Protein AF-A0A7V1WBC5-F1 (afdb_monomer)

Mean predicted aligned error: 17.19 Å

Radius of gyration: 34.94 Å; Cα contacts (8 Å, |Δi|>4): 669; chains: 1; bounding box: 121×102×80 Å

Structure (mmCIF, N/CA/C/O backbone):
data_AF-A0A7V1WBC5-F1
#
_entry.id   AF-A0A7V1WBC5-F1
#
loop_
_atom_site.group_PDB
_atom_site.id
_atom_site.type_symbol
_atom_site.label_atom_id
_atom_site.label_alt_id
_atom_site.label_comp_id
_atom_site.label_asym_id
_atom_site.label_entity_id
_atom_site.label_seq_id
_atom_site.pdbx_PDB_ins_code
_atom_site.Cartn_x
_atom_site.Cartn_y
_atom_site.Cartn_z
_atom_site.occupancy
_atom_site.B_iso_or_equiv
_atom_site.auth_seq_id
_atom_site.auth_comp_id
_atom_site.auth_asym_id
_atom_site.auth_atom_id
_atom_site.pdbx_PDB_model_num
ATOM 1 N N . MET A 1 1 ? 71.440 -24.969 15.491 1.00 35.50 1 MET A N 1
ATOM 2 C CA . MET A 1 1 ? 71.476 -24.163 14.253 1.00 35.50 1 MET A CA 1
ATOM 3 C C . MET A 1 1 ? 70.117 -23.486 14.147 1.00 35.50 1 MET A C 1
ATOM 5 O O . MET A 1 1 ? 69.178 -24.136 13.710 1.00 35.50 1 MET A O 1
ATOM 9 N N . ASP A 1 2 ? 69.845 -22.336 14.758 1.00 30.31 2 ASP A N 1
ATOM 10 C CA . ASP A 1 2 ? 70.617 -21.094 14.989 1.00 30.31 2 ASP A CA 1
ATOM 11 C C . ASP A 1 2 ? 70.581 -20.107 13.808 1.00 30.31 2 ASP A C 1
ATOM 13 O O . ASP A 1 2 ? 70.943 -20.428 12.681 1.00 30.31 2 ASP A O 1
ATOM 17 N N . TYR A 1 3 ? 70.123 -18.899 14.140 1.00 29.27 3 TYR A N 1
ATOM 18 C CA . TYR A 1 3 ? 70.134 -17.624 13.404 1.00 29.27 3 TYR A CA 1
ATOM 19 C C . TYR A 1 3 ? 71.479 -16.870 13.666 1.00 29.27 3 TYR A C 1
ATOM 21 O O . TYR A 1 3 ? 72.216 -17.318 14.546 1.00 29.27 3 TYR A O 1
ATOM 29 N N . PRO A 1 4 ? 71.782 -15.671 13.088 1.00 51.34 4 PRO A N 1
ATOM 30 C CA . PRO A 1 4 ? 71.144 -14.940 11.983 1.00 51.34 4 PRO A CA 1
ATOM 31 C C . PRO A 1 4 ? 72.146 -14.518 10.840 1.00 51.34 4 PRO A C 1
ATOM 33 O O . PRO A 1 4 ? 72.486 -15.429 10.091 1.00 51.34 4 PRO A O 1
ATOM 36 N N . PRO A 1 5 ? 72.586 -13.246 10.569 1.00 64.62 5 PRO A N 1
ATOM 37 C CA . PRO A 1 5 ? 72.923 -12.792 9.199 1.00 64.62 5 PRO A CA 1
ATOM 38 C C . PRO A 1 5 ? 74.369 -12.234 9.048 1.00 64.62 5 PRO A C 1
ATOM 40 O O . PRO A 1 5 ? 75.186 -12.404 9.956 1.00 64.62 5 PRO A O 1
ATOM 43 N N . PRO A 1 6 ? 74.726 -11.577 7.919 1.00 45.28 6 PRO A N 1
ATOM 44 C CA . PRO A 1 6 ? 74.815 -10.093 7.902 1.00 45.28 6 PRO A CA 1
ATOM 45 C C . PRO A 1 6 ? 74.550 -9.468 6.494 1.00 45.28 6 PRO A C 1
ATOM 47 O O . PRO A 1 6 ? 74.038 -10.145 5.610 1.00 45.28 6 PRO A O 1
ATOM 50 N N . ALA A 1 7 ? 74.990 -8.239 6.170 1.00 34.66 7 ALA A N 1
ATOM 51 C CA . ALA A 1 7 ? 74.525 -6.907 6.618 1.00 34.66 7 ALA A CA 1
ATOM 52 C C . ALA A 1 7 ? 75.307 -5.771 5.887 1.00 34.66 7 ALA A C 1
ATOM 54 O O . ALA A 1 7 ? 76.489 -5.947 5.617 1.00 34.66 7 ALA A O 1
ATOM 55 N N . CYS A 1 8 ? 74.686 -4.589 5.692 1.00 30.31 8 CYS A N 1
ATOM 56 C CA . CYS A 1 8 ? 75.284 -3.302 5.236 1.00 30.31 8 CYS A CA 1
ATOM 57 C C . CYS A 1 8 ? 75.936 -3.239 3.822 1.00 30.31 8 CYS A C 1
ATOM 59 O O . CYS A 1 8 ? 76.392 -4.239 3.290 1.00 30.31 8 CYS A O 1
ATOM 61 N N . GLY A 1 9 ? 76.040 -2.070 3.162 1.00 28.95 9 GLY A N 1
ATOM 62 C CA . GLY A 1 9 ? 75.438 -0.746 3.432 1.00 28.95 9 GLY A CA 1
ATOM 63 C C . GLY A 1 9 ? 76.239 0.442 2.845 1.00 28.95 9 GLY A C 1
ATOM 64 O O . GLY A 1 9 ? 77.347 0.226 2.367 1.00 28.95 9 GLY A O 1
ATOM 65 N N . ARG A 1 10 ? 75.712 1.677 3.019 1.00 32.91 10 ARG A N 1
ATOM 66 C CA . ARG A 1 10 ? 76.412 2.999 2.953 1.00 32.91 10 ARG A CA 1
ATOM 67 C C . ARG A 1 10 ? 76.850 3.531 1.562 1.00 32.91 10 ARG A C 1
ATOM 69 O O . ARG A 1 10 ? 77.122 2.743 0.670 1.00 32.91 10 ARG A O 1
ATOM 76 N N . ASP A 1 11 ? 76.958 4.847 1.302 1.00 30.41 11 ASP A N 1
ATOM 77 C CA . ASP A 1 11 ? 76.494 6.057 2.030 1.00 30.41 11 ASP A CA 1
ATOM 78 C C . ASP A 1 11 ? 76.364 7.296 1.093 1.00 30.41 11 ASP A C 1
ATOM 80 O O . ASP A 1 11 ? 77.253 7.544 0.286 1.00 30.41 11 ASP A O 1
ATOM 84 N N . GLY A 1 12 ? 75.326 8.125 1.313 1.00 27.78 12 GLY A N 1
ATOM 85 C CA . GLY A 1 12 ? 75.337 9.605 1.182 1.00 27.78 12 GLY A CA 1
ATOM 86 C C . GLY A 1 12 ? 75.435 10.312 -0.196 1.00 27.78 12 GLY A C 1
ATOM 87 O O . GLY A 1 12 ? 75.564 9.669 -1.228 1.00 27.78 12 GLY A O 1
ATOM 88 N N . LEU A 1 13 ? 75.392 11.661 -0.283 1.00 28.45 13 LEU A N 1
ATOM 89 C CA . LEU A 1 13 ? 74.770 12.706 0.576 1.00 28.45 13 LEU A CA 1
ATOM 90 C C . LEU A 1 13 ? 74.858 14.115 -0.104 1.00 28.45 13 LEU A C 1
ATOM 92 O O . LEU A 1 13 ? 75.660 14.293 -1.012 1.00 28.45 13 LEU A O 1
ATOM 96 N N . TYR A 1 14 ? 74.101 15.112 0.398 1.00 27.17 14 TYR A N 1
ATOM 97 C CA . TYR A 1 14 ? 73.962 16.527 -0.062 1.00 27.17 14 TYR A CA 1
ATOM 98 C C . TYR A 1 14 ? 73.338 16.747 -1.470 1.00 27.17 14 TYR A C 1
ATOM 100 O O . TYR A 1 14 ? 73.624 15.993 -2.387 1.00 27.17 14 TYR A O 1
ATOM 108 N N . SER A 1 15 ? 72.429 17.696 -1.774 1.00 27.38 15 SER A N 1
ATOM 109 C CA . SER A 1 15 ? 71.829 18.906 -1.142 1.00 27.38 15 SER A CA 1
ATOM 110 C C . SER A 1 15 ? 72.314 20.255 -1.701 1.00 27.38 15 SER A C 1
ATOM 112 O O . SER A 1 15 ? 73.474 20.620 -1.529 1.00 27.38 15 SER A O 1
ATOM 114 N N . SER A 1 16 ? 71.392 21.035 -2.287 1.00 28.70 16 SER A N 1
ATOM 115 C CA . SER A 1 16 ? 71.205 22.487 -2.047 1.00 28.70 16 SER A CA 1
ATOM 116 C C . SER A 1 16 ? 70.026 23.047 -2.872 1.00 28.70 16 SER A C 1
ATOM 118 O O . SER A 1 16 ? 69.597 22.434 -3.846 1.00 28.70 16 SER A O 1
ATOM 120 N N . ALA A 1 17 ? 69.483 24.198 -2.459 1.00 30.81 17 ALA A N 1
ATOM 121 C CA . ALA A 1 17 ? 68.400 24.935 -3.130 1.00 30.81 17 ALA A CA 1
ATOM 122 C C . ALA A 1 17 ? 68.726 26.443 -3.193 1.00 30.81 17 ALA A C 1
ATOM 124 O O . ALA A 1 17 ? 69.608 26.904 -2.466 1.00 30.81 17 ALA A O 1
ATOM 125 N N . PRO A 1 18 ? 68.030 27.208 -4.051 1.00 36.84 18 PRO A N 1
ATOM 126 C CA . PRO A 1 18 ? 67.202 28.352 -3.600 1.00 36.84 18 PRO A CA 1
ATOM 127 C C . PRO A 1 18 ? 65.723 28.164 -4.042 1.00 36.84 18 PRO A C 1
ATOM 129 O O . PRO A 1 18 ? 65.472 27.407 -4.972 1.00 36.84 18 PRO A O 1
ATOM 132 N N . ALA A 1 19 ? 64.656 28.662 -3.394 1.00 28.77 19 ALA A N 1
ATOM 133 C CA . ALA A 1 19 ? 64.338 29.988 -2.820 1.00 28.77 19 ALA A CA 1
ATOM 134 C C . ALA A 1 19 ? 64.139 31.091 -3.893 1.00 28.77 19 ALA A C 1
ATOM 136 O O . ALA A 1 19 ? 65.045 31.313 -4.687 1.00 28.77 19 ALA A O 1
ATOM 137 N N . ALA A 1 20 ? 63.023 31.835 -3.977 1.00 31.08 20 ALA A N 1
ATOM 138 C CA . ALA A 1 20 ? 61.695 31.765 -3.317 1.00 31.08 20 ALA A CA 1
ATOM 139 C C . ALA A 1 20 ? 60.606 32.226 -4.346 1.00 31.08 20 ALA A C 1
ATOM 141 O O . ALA A 1 20 ? 60.781 31.864 -5.504 1.00 31.08 20 ALA A O 1
ATOM 142 N N . GLU A 1 21 ? 59.485 32.953 -4.158 1.00 28.64 21 GLU A N 1
ATOM 143 C CA . GLU A 1 21 ? 58.670 33.629 -3.103 1.00 28.64 21 GLU A CA 1
ATOM 144 C C . GLU A 1 21 ? 57.293 33.984 -3.796 1.00 28.64 21 GLU A C 1
ATOM 146 O O . GLU A 1 21 ? 57.222 33.849 -5.017 1.00 28.64 21 GLU A O 1
ATOM 151 N N . SER A 1 22 ? 56.155 34.442 -3.234 1.00 31.39 22 SER A N 1
ATOM 152 C CA . SER A 1 22 ? 55.582 34.594 -1.874 1.00 31.39 22 SER A CA 1
ATOM 153 C C . SER A 1 22 ? 54.036 34.788 -1.935 1.00 31.39 22 SER A C 1
ATOM 155 O O . SER A 1 22 ? 53.557 35.495 -2.809 1.00 31.39 22 SER A O 1
ATOM 157 N N . PHE A 1 23 ? 53.297 34.220 -0.958 1.00 31.80 23 PHE A N 1
ATOM 158 C CA . PHE A 1 23 ? 52.081 34.722 -0.239 1.00 31.80 23 PHE A CA 1
ATOM 159 C C . PHE A 1 23 ? 50.839 35.369 -0.942 1.00 31.80 23 PHE A C 1
ATOM 161 O O . PHE A 1 23 ? 50.908 35.790 -2.088 1.00 31.80 23 PHE A O 1
ATOM 168 N N . PRO A 1 24 ? 49.684 35.573 -0.239 1.00 43.94 24 PRO A N 1
ATOM 169 C CA . PRO A 1 24 ? 49.131 34.914 0.969 1.00 43.94 24 PRO A CA 1
ATOM 170 C C . PRO A 1 24 ? 47.637 34.478 0.863 1.00 43.94 24 PRO A C 1
ATOM 172 O O . PRO A 1 24 ? 46.893 34.920 -0.006 1.00 43.94 24 PRO A O 1
ATOM 175 N N . GLY A 1 25 ? 47.149 33.703 1.847 1.00 28.47 25 GLY A N 1
ATOM 176 C CA . GLY A 1 25 ? 45.707 33.514 2.115 1.00 28.47 25 GLY A CA 1
ATOM 177 C C . GLY A 1 25 ? 45.411 32.367 3.097 1.00 28.47 25 GLY A C 1
ATOM 178 O O . GLY A 1 25 ? 45.744 31.224 2.807 1.00 28.47 25 GLY A O 1
ATOM 179 N N . TRP A 1 26 ? 44.818 32.648 4.266 1.00 28.47 26 TRP A N 1
ATOM 180 C CA . TRP A 1 26 ? 44.634 31.683 5.374 1.00 28.47 26 TRP A CA 1
ATOM 181 C C . TRP A 1 26 ? 43.169 31.532 5.813 1.00 28.47 26 TRP A C 1
ATOM 183 O O . TRP A 1 26 ? 42.475 32.535 5.943 1.00 28.47 26 TRP A O 1
ATOM 193 N N . LEU A 1 27 ? 42.760 30.306 6.176 1.00 29.86 27 LEU A N 1
ATOM 194 C CA . LEU A 1 27 ? 41.719 30.004 7.179 1.00 29.86 27 LEU A CA 1
ATOM 195 C C . LEU A 1 27 ? 41.831 28.520 7.632 1.00 29.86 27 LEU A C 1
ATOM 197 O O . LEU A 1 27 ? 41.897 27.649 6.765 1.00 29.86 27 LEU A O 1
ATOM 201 N N . PRO A 1 28 ? 41.861 28.200 8.945 1.00 36.97 28 PRO A N 1
ATOM 202 C CA . PRO A 1 28 ? 41.944 26.824 9.456 1.00 36.97 28 PRO A CA 1
ATOM 203 C C . PRO A 1 28 ? 40.568 26.216 9.829 1.00 36.97 28 PRO A C 1
ATOM 205 O O . PRO A 1 28 ? 39.595 26.952 10.000 1.00 36.97 28 PRO A O 1
ATOM 208 N N . PRO A 1 29 ? 40.464 24.880 9.998 1.00 39.03 29 PRO A N 1
ATOM 209 C CA . PRO A 1 29 ? 39.238 24.206 10.437 1.00 39.03 29 PRO A CA 1
ATOM 210 C C . PRO A 1 29 ? 39.041 24.248 11.965 1.00 39.03 29 PRO A C 1
ATOM 212 O O . PRO A 1 29 ? 40.001 24.381 12.723 1.00 39.03 29 PRO A O 1
ATOM 215 N N . LEU A 1 30 ? 37.800 24.041 12.423 1.00 32.06 30 LEU A N 1
ATOM 216 C CA . LEU A 1 30 ? 37.454 23.850 13.839 1.00 32.06 30 LEU A CA 1
ATOM 217 C C . LEU A 1 30 ? 36.670 22.549 14.061 1.00 32.06 30 LEU A C 1
ATOM 219 O O . LEU A 1 30 ? 35.905 22.111 13.202 1.00 32.06 30 LEU A O 1
ATOM 223 N N . ALA A 1 31 ? 36.891 21.935 15.225 1.00 29.23 31 ALA A N 1
ATOM 224 C CA . ALA A 1 31 ? 36.351 20.634 15.614 1.00 29.23 31 ALA A CA 1
ATOM 225 C C . ALA A 1 31 ? 35.177 20.748 16.606 1.00 29.23 31 ALA A C 1
ATOM 227 O O . ALA A 1 31 ? 34.905 21.812 17.161 1.00 29.23 31 ALA A O 1
ATOM 228 N N . ALA A 1 32 ? 34.492 19.628 16.845 1.00 33.47 32 ALA A N 1
ATOM 229 C CA . ALA A 1 32 ? 33.411 19.527 17.823 1.00 33.47 32 ALA A CA 1
ATOM 230 C C . ALA A 1 32 ? 33.923 19.329 19.265 1.00 33.47 32 ALA A C 1
ATOM 232 O O . ALA A 1 32 ? 34.959 18.697 19.476 1.00 33.47 32 ALA A O 1
ATOM 233 N N . PRO A 1 33 ? 33.130 19.756 20.259 1.00 37.16 33 PRO A N 1
ATOM 234 C CA . PRO A 1 33 ? 33.018 19.068 21.544 1.00 37.16 33 PRO A CA 1
ATOM 235 C C . PRO A 1 33 ? 31.551 18.693 21.851 1.00 37.16 33 PRO A C 1
ATOM 237 O O . PRO A 1 33 ? 30.642 18.994 21.077 1.00 37.16 33 PRO A O 1
ATOM 240 N N . GLY A 1 34 ? 31.292 18.060 23.000 1.00 26.58 34 GLY A N 1
ATOM 241 C CA . GLY A 1 34 ? 29.923 17.803 23.453 1.00 26.58 34 GLY A CA 1
ATOM 242 C C . GLY A 1 34 ? 29.795 17.351 24.911 1.00 26.58 34 GLY A C 1
ATOM 243 O O . GLY A 1 34 ? 30.791 17.078 25.573 1.00 26.58 34 GLY A O 1
ATOM 244 N N . ALA A 1 35 ? 28.530 17.203 25.323 1.00 27.78 35 ALA A N 1
ATOM 245 C CA . ALA A 1 35 ? 28.011 16.659 26.587 1.00 27.78 35 ALA A CA 1
ATOM 246 C C . ALA A 1 35 ? 28.104 17.525 27.870 1.00 27.78 35 ALA A C 1
ATOM 248 O O . ALA A 1 35 ? 29.152 18.069 28.198 1.00 27.78 35 ALA A O 1
ATOM 249 N N . ARG A 1 36 ? 26.998 17.473 28.647 1.00 29.59 36 ARG A N 1
ATOM 250 C CA . ARG A 1 36 ? 26.784 17.966 30.037 1.00 29.59 36 ARG A CA 1
ATOM 251 C C . ARG A 1 36 ? 26.645 19.508 30.177 1.00 29.59 36 ARG A C 1
ATOM 253 O O . ARG A 1 36 ? 27.145 20.236 29.334 1.00 29.59 36 ARG A O 1
ATOM 260 N N . GLU A 1 37 ? 25.914 20.071 31.154 1.00 27.91 37 GLU A N 1
ATOM 261 C CA . GLU A 1 37 ? 25.197 19.478 32.307 1.00 27.91 37 GLU A CA 1
ATOM 262 C C . GLU A 1 37 ? 23.943 20.295 32.754 1.00 27.91 37 GLU A C 1
ATOM 264 O O . GLU A 1 37 ? 23.885 21.501 32.569 1.00 27.91 37 GLU A O 1
ATOM 269 N N . HIS A 1 38 ? 22.953 19.588 33.324 1.00 27.17 38 HIS A N 1
ATOM 270 C CA . HIS A 1 38 ? 21.881 19.947 34.292 1.00 27.17 38 HIS A CA 1
ATOM 271 C C . HIS A 1 38 ? 21.246 21.363 34.469 1.00 27.17 38 HIS A C 1
ATOM 273 O O . HIS A 1 38 ? 21.922 22.338 34.763 1.00 27.17 38 HIS A O 1
ATOM 279 N N . ALA A 1 39 ? 19.899 21.333 34.619 1.00 27.14 39 ALA A N 1
ATOM 280 C CA . ALA A 1 39 ? 19.026 22.186 35.472 1.00 27.14 39 ALA A CA 1
ATOM 281 C C . ALA A 1 39 ? 18.869 23.702 35.150 1.00 27.14 39 ALA A C 1
ATOM 283 O O . ALA A 1 39 ? 19.702 24.286 34.477 1.00 27.14 39 ALA A O 1
ATOM 284 N N . ALA A 1 40 ? 17.861 24.447 35.644 1.00 25.69 40 ALA A N 1
ATOM 285 C CA . ALA A 1 40 ? 16.434 24.217 35.982 1.00 25.69 40 ALA A CA 1
ATOM 286 C C . ALA A 1 40 ? 15.791 25.588 36.367 1.00 25.69 40 ALA A C 1
ATOM 288 O O . ALA A 1 40 ? 16.534 26.514 36.673 1.00 25.69 40 ALA A O 1
ATOM 289 N N . LEU A 1 41 ? 14.447 25.678 36.473 1.00 26.09 41 LEU A N 1
ATOM 290 C CA . LEU A 1 41 ? 13.662 26.834 37.001 1.00 26.09 41 LEU A CA 1
ATOM 291 C C . LEU A 1 41 ? 13.680 28.137 36.146 1.00 26.09 41 LEU A C 1
ATOM 293 O O . LEU A 1 41 ? 14.601 28.352 35.372 1.00 26.09 41 LEU A O 1
ATOM 297 N N . SER A 1 42 ? 12.736 29.091 36.263 1.00 25.39 42 SER A N 1
ATOM 298 C CA . SER A 1 42 ? 11.267 29.020 36.473 1.00 25.39 42 SER A CA 1
ATOM 299 C C . SER A 1 42 ? 10.609 30.403 36.204 1.00 25.39 42 SER A C 1
ATOM 301 O O . SER A 1 42 ? 11.269 31.421 36.381 1.00 25.39 42 SER A O 1
ATOM 303 N N . HIS A 1 43 ? 9.297 30.441 35.897 1.00 27.16 43 HIS A N 1
ATOM 304 C CA . HIS A 1 43 ? 8.432 31.645 35.749 1.00 27.16 43 HIS A CA 1
ATOM 305 C C . HIS A 1 43 ? 8.812 32.642 34.605 1.00 27.16 43 HIS A C 1
ATOM 307 O O . HIS A 1 43 ? 9.870 32.521 34.005 1.00 27.16 43 HIS A O 1
ATOM 313 N N . THR A 1 44 ? 7.976 33.599 34.147 1.00 26.70 44 THR A N 1
ATOM 314 C CA . THR A 1 44 ? 6.702 34.162 34.670 1.00 26.70 44 THR A CA 1
ATOM 315 C C . THR A 1 44 ? 5.768 34.671 33.541 1.00 26.70 44 THR A C 1
ATOM 317 O O . THR A 1 44 ? 6.254 34.995 32.467 1.00 26.70 44 THR A O 1
ATOM 320 N N . LEU A 1 45 ? 4.469 34.860 33.854 1.00 26.61 45 LEU A N 1
ATOM 321 C CA . LEU A 1 45 ? 3.411 35.605 33.115 1.00 26.61 45 LEU A CA 1
ATOM 322 C C . LEU A 1 45 ? 2.978 35.039 31.732 1.00 26.61 45 LEU A C 1
ATOM 324 O O . LEU A 1 45 ? 3.814 34.795 30.879 1.00 26.61 45 LEU A O 1
ATOM 328 N N . SER A 1 46 ? 1.713 34.734 31.394 1.00 25.27 46 SER A N 1
ATOM 329 C CA . SER A 1 46 ? 0.340 35.028 31.886 1.00 25.27 46 SER A CA 1
ATOM 330 C C . SER A 1 46 ? -0.410 36.179 31.184 1.00 25.27 46 SER A C 1
ATOM 332 O O . SER A 1 46 ? 0.157 37.220 30.887 1.00 25.27 46 SER A O 1
ATOM 334 N N . LEU A 1 47 ? -1.728 35.966 31.023 1.00 26.03 47 LEU A N 1
ATOM 335 C CA . LEU A 1 47 ? -2.800 36.900 30.624 1.00 26.03 47 LEU A CA 1
ATOM 336 C C . LEU A 1 47 ? -2.818 37.463 29.185 1.00 26.03 47 LEU A C 1
ATOM 338 O O . LEU A 1 47 ? -2.331 38.549 28.903 1.00 26.03 47 LEU A O 1
ATOM 342 N N . ALA A 1 48 ? -3.623 36.813 28.334 1.00 26.14 48 ALA A N 1
ATOM 343 C CA . ALA A 1 48 ? -4.340 37.460 27.230 1.00 26.14 48 ALA A CA 1
ATOM 344 C C . ALA A 1 48 ? -5.848 37.146 27.341 1.00 26.14 48 ALA A C 1
ATOM 346 O O . ALA A 1 48 ? -6.251 35.983 27.264 1.00 26.14 48 ALA A O 1
ATOM 347 N N . ARG A 1 49 ? -6.701 38.159 27.564 1.00 29.09 49 ARG A N 1
ATOM 348 C CA . ARG A 1 49 ? -8.171 38.006 27.636 1.00 29.09 49 ARG A CA 1
ATOM 349 C C . ARG A 1 49 ? -8.903 39.316 27.302 1.00 29.09 49 ARG A C 1
ATOM 351 O O . ARG A 1 49 ? -8.793 40.262 28.072 1.00 29.09 49 ARG A O 1
ATOM 358 N N . ARG A 1 50 ? -9.799 39.263 26.296 1.00 29.47 50 ARG A N 1
ATOM 359 C CA . ARG A 1 50 ? -10.764 40.325 25.884 1.00 29.47 50 ARG A CA 1
ATOM 360 C C . ARG A 1 50 ? -10.052 41.519 25.200 1.00 29.47 50 ARG A C 1
ATOM 362 O O . ARG A 1 50 ? -8.875 41.727 25.443 1.00 29.47 50 ARG A O 1
ATOM 369 N N . THR A 1 51 ? -10.655 42.281 24.281 1.00 29.67 51 THR A N 1
ATOM 370 C CA . THR A 1 51 ? -12.068 42.705 24.105 1.00 29.67 51 THR A CA 1
ATOM 371 C C . THR A 1 51 ? -12.683 42.347 22.724 1.00 29.67 51 THR A C 1
ATOM 373 O O . THR A 1 51 ? -12.268 41.363 22.117 1.00 29.67 51 THR A O 1
ATOM 376 N N . ARG A 1 52 ? -13.764 43.027 22.282 1.00 29.45 52 ARG A N 1
ATOM 377 C CA . ARG A 1 52 ? -14.630 42.673 21.127 1.00 29.45 52 ARG A CA 1
ATOM 378 C C . ARG A 1 52 ? -14.918 43.879 20.196 1.00 29.45 52 ARG A C 1
ATOM 380 O O . ARG A 1 52 ? -15.682 44.735 20.622 1.00 29.45 52 ARG A O 1
ATOM 387 N N . GLY A 1 53 ? -14.450 43.838 18.937 1.00 25.52 53 GLY A N 1
ATOM 388 C CA . GLY A 1 53 ? -14.959 44.561 17.734 1.00 25.52 53 GLY A CA 1
ATOM 389 C C . GLY A 1 53 ? -15.275 46.073 17.833 1.00 25.52 53 GLY A C 1
ATOM 390 O O . GLY A 1 53 ? -14.901 46.706 18.816 1.00 25.52 53 GLY A O 1
ATOM 391 N N . PRO A 1 54 ? -16.024 46.654 16.865 1.00 46.88 54 PRO A N 1
ATOM 392 C CA . PRO A 1 54 ? -16.244 46.259 15.462 1.00 46.88 54 PRO A CA 1
ATOM 393 C C . PRO A 1 54 ? -15.837 47.400 14.470 1.00 46.88 54 PRO A C 1
ATOM 395 O O . PRO A 1 54 ? -15.060 48.268 14.846 1.00 46.88 54 PRO A O 1
ATOM 398 N N . LEU A 1 55 ? -16.423 47.422 13.254 1.00 26.81 55 LEU A N 1
ATOM 399 C CA . LEU A 1 55 ? -16.193 48.330 12.094 1.00 26.81 55 LEU A CA 1
ATOM 400 C C . LEU A 1 55 ? -14.967 47.963 11.215 1.00 26.81 55 LEU A C 1
ATOM 402 O O . LEU A 1 55 ? -13.963 47.529 11.766 1.00 26.81 55 LEU A O 1
ATOM 406 N N . ALA A 1 56 ? -14.896 48.108 9.877 1.00 26.78 56 ALA A N 1
ATOM 407 C CA . ALA A 1 56 ? -15.825 48.266 8.727 1.00 26.78 56 ALA A CA 1
ATOM 408 C C . ALA A 1 56 ? -15.387 49.387 7.748 1.00 26.78 56 ALA A C 1
ATOM 410 O O . ALA A 1 56 ? -14.941 50.439 8.188 1.00 26.78 56 ALA A O 1
ATOM 411 N N . ALA A 1 57 ? -15.665 49.160 6.452 1.00 26.06 57 ALA A N 1
ATOM 412 C CA . ALA A 1 57 ? -15.561 50.067 5.290 1.00 26.06 57 ALA A CA 1
ATOM 413 C C . ALA A 1 57 ? -14.198 50.207 4.555 1.00 26.06 57 ALA A C 1
ATOM 415 O O . ALA A 1 57 ? -13.136 50.094 5.149 1.00 26.06 57 ALA A O 1
ATOM 416 N N . GLU A 1 58 ? -14.322 50.430 3.232 1.00 25.30 58 GLU A N 1
ATOM 417 C CA . GLU A 1 58 ? -13.360 50.913 2.208 1.00 25.30 58 GLU A CA 1
ATOM 418 C C . GLU A 1 58 ? -11.952 50.268 2.145 1.00 25.30 58 GLU A C 1
ATOM 420 O O . GLU A 1 58 ? -11.108 50.455 3.007 1.00 25.30 58 GLU A O 1
ATOM 425 N N . ALA A 1 59 ? -11.597 49.537 1.079 1.00 27.36 59 ALA A N 1
ATOM 426 C CA . ALA A 1 59 ? -11.364 50.133 -0.241 1.00 27.36 59 ALA A CA 1
ATOM 427 C C . ALA A 1 59 ? -11.452 49.142 -1.426 1.00 27.36 59 ALA A C 1
ATOM 429 O O . ALA A 1 59 ? -11.114 47.971 -1.279 1.00 27.36 59 ALA A O 1
ATOM 430 N N . LEU A 1 60 ? -11.827 49.691 -2.596 1.00 28.83 60 LEU A N 1
ATOM 431 C CA . LEU A 1 60 ? -11.577 49.287 -4.002 1.00 28.83 60 LEU A CA 1
ATOM 432 C C . LEU A 1 60 ? -12.833 49.478 -4.875 1.00 28.83 60 LEU A C 1
ATOM 434 O O . LEU A 1 60 ? -13.779 48.695 -4.849 1.00 28.83 60 LEU A O 1
ATOM 438 N N . ARG A 1 61 ? -12.805 50.543 -5.683 1.00 28.39 61 ARG A N 1
ATOM 439 C CA . ARG A 1 61 ? -13.654 50.756 -6.866 1.00 28.39 61 ARG A CA 1
ATOM 440 C C . ARG A 1 61 ? -12.744 50.814 -8.100 1.00 28.39 61 ARG A C 1
ATOM 442 O O . ARG A 1 61 ? -11.563 51.094 -7.942 1.00 28.39 61 ARG A O 1
ATOM 449 N N . SER A 1 62 ? -13.358 50.651 -9.276 1.00 30.94 62 SER A N 1
ATOM 450 C CA . SER A 1 62 ? -12.768 50.534 -10.625 1.00 30.94 62 SER A CA 1
ATOM 451 C C . SER A 1 62 ? -11.945 49.246 -10.869 1.00 30.94 62 SER A C 1
ATOM 453 O O . SER A 1 62 ? -11.265 48.758 -9.977 1.00 30.94 62 SER A O 1
ATOM 455 N N . GLY A 1 63 ? -12.029 48.594 -12.039 1.00 27.55 63 GLY A N 1
ATOM 456 C CA . GLY A 1 63 ? -12.770 48.956 -13.257 1.00 27.55 63 GLY A CA 1
ATOM 457 C C . GLY A 1 63 ? -13.308 47.772 -14.079 1.00 27.55 63 GLY A C 1
ATOM 458 O O . GLY A 1 63 ? -12.840 46.644 -13.985 1.00 27.55 63 GLY A O 1
ATOM 459 N N . THR A 1 64 ? -14.321 48.097 -14.882 1.00 30.12 64 THR A N 1
ATOM 460 C CA . THR A 1 64 ? -14.911 47.373 -16.029 1.00 30.12 64 THR A CA 1
ATOM 461 C C . THR A 1 64 ? -13.878 47.050 -17.130 1.00 30.12 64 THR A C 1
ATOM 463 O O . THR A 1 64 ? -12.878 47.757 -17.206 1.00 30.12 64 THR A O 1
ATOM 466 N N . LEU A 1 65 ? -14.056 46.116 -18.079 1.00 29.97 65 LEU A N 1
ATOM 467 C CA . LEU A 1 65 ? -15.147 45.175 -18.426 1.00 29.97 65 LEU A CA 1
ATOM 468 C C . LEU A 1 65 ? -14.572 44.043 -19.329 1.00 29.97 65 LEU A C 1
ATOM 470 O O . LEU A 1 65 ? -13.364 44.011 -19.543 1.00 29.97 65 LEU A O 1
ATOM 474 N N . LEU A 1 66 ? -15.455 43.218 -19.920 1.00 31.02 66 LEU A N 1
ATOM 475 C CA . LEU A 1 66 ? -15.242 41.998 -20.734 1.00 31.02 66 LEU A CA 1
ATOM 476 C C . LEU A 1 66 ? -15.196 40.704 -19.889 1.00 31.02 66 LEU A C 1
ATOM 478 O O . LEU A 1 66 ? -14.438 40.626 -18.930 1.00 31.02 66 LEU A O 1
ATOM 482 N N . GLY A 1 67 ? -15.963 39.648 -20.182 1.00 27.53 67 GLY A N 1
ATOM 483 C CA . GLY A 1 67 ? -17.044 39.519 -21.170 1.00 27.53 67 GLY A CA 1
ATOM 484 C C . GLY A 1 67 ? -16.991 38.206 -21.943 1.00 27.53 67 GLY A C 1
ATOM 485 O O . GLY A 1 67 ? -16.460 38.206 -23.041 1.00 27.53 67 GLY A O 1
ATOM 486 N N . ASP A 1 68 ? -17.541 37.139 -21.358 1.00 29.33 68 ASP A N 1
ATOM 487 C CA . ASP A 1 68 ? -18.091 35.949 -22.031 1.00 29.33 68 ASP A CA 1
ATOM 488 C C . ASP A 1 68 ? -18.760 35.061 -20.961 1.00 29.33 68 ASP A C 1
ATOM 490 O O . ASP A 1 68 ? -18.164 34.802 -19.913 1.00 29.33 68 ASP A O 1
ATOM 494 N N . GLU A 1 69 ? -19.996 34.599 -21.191 1.00 33.56 69 GLU A N 1
ATOM 495 C CA . GLU A 1 69 ? -20.657 33.619 -20.310 1.00 33.56 69 GLU A CA 1
ATOM 496 C C . GLU A 1 69 ? -20.452 32.183 -20.826 1.00 33.56 69 GLU A C 1
ATOM 498 O O . GLU A 1 69 ? -20.693 31.917 -22.006 1.00 33.56 69 GLU A O 1
ATOM 503 N N . PRO A 1 70 ? -20.081 31.214 -19.967 1.00 35.84 70 PRO A N 1
ATOM 504 C CA . PRO A 1 70 ? -20.130 29.803 -20.329 1.00 35.84 70 PRO A CA 1
ATOM 505 C C . PRO A 1 70 ? -21.593 29.308 -20.334 1.00 35.84 70 PRO A C 1
ATOM 507 O O . PRO A 1 70 ? -22.308 29.516 -19.350 1.00 35.84 70 PRO A O 1
ATOM 510 N N . PRO A 1 71 ? -22.063 28.621 -21.392 1.00 35.03 71 PRO A N 1
ATOM 511 C CA . PRO A 1 71 ? -23.457 28.198 -21.492 1.00 35.03 71 PRO A CA 1
ATOM 512 C C . PRO A 1 71 ? -23.822 27.135 -20.447 1.00 35.03 71 PRO A C 1
ATOM 514 O O . PRO A 1 71 ? -23.061 26.203 -20.177 1.00 35.03 71 PRO A O 1
ATOM 517 N N . ALA A 1 72 ? -25.028 27.248 -19.888 1.00 32.03 72 ALA A N 1
ATOM 518 C CA . ALA A 1 72 ? -25.535 26.326 -18.879 1.00 32.03 72 ALA A CA 1
ATOM 519 C C . ALA A 1 72 ? -25.733 24.906 -19.443 1.00 32.03 72 ALA A C 1
ATOM 521 O O . ALA A 1 72 ? -26.597 24.672 -20.290 1.00 32.03 72 ALA A O 1
ATOM 522 N N . LEU A 1 73 ? -24.973 23.936 -18.927 1.00 32.06 73 LEU A N 1
ATOM 523 C CA . LEU A 1 73 ? -25.218 22.517 -19.190 1.00 32.06 73 LEU A CA 1
ATOM 524 C C . LEU A 1 73 ? -26.435 22.033 -18.388 1.00 32.06 73 LEU A C 1
ATOM 526 O O . LEU A 1 73 ? -26.539 22.260 -17.182 1.00 32.06 73 LEU A O 1
ATOM 530 N N . GLY A 1 74 ? -27.377 21.405 -19.094 1.00 29.50 74 GLY A N 1
ATOM 531 C CA . GLY A 1 74 ? -28.730 21.136 -18.605 1.00 29.50 74 GLY A CA 1
ATOM 532 C C . GLY A 1 74 ? -28.835 20.110 -17.473 1.00 29.50 74 GLY A C 1
ATOM 533 O O . GLY A 1 74 ? -27.954 19.281 -17.248 1.00 29.50 74 GLY A O 1
ATOM 534 N N . ALA A 1 75 ? -29.970 20.151 -16.773 1.00 29.77 75 ALA A N 1
ATOM 535 C CA . ALA A 1 75 ? -30.281 19.220 -15.695 1.00 29.77 75 ALA A CA 1
ATOM 536 C C . ALA A 1 75 ? -30.424 17.773 -16.203 1.00 29.77 75 ALA A C 1
ATOM 538 O O . ALA A 1 75 ? -31.129 17.508 -17.176 1.00 29.77 75 ALA A O 1
ATOM 539 N N . PHE A 1 76 ? -29.814 16.825 -15.488 1.00 28.62 76 PHE A N 1
ATOM 540 C CA . PHE A 1 76 ? -30.025 15.397 -15.722 1.00 28.62 76 PHE A CA 1
ATOM 541 C C . PHE A 1 76 ? -31.476 15.004 -15.380 1.00 28.62 76 PHE A C 1
ATOM 543 O O . PHE A 1 76 ? -31.899 15.222 -14.238 1.00 28.62 76 PHE A O 1
ATOM 550 N N . PRO A 1 77 ? -32.235 14.379 -16.301 1.00 31.70 77 PRO A N 1
ATOM 551 C CA . PRO A 1 77 ? -33.511 13.767 -15.955 1.00 31.70 77 PRO A CA 1
ATOM 552 C C . PRO A 1 77 ? -33.281 12.562 -15.032 1.00 31.70 77 PRO A C 1
ATOM 554 O O . PRO A 1 77 ? -32.327 11.797 -15.195 1.00 31.70 77 PRO A O 1
ATOM 557 N N . ARG A 1 78 ? -34.169 12.377 -14.051 1.00 30.14 78 ARG A N 1
ATOM 558 C CA . ARG A 1 78 ? -34.178 11.172 -13.209 1.00 30.14 78 ARG A CA 1
ATOM 559 C C . ARG A 1 78 ? -34.708 9.985 -14.028 1.00 30.14 78 ARG A C 1
ATOM 561 O O . ARG A 1 78 ? -35.675 10.183 -14.760 1.00 30.14 78 ARG A O 1
ATOM 568 N N . PRO A 1 79 ? -34.155 8.767 -13.885 1.00 31.34 79 PRO A N 1
ATOM 569 C CA . PRO A 1 79 ? -34.795 7.568 -14.415 1.00 31.34 79 PRO A CA 1
ATOM 570 C C . PRO A 1 79 ? -36.163 7.359 -13.756 1.00 31.34 79 PRO A C 1
ATOM 572 O O . PRO A 1 79 ? -36.291 7.498 -12.539 1.00 31.34 79 PRO A O 1
ATOM 575 N N . GLU A 1 80 ? -37.167 7.026 -14.560 1.00 28.39 80 GLU A N 1
ATOM 576 C CA . GLU A 1 80 ? -38.527 6.747 -14.094 1.00 28.39 80 GLU A CA 1
ATOM 577 C C . GLU A 1 80 ? -38.609 5.410 -13.343 1.00 28.39 80 GLU A C 1
ATOM 579 O O . GLU A 1 80 ? -37.896 4.450 -13.655 1.00 28.39 80 GLU A O 1
ATOM 584 N N . GLU A 1 81 ? -39.528 5.322 -12.383 1.00 29.41 81 GLU A N 1
ATOM 585 C CA . GLU A 1 81 ? -39.877 4.060 -11.734 1.00 29.41 81 GLU A CA 1
ATOM 586 C C . GLU A 1 81 ? -40.563 3.136 -12.751 1.00 29.41 81 GLU A C 1
ATOM 588 O O . GLU A 1 81 ? -41.628 3.462 -13.277 1.00 29.41 81 GLU A O 1
ATOM 593 N N . ARG A 1 82 ? -39.978 1.963 -13.028 1.00 29.05 82 ARG A N 1
ATOM 594 C CA . ARG A 1 82 ? -40.661 0.911 -13.796 1.00 29.05 82 ARG A CA 1
ATOM 595 C C . ARG A 1 82 ? -41.297 -0.119 -12.873 1.00 29.05 82 ARG A C 1
ATOM 597 O O . ARG A 1 82 ? -40.710 -0.545 -11.882 1.00 29.05 82 ARG A O 1
ATOM 604 N N . SER A 1 83 ? -42.528 -0.471 -13.225 1.00 27.59 83 SER A N 1
ATOM 605 C CA . SER A 1 83 ? -43.458 -1.283 -12.448 1.00 27.59 83 SER A CA 1
ATOM 606 C C . SER A 1 83 ? -43.016 -2.739 -12.277 1.00 27.59 83 SER A C 1
ATOM 608 O O . SER A 1 83 ? -42.192 -3.269 -13.022 1.00 27.59 83 SER A O 1
ATOM 610 N N . ALA A 1 84 ? -43.604 -3.399 -11.276 1.00 28.48 84 ALA A N 1
ATOM 611 C CA . ALA A 1 84 ? -43.423 -4.826 -11.048 1.00 28.48 84 ALA A CA 1
ATOM 612 C C . ALA A 1 84 ? -43.963 -5.663 -12.225 1.00 28.48 84 ALA A C 1
ATOM 614 O O . ALA A 1 84 ? -45.030 -5.376 -12.765 1.00 28.48 84 ALA A O 1
ATOM 615 N N . GLY A 1 85 ? -43.234 -6.726 -12.571 1.00 26.86 85 GLY A N 1
ATOM 616 C CA . GLY A 1 85 ? -43.626 -7.756 -13.534 1.00 26.86 85 GLY A CA 1
ATOM 617 C C . GLY A 1 85 ? -43.357 -9.141 -12.944 1.00 26.86 85 GLY A C 1
ATOM 618 O O . GLY A 1 85 ? -42.349 -9.348 -12.267 1.00 26.86 85 GLY A O 1
ATOM 619 N N . GLU A 1 86 ? -44.297 -10.060 -13.126 1.00 28.52 86 GLU A N 1
ATOM 620 C CA . GLU A 1 86 ? -44.431 -11.264 -12.303 1.00 28.52 86 GLU A CA 1
ATOM 621 C C . GLU A 1 86 ? -43.496 -12.426 -12.688 1.00 28.52 86 GLU A C 1
ATOM 623 O O . GLU A 1 86 ? -43.105 -12.596 -13.839 1.00 28.52 86 GLU A O 1
ATOM 628 N N . GLY A 1 87 ? -43.266 -13.314 -11.714 1.00 26.58 87 GLY A N 1
ATOM 629 C CA . GLY A 1 87 ? -43.322 -14.762 -11.947 1.00 26.58 87 GLY A CA 1
ATOM 630 C C . GLY A 1 87 ? -42.117 -15.466 -12.585 1.00 26.58 87 GLY A C 1
ATOM 631 O O . GLY A 1 87 ? -41.966 -15.507 -13.804 1.00 26.58 87 GLY A O 1
ATOM 632 N N . ARG A 1 88 ? -41.382 -16.231 -11.761 1.00 29.58 88 ARG A N 1
ATOM 633 C CA . ARG A 1 88 ? -40.946 -17.599 -12.111 1.00 29.58 88 ARG A CA 1
ATOM 634 C C . ARG A 1 88 ? -40.633 -18.439 -10.874 1.00 29.58 88 ARG A C 1
ATOM 636 O O . ARG A 1 88 ? -40.397 -17.920 -9.785 1.00 29.58 88 ARG A O 1
ATOM 643 N N . GLU A 1 89 ? -40.747 -19.751 -11.039 1.00 27.55 89 GLU A N 1
ATOM 644 C CA . GLU A 1 89 ? -40.979 -20.697 -9.946 1.00 27.55 89 GLU A CA 1
ATOM 645 C C . GLU A 1 89 ? -39.695 -21.257 -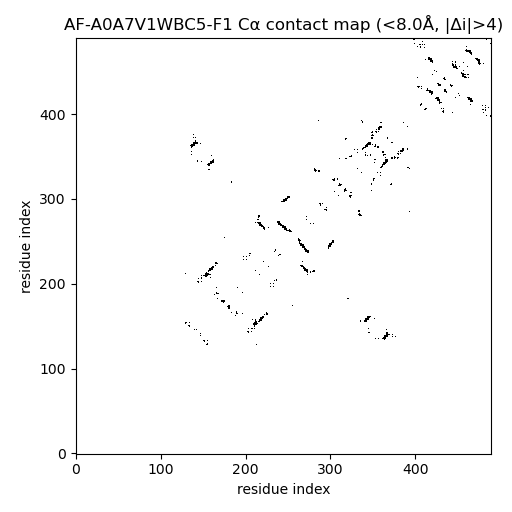9.315 1.00 27.55 89 GLU A C 1
ATOM 647 O O . GLU A 1 89 ? -38.610 -21.225 -9.894 1.00 27.55 89 GLU A O 1
ATOM 652 N N . ARG A 1 90 ? -39.834 -21.831 -8.112 1.00 27.92 90 ARG A N 1
ATOM 653 C CA . ARG A 1 90 ? -38.766 -22.591 -7.447 1.00 27.92 90 ARG A CA 1
ATOM 654 C C . ARG A 1 90 ? -38.862 -24.079 -7.815 1.00 27.92 90 ARG A C 1
ATOM 656 O O . ARG A 1 90 ? -39.892 -24.681 -7.501 1.00 27.92 90 ARG A O 1
ATOM 663 N N . PRO A 1 91 ? -37.808 -24.725 -8.345 1.00 32.88 91 PRO A N 1
ATOM 664 C CA . PRO A 1 91 ? -37.750 -26.183 -8.361 1.00 32.88 91 PRO A CA 1
ATOM 665 C C . PRO A 1 91 ? -37.657 -26.722 -6.923 1.00 32.88 91 PRO A C 1
ATOM 667 O O . PRO A 1 91 ? -37.007 -26.131 -6.057 1.00 32.88 91 PRO A O 1
ATOM 670 N N . ARG A 1 92 ? -38.339 -27.839 -6.648 1.00 26.89 92 ARG A N 1
ATOM 671 C CA . ARG A 1 92 ? -38.389 -28.463 -5.315 1.00 26.89 92 ARG A CA 1
ATOM 672 C C . ARG A 1 92 ? -37.173 -29.354 -5.061 1.00 26.89 92 ARG A C 1
ATOM 674 O O . ARG A 1 92 ? -36.673 -30.004 -5.974 1.00 26.89 92 ARG A O 1
ATOM 681 N N . CYS A 1 93 ? -36.773 -29.475 -3.797 1.00 25.31 93 CYS A N 1
ATOM 682 C CA . CYS A 1 93 ? -35.844 -30.518 -3.370 1.00 25.31 93 CYS A CA 1
ATOM 683 C C . CYS A 1 93 ? -36.481 -31.910 -3.532 1.00 25.31 93 CYS A C 1
ATOM 685 O O . CYS A 1 93 ? -37.555 -32.166 -2.988 1.00 25.31 93 CYS A O 1
ATOM 687 N N . ALA A 1 94 ? -35.771 -32.823 -4.192 1.00 30.00 94 ALA A N 1
ATOM 688 C CA . ALA A 1 94 ? -35.961 -34.269 -4.084 1.00 30.00 94 ALA A CA 1
ATOM 689 C C . ALA A 1 94 ? -34.702 -34.880 -3.441 1.00 30.00 94 ALA A C 1
ATOM 691 O O . ALA A 1 94 ? -33.642 -34.254 -3.440 1.00 30.00 94 ALA A O 1
ATOM 692 N N . GLY A 1 95 ? -34.790 -36.081 -2.866 1.00 27.42 95 GLY A N 1
ATOM 693 C CA . GLY A 1 95 ? -33.637 -36.680 -2.191 1.00 27.42 95 GLY A CA 1
ATOM 694 C C . GLY A 1 95 ? -33.793 -38.159 -1.851 1.00 27.42 95 GLY A C 1
ATOM 695 O O . GLY A 1 95 ? -34.765 -38.795 -2.246 1.00 27.42 95 GLY A O 1
ATOM 696 N N . ARG A 1 96 ? -32.847 -38.640 -1.030 1.00 28.81 96 ARG A N 1
ATOM 697 C CA . ARG A 1 96 ? -32.571 -40.034 -0.617 1.00 28.81 96 ARG A CA 1
ATOM 698 C C . ARG A 1 96 ? -31.739 -40.862 -1.607 1.00 28.81 96 ARG A C 1
ATOM 700 O O . ARG A 1 96 ? -32.178 -41.206 -2.693 1.00 28.81 96 ARG A O 1
ATOM 707 N N . GLY A 1 97 ? -30.583 -41.303 -1.111 1.00 26.66 97 GLY A N 1
ATOM 708 C CA . GLY A 1 97 ? -29.788 -42.422 -1.617 1.00 26.66 97 GLY A CA 1
ATOM 709 C C . GLY A 1 97 ? -28.808 -42.863 -0.522 1.00 26.66 97 GLY A C 1
ATOM 710 O O . GLY A 1 97 ? -27.992 -42.062 -0.080 1.00 26.66 97 GLY A O 1
ATOM 711 N N . ARG A 1 98 ? -28.924 -44.101 -0.022 1.00 28.92 98 ARG A N 1
ATOM 712 C CA . ARG A 1 98 ? -28.013 -44.713 0.972 1.00 28.92 98 ARG A CA 1
ATOM 713 C C . ARG A 1 98 ? -27.523 -46.064 0.446 1.00 28.92 98 ARG A C 1
ATOM 715 O O . ARG A 1 98 ? -28.375 -46.861 0.060 1.00 28.92 98 ARG A O 1
ATOM 722 N N . ARG A 1 99 ? -26.212 -46.327 0.552 1.00 28.47 99 ARG A N 1
ATOM 723 C CA . ARG A 1 99 ? -25.496 -47.629 0.691 1.00 28.47 99 ARG A CA 1
ATOM 724 C C . ARG A 1 99 ? -23.982 -47.300 0.694 1.00 28.47 99 ARG A C 1
ATOM 726 O O . ARG A 1 99 ? -23.576 -46.452 -0.086 1.00 28.47 99 ARG A O 1
ATOM 733 N N . THR A 1 100 ? -23.203 -47.604 1.742 1.00 29.05 100 THR A N 1
ATOM 734 C CA . THR A 1 100 ? -22.476 -48.873 2.036 1.00 29.05 100 THR A CA 1
ATOM 735 C C . THR A 1 100 ? -21.553 -49.332 0.896 1.00 29.05 100 THR A C 1
ATOM 737 O O . THR A 1 100 ? -22.047 -49.488 -0.212 1.00 29.05 100 THR A O 1
ATOM 740 N N . GLY A 1 101 ? -20.266 -49.643 1.108 1.00 26.61 101 GLY A N 1
ATOM 741 C CA . GLY A 1 101 ? -19.445 -49.639 2.336 1.00 2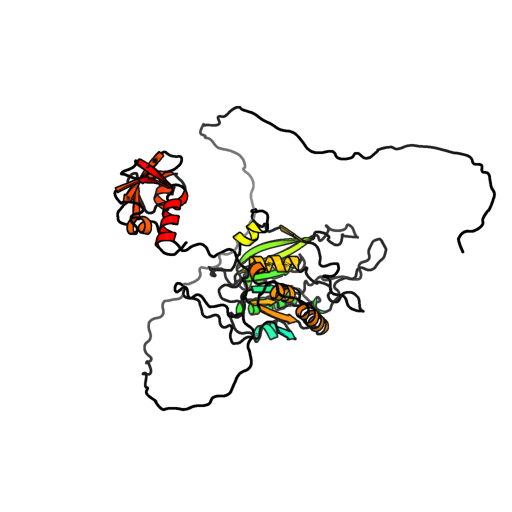6.61 101 GLY A CA 1
ATOM 742 C C . GLY A 1 101 ? -18.061 -50.285 2.088 1.00 26.61 101 GLY A C 1
ATOM 743 O O . GLY A 1 101 ? -17.781 -50.630 0.946 1.00 26.61 101 GLY A O 1
ATOM 744 N N . GLN A 1 102 ? -17.255 -50.493 3.149 1.00 28.83 102 GLN A N 1
ATOM 745 C CA . GLN A 1 102 ? -15.910 -51.132 3.133 1.00 28.83 102 GLN A CA 1
ATOM 746 C C . GLN A 1 102 ? -14.821 -50.391 2.314 1.00 28.83 102 GLN A C 1
ATOM 748 O O . GLN A 1 102 ? -15.131 -49.543 1.489 1.00 28.83 102 GLN A O 1
ATOM 753 N N . GLN A 1 103 ? -13.518 -50.678 2.431 1.00 28.72 103 GLN A N 1
ATOM 754 C CA . GLN A 1 103 ? -12.592 -50.905 3.568 1.00 28.72 103 GLN A CA 1
ATOM 755 C C . GLN A 1 103 ? -11.199 -51.114 2.930 1.00 28.72 103 GLN A C 1
ATOM 757 O O . GLN A 1 103 ? -11.091 -51.851 1.955 1.00 28.72 103 GLN A O 1
ATOM 762 N N . GLY A 1 104 ? -10.130 -50.526 3.472 1.00 26.88 104 GLY A N 1
ATOM 763 C CA . GLY A 1 104 ? -8.764 -50.754 2.981 1.00 26.88 104 GLY A CA 1
ATOM 764 C C . GLY A 1 104 ? -7.732 -50.022 3.837 1.00 26.88 104 GLY A C 1
ATOM 765 O O . GLY A 1 104 ? -7.908 -48.841 4.121 1.00 26.88 104 GLY A O 1
ATOM 766 N N . CYS A 1 105 ? -6.690 -50.720 4.291 1.00 24.70 105 CYS A N 1
ATOM 767 C CA . CYS A 1 105 ? -5.661 -50.194 5.197 1.00 24.70 105 CYS A CA 1
ATOM 768 C C . CYS A 1 105 ? -4.266 -50.369 4.572 1.00 24.70 105 CYS A C 1
ATOM 770 O O . CYS A 1 105 ? -4.019 -51.397 3.944 1.00 24.70 105 CYS A O 1
ATOM 772 N N . GLY A 1 106 ? -3.367 -49.385 4.725 1.00 25.72 106 GLY A N 1
ATOM 773 C CA . GLY A 1 106 ? -2.123 -49.326 3.939 1.00 25.72 106 GLY A CA 1
ATOM 774 C C . GLY A 1 106 ? -1.035 -48.359 4.433 1.00 25.72 106 GLY A C 1
ATOM 775 O O . GLY A 1 106 ? -0.589 -47.517 3.671 1.00 25.72 106 GLY A O 1
ATOM 776 N N . ILE A 1 107 ? -0.626 -48.491 5.700 1.00 30.05 107 ILE A N 1
ATOM 777 C CA . ILE A 1 107 ? 0.734 -48.231 6.241 1.00 30.05 107 ILE A CA 1
ATOM 778 C C . ILE A 1 107 ? 1.527 -46.991 5.726 1.00 30.05 107 ILE A C 1
ATOM 780 O O . ILE A 1 107 ? 2.226 -47.040 4.722 1.00 30.05 107 ILE A O 1
ATOM 784 N N . LEU A 1 108 ? 1.531 -45.944 6.566 1.00 30.77 108 LEU A N 1
ATOM 785 C CA . LEU A 1 108 ? 2.661 -45.074 6.978 1.00 30.77 108 LEU A CA 1
ATOM 786 C C . LEU A 1 108 ? 3.771 -44.644 5.981 1.00 30.77 108 LEU A C 1
ATOM 788 O O . LEU A 1 108 ? 4.635 -45.433 5.601 1.00 30.77 108 LEU A O 1
ATOM 792 N N . LYS A 1 109 ? 3.926 -43.316 5.844 1.00 27.55 109 LYS A N 1
ATOM 793 C CA . LYS A 1 109 ? 5.216 -42.581 5.910 1.00 27.55 109 LYS A CA 1
ATOM 794 C C . LYS A 1 109 ? 4.973 -41.155 6.471 1.00 27.55 109 LYS A C 1
ATOM 796 O O . LYS A 1 109 ? 3.814 -40.748 6.517 1.00 27.55 109 LYS A O 1
ATOM 801 N N . PRO A 1 110 ? 5.993 -40.445 7.000 1.00 31.95 110 PRO A N 1
ATOM 802 C CA . PRO A 1 110 ? 5.777 -39.331 7.935 1.00 31.95 110 PRO A CA 1
ATOM 803 C C . PRO A 1 110 ? 5.567 -37.957 7.275 1.00 31.95 110 PRO A C 1
ATOM 805 O O . PRO A 1 110 ? 6.218 -37.634 6.283 1.00 31.95 110 PRO A O 1
ATOM 808 N N . GLU A 1 111 ? 4.736 -37.118 7.900 1.00 29.72 111 GLU A N 1
ATOM 809 C CA . GLU A 1 111 ? 4.622 -35.681 7.607 1.00 29.72 111 GLU A CA 1
ATOM 810 C C . GLU A 1 111 ? 5.509 -34.835 8.547 1.00 29.72 111 GLU A C 1
ATOM 812 O O . GLU A 1 111 ? 5.689 -35.204 9.712 1.00 29.72 111 GLU A O 1
ATOM 817 N N . PRO A 1 112 ? 6.041 -33.683 8.095 1.00 31.86 112 PRO A N 1
ATOM 818 C CA . PRO A 1 112 ? 6.710 -32.717 8.962 1.00 31.86 112 PRO A CA 1
ATOM 819 C C . PRO A 1 112 ? 5.698 -31.832 9.714 1.00 31.86 112 PRO A C 1
ATOM 821 O O . PRO A 1 112 ? 4.823 -31.206 9.117 1.00 31.86 112 PRO A O 1
ATOM 824 N N . CYS A 1 113 ? 5.845 -31.731 11.035 1.00 27.61 113 CYS A N 1
ATOM 825 C CA . CYS A 1 113 ? 4.968 -30.926 11.886 1.00 27.61 113 CYS A CA 1
ATOM 826 C C . CYS A 1 113 ? 5.059 -29.417 11.595 1.00 27.61 113 CYS A C 1
ATOM 828 O O . CYS A 1 113 ? 6.122 -28.835 11.791 1.00 27.61 113 CYS A O 1
ATOM 830 N N . CYS A 1 114 ? 3.928 -28.777 11.261 1.00 26.91 114 CYS A N 1
ATOM 831 C CA . CYS A 1 114 ? 3.555 -27.436 11.755 1.00 26.91 114 CYS A CA 1
ATOM 832 C C . CYS A 1 114 ? 2.103 -27.068 11.377 1.00 26.91 114 CYS A C 1
ATOM 834 O O . CYS A 1 114 ? 1.836 -26.171 10.576 1.00 26.91 114 CYS A O 1
ATOM 836 N N . GLY A 1 115 ? 1.128 -27.780 11.947 1.00 25.25 115 GLY A N 1
ATOM 837 C CA . GLY A 1 115 ? -0.286 -27.450 11.761 1.00 25.25 115 GLY A CA 1
ATOM 838 C C . GLY A 1 115 ? -0.699 -26.231 12.589 1.00 25.25 115 GLY A C 1
ATOM 839 O O . GLY A 1 115 ? -0.893 -26.357 13.797 1.00 25.25 115 GLY A O 1
ATOM 840 N N . LEU A 1 116 ? -0.903 -25.068 11.954 1.00 32.09 116 LEU A N 1
ATOM 841 C CA . LEU A 1 116 ? -1.586 -23.941 12.602 1.00 32.09 116 LEU A CA 1
ATOM 842 C C . LEU A 1 116 ? -3.041 -24.334 12.900 1.00 32.09 116 LEU A C 1
ATOM 844 O O . LEU A 1 116 ? -3.904 -24.311 12.019 1.00 32.09 116 LEU A O 1
ATOM 848 N N . ALA A 1 117 ? -3.318 -24.678 14.157 1.00 27.36 117 ALA A N 1
ATOM 849 C CA . ALA A 1 117 ? -4.666 -24.953 14.631 1.00 27.36 117 ALA A CA 1
ATOM 850 C C . ALA A 1 117 ? -5.534 -23.690 14.498 1.00 27.36 117 ALA A C 1
ATOM 852 O O . ALA A 1 117 ? -5.338 -22.696 15.198 1.00 27.36 117 ALA A O 1
ATOM 853 N N . ALA A 1 118 ? -6.501 -23.718 13.579 1.00 28.41 118 ALA A N 1
ATOM 854 C CA . ALA A 1 118 ? -7.358 -22.574 13.296 1.00 28.41 118 ALA A CA 1
ATOM 855 C C . ALA A 1 118 ? -8.345 -22.314 14.449 1.00 28.41 118 ALA A C 1
ATOM 857 O O . ALA A 1 118 ? -9.445 -22.873 14.475 1.00 28.41 118 ALA A O 1
ATOM 858 N N . VAL A 1 119 ? -7.961 -21.436 15.383 1.00 28.03 119 VAL A N 1
ATOM 859 C CA . VAL A 1 119 ? -8.833 -20.935 16.456 1.00 28.03 119 VAL A CA 1
ATOM 860 C C . VAL A 1 119 ? -10.081 -20.302 15.834 1.00 28.03 119 VAL A C 1
ATOM 862 O O . VAL A 1 119 ? -10.014 -19.275 15.154 1.00 28.03 119 VAL A O 1
ATOM 865 N N . ARG A 1 120 ? -11.239 -20.937 16.042 1.00 27.19 120 ARG A N 1
ATOM 866 C CA . ARG A 1 120 ? -12.524 -20.476 15.507 1.00 27.19 120 ARG A CA 1
ATOM 867 C C . ARG A 1 120 ? -13.118 -19.391 16.401 1.00 27.19 120 ARG A C 1
ATOM 869 O O . ARG A 1 120 ? -13.794 -19.697 17.375 1.00 27.19 120 ARG A O 1
ATOM 876 N N . SER A 1 121 ? -12.926 -18.128 16.032 1.00 29.17 121 SER A N 1
ATOM 877 C CA . SER A 1 121 ? -13.745 -17.027 16.545 1.00 29.17 121 SER A CA 1
ATOM 878 C C . SER A 1 121 ? -14.985 -16.833 15.664 1.00 29.17 121 SER A C 1
ATOM 880 O O . SER A 1 121 ? -14.921 -16.320 14.543 1.00 29.17 121 SER A O 1
ATOM 882 N N . GLU A 1 122 ? -16.142 -17.265 16.162 1.00 33.72 122 GLU A N 1
ATOM 883 C CA . GLU A 1 122 ? -17.429 -17.051 15.496 1.00 33.72 122 GLU A CA 1
ATOM 884 C C . GLU A 1 122 ? -17.921 -15.622 15.772 1.00 33.72 122 GLU A C 1
ATOM 886 O O . GLU A 1 122 ? -18.353 -15.295 16.872 1.00 33.72 122 GLU A O 1
ATOM 891 N N . GLY A 1 123 ? -17.802 -14.732 14.781 1.00 31.28 123 GLY A N 1
ATOM 892 C CA . GLY A 1 123 ? -18.119 -13.312 14.994 1.00 31.28 123 GLY A CA 1
ATOM 893 C C . GLY A 1 123 ? -17.953 -12.387 13.787 1.00 31.28 123 GLY A C 1
ATOM 894 O O . GLY A 1 123 ? -17.809 -11.177 13.952 1.00 31.28 123 GLY A O 1
ATOM 895 N N . GLY A 1 124 ? -17.940 -12.910 12.557 1.00 28.34 124 GLY A N 1
ATOM 896 C CA . GLY A 1 124 ? -17.775 -12.066 11.375 1.00 28.34 124 GLY A CA 1
ATOM 897 C C . GLY A 1 124 ? -18.079 -12.774 10.061 1.00 28.34 124 GLY A C 1
ATOM 898 O O . GLY A 1 124 ? -17.510 -13.820 9.757 1.00 28.34 124 GLY A O 1
ATOM 899 N N . ARG A 1 125 ? -18.941 -12.163 9.239 1.00 30.27 125 ARG A N 1
ATOM 900 C CA . ARG A 1 125 ? -19.303 -12.648 7.898 1.00 30.27 125 ARG A CA 1
ATOM 901 C C . ARG A 1 125 ? -18.141 -12.434 6.914 1.00 30.27 125 ARG A C 1
ATOM 903 O O . ARG A 1 125 ? -18.195 -11.542 6.071 1.00 30.27 125 ARG A O 1
ATOM 910 N N . ARG A 1 126 ? -17.068 -13.228 7.042 1.00 37.91 126 ARG A N 1
ATOM 911 C CA . ARG A 1 126 ? -15.972 -13.279 6.058 1.00 37.91 126 ARG A CA 1
ATOM 912 C C . ARG A 1 126 ? -16.562 -13.603 4.684 1.00 37.91 126 ARG A C 1
ATOM 914 O O . ARG A 1 126 ? -17.119 -14.681 4.487 1.00 37.91 126 ARG A O 1
ATOM 921 N N . VAL A 1 127 ? -16.410 -12.679 3.737 1.00 41.69 127 VAL A N 1
ATOM 922 C CA . VAL A 1 127 ? -16.606 -12.966 2.311 1.00 41.69 127 VAL A CA 1
ATOM 923 C C . VAL A 1 127 ? -15.655 -14.108 1.953 1.00 41.69 127 VAL A C 1
ATOM 925 O O . VAL A 1 127 ? -14.462 -14.025 2.257 1.00 41.69 127 VAL A O 1
ATOM 928 N N . ARG A 1 128 ? -16.167 -15.190 1.353 1.00 39.81 128 ARG A N 1
ATOM 929 C CA . ARG A 1 128 ? -15.314 -16.283 0.868 1.00 39.81 128 ARG A CA 1
ATOM 930 C C . ARG A 1 128 ? -14.441 -15.726 -0.262 1.00 39.81 128 ARG A C 1
ATOM 932 O O . ARG A 1 128 ? -14.954 -15.431 -1.334 1.00 39.81 128 ARG A O 1
ATOM 939 N N . ARG A 1 129 ? -13.143 -15.527 0.001 1.00 54.12 129 ARG A N 1
ATOM 940 C CA . ARG A 1 129 ? -12.161 -15.130 -1.022 1.00 54.12 129 ARG A CA 1
ATOM 941 C C . ARG A 1 129 ? -11.998 -16.292 -2.007 1.00 54.12 129 ARG A C 1
ATOM 943 O O . ARG A 1 129 ? -11.764 -17.413 -1.555 1.00 54.12 129 ARG A O 1
ATOM 950 N N . ASN A 1 130 ? -12.077 -16.033 -3.311 1.00 52.62 130 ASN A N 1
ATOM 951 C CA . ASN A 1 130 ? -12.010 -17.070 -4.348 1.00 52.62 130 ASN A CA 1
ATOM 952 C C . ASN A 1 130 ? -10.556 -17.509 -4.639 1.00 52.62 130 ASN A C 1
ATOM 954 O O . ASN A 1 130 ? -10.044 -17.388 -5.744 1.00 52.62 130 ASN A O 1
ATOM 958 N N . ARG A 1 131 ? -9.850 -17.944 -3.587 1.00 55.25 131 ARG A N 1
ATOM 959 C CA . ARG A 1 131 ? -8.400 -18.224 -3.571 1.00 55.25 131 ARG A CA 1
ATOM 960 C C . ARG A 1 131 ? -8.010 -19.634 -4.034 1.00 55.25 131 ARG A C 1
ATOM 962 O O . ARG A 1 131 ? -6.827 -19.947 -4.014 1.00 55.25 131 ARG A O 1
ATOM 969 N N . GLN A 1 132 ? -8.969 -20.499 -4.365 1.00 56.16 132 GLN A N 1
ATOM 970 C CA . GLN A 1 132 ? -8.704 -21.914 -4.681 1.00 56.16 132 GLN A CA 1
ATOM 971 C C . GLN A 1 132 ? -8.491 -22.184 -6.182 1.00 56.16 132 GLN A C 1
ATOM 973 O O . GLN A 1 132 ? -8.240 -23.324 -6.550 1.00 56.16 132 GLN A O 1
ATOM 978 N N . GLU A 1 133 ? -8.583 -21.153 -7.026 1.00 72.50 133 GLU A N 1
ATOM 979 C CA . GLU A 1 133 ? -8.581 -21.254 -8.497 1.00 72.50 133 GLU A CA 1
ATOM 980 C C . GLU A 1 133 ? -7.439 -20.443 -9.146 1.00 72.50 133 GLU A C 1
ATOM 982 O O . GLU A 1 133 ? -7.524 -20.068 -10.312 1.00 72.50 133 GLU A O 1
ATOM 987 N N . VAL A 1 134 ? -6.386 -20.111 -8.391 1.00 86.69 134 VAL A N 1
ATOM 988 C CA . VAL A 1 134 ? -5.228 -19.357 -8.898 1.00 86.69 134 VAL A CA 1
ATOM 989 C C . VAL A 1 134 ? -3.923 -19.955 -8.379 1.00 86.69 134 VAL A C 1
ATOM 991 O O . VAL A 1 134 ? -3.808 -20.268 -7.191 1.00 86.69 134 VAL A O 1
ATOM 994 N N . ASP A 1 135 ? -2.940 -20.094 -9.267 1.00 91.69 135 ASP A N 1
ATOM 995 C CA . ASP A 1 135 ? -1.582 -20.483 -8.896 1.00 91.69 135 ASP A CA 1
ATOM 996 C C . ASP A 1 135 ? -0.899 -19.374 -8.082 1.00 91.69 135 ASP A C 1
ATOM 998 O O . ASP A 1 135 ? -1.152 -18.181 -8.264 1.00 91.69 135 ASP A O 1
ATOM 1002 N N . LEU A 1 136 ? -0.036 -19.769 -7.144 1.00 96.31 136 LEU A N 1
ATOM 1003 C CA . LEU A 1 136 ? 0.584 -18.866 -6.173 1.00 96.31 136 LEU A CA 1
ATOM 1004 C C . LEU A 1 136 ? 2.072 -19.169 -6.003 1.00 96.31 136 LEU A C 1
ATOM 1006 O O . LEU A 1 136 ? 2.487 -20.324 -5.984 1.00 96.31 136 LEU A O 1
ATOM 1010 N N . ASP A 1 137 ? 2.843 -18.105 -5.797 1.00 97.19 137 ASP A N 1
ATOM 1011 C CA . ASP A 1 137 ? 4.309 -18.048 -5.815 1.00 97.19 137 ASP A CA 1
ATOM 1012 C C . ASP A 1 137 ? 4.909 -18.401 -7.189 1.00 97.19 137 ASP A C 1
ATOM 1014 O O . ASP A 1 137 ? 5.978 -19.008 -7.300 1.00 97.19 137 ASP A O 1
ATOM 1018 N N . VAL A 1 138 ? 4.195 -18.002 -8.247 1.00 97.12 138 VAL A N 1
ATOM 1019 C CA . VAL A 1 138 ? 4.514 -18.270 -9.654 1.00 97.12 138 VAL A CA 1
ATOM 1020 C C . VAL A 1 138 ? 4.866 -16.997 -10.425 1.00 97.12 138 VAL A C 1
ATOM 1022 O O . VAL A 1 138 ? 4.404 -15.900 -10.108 1.00 97.12 138 VAL A O 1
ATOM 1025 N N . ILE A 1 139 ? 5.676 -17.167 -11.474 1.00 98.19 139 ILE A N 1
ATOM 1026 C CA . ILE A 1 139 ? 5.947 -16.134 -12.482 1.00 98.19 139 ILE A CA 1
ATOM 1027 C C . ILE A 1 139 ? 5.312 -16.587 -13.790 1.00 98.19 139 ILE A C 1
ATOM 1029 O O . ILE A 1 139 ? 5.799 -17.542 -14.406 1.00 98.19 139 ILE A O 1
ATOM 1033 N N . HIS A 1 140 ? 4.261 -15.887 -14.205 1.00 97.44 140 HIS A N 1
ATOM 1034 C CA . HIS A 1 140 ? 3.688 -16.013 -15.539 1.00 97.44 140 HIS A CA 1
ATOM 1035 C C . HIS A 1 140 ? 4.565 -15.251 -16.539 1.00 97.44 140 HIS A C 1
ATOM 1037 O O . HIS A 1 140 ? 5.041 -14.154 -16.243 1.00 97.44 140 HIS A O 1
ATOM 1043 N N . THR A 1 141 ? 4.777 -15.836 -17.718 1.00 97.06 141 THR A N 1
ATOM 1044 C CA . THR A 1 141 ? 5.562 -15.217 -18.793 1.00 97.06 141 THR A CA 1
ATOM 1045 C C . THR A 1 141 ? 4.641 -14.802 -19.934 1.00 97.06 141 THR A C 1
ATOM 1047 O O . THR A 1 141 ? 3.975 -15.661 -20.505 1.00 97.06 141 THR A O 1
ATOM 1050 N N . GLY A 1 142 ? 4.588 -13.505 -20.241 1.00 94.94 142 GLY A N 1
ATOM 1051 C CA . GLY A 1 142 ? 3.688 -12.930 -21.249 1.00 94.94 142 GLY A CA 1
ATOM 1052 C C . GLY A 1 142 ? 3.430 -11.437 -21.025 1.00 94.94 142 GLY A C 1
ATOM 1053 O O . GLY A 1 142 ? 4.029 -10.837 -20.131 1.00 94.94 142 GLY A O 1
ATOM 1054 N N . ASP A 1 143 ? 2.544 -10.841 -21.827 1.00 95.12 143 ASP A N 1
ATOM 1055 C CA . ASP A 1 143 ? 2.083 -9.468 -21.598 1.00 95.12 143 ASP A CA 1
ATOM 1056 C C . ASP A 1 143 ? 1.264 -9.349 -20.300 1.00 95.12 143 ASP A C 1
ATOM 1058 O O . ASP A 1 143 ? 0.549 -10.272 -19.894 1.00 95.12 143 ASP A O 1
ATOM 1062 N N . CYS A 1 144 ? 1.351 -8.190 -19.642 1.00 96.12 144 CYS A N 1
ATOM 1063 C CA . CYS A 1 144 ? 0.667 -7.982 -18.378 1.00 96.12 144 CYS A CA 1
ATOM 1064 C C . CYS A 1 144 ? -0.856 -7.901 -18.532 1.00 96.12 144 CYS A C 1
ATOM 1066 O O . CYS A 1 144 ? -1.554 -8.469 -17.702 1.00 96.12 144 CYS A O 1
ATOM 1068 N N . VAL A 1 145 ? -1.401 -7.277 -19.579 1.00 94.88 145 VAL A N 1
ATOM 1069 C CA . VAL A 1 145 ? -2.855 -7.174 -19.786 1.00 94.88 145 VAL A CA 1
ATOM 1070 C C . VAL A 1 145 ? -3.434 -8.537 -20.163 1.00 94.88 145 VAL A C 1
ATOM 1072 O O . VAL A 1 145 ? -4.456 -8.937 -19.603 1.00 94.88 145 VAL A O 1
ATOM 1075 N N . GLU A 1 146 ? -2.760 -9.277 -21.047 1.00 96.56 146 GLU A N 1
ATOM 1076 C CA . GLU A 1 146 ? -3.163 -10.633 -21.448 1.00 96.56 146 GLU A CA 1
ATOM 1077 C C . GLU A 1 146 ? -3.190 -11.600 -20.255 1.00 96.56 146 GLU A C 1
ATOM 1079 O O . GLU A 1 146 ? -4.200 -12.263 -20.011 1.00 96.56 146 GLU A O 1
ATOM 1084 N N . VAL A 1 147 ? -2.121 -11.647 -19.454 1.00 97.31 147 VAL A N 1
ATOM 1085 C CA . VAL A 1 147 ? -2.067 -12.515 -18.267 1.00 97.31 147 VAL A CA 1
ATOM 1086 C C . VAL A 1 147 ? -3.035 -12.033 -17.181 1.00 97.31 147 VAL A C 1
ATOM 1088 O O . VAL A 1 147 ? -3.740 -12.848 -16.589 1.00 97.31 147 VAL A O 1
ATOM 1091 N N . LEU A 1 148 ? -3.157 -10.721 -16.938 1.00 97.12 148 LEU A N 1
ATOM 1092 C CA . LEU A 1 148 ? -4.148 -10.190 -15.993 1.00 97.12 148 LEU A CA 1
ATOM 1093 C C . LEU A 1 148 ? -5.589 -10.507 -16.412 1.00 97.12 148 LEU A C 1
ATOM 1095 O O . LEU A 1 148 ? -6.463 -10.496 -15.546 1.00 97.12 148 LEU A O 1
ATOM 1099 N N . ALA A 1 149 ? -5.872 -10.786 -17.689 1.00 95.75 149 ALA A N 1
ATOM 1100 C CA . ALA A 1 149 ? -7.196 -11.208 -18.142 1.00 95.75 149 ALA A CA 1
ATOM 1101 C C . ALA A 1 149 ? -7.535 -12.658 -17.740 1.00 95.75 149 ALA A C 1
ATOM 1103 O O . ALA A 1 149 ? -8.707 -12.948 -17.499 1.00 95.75 149 ALA A O 1
ATOM 1104 N N . THR A 1 150 ? -6.545 -13.550 -17.598 1.00 95.88 150 THR A N 1
ATOM 1105 C CA . THR A 1 150 ? -6.780 -14.969 -17.255 1.00 95.88 150 THR A CA 1
ATOM 1106 C C . THR A 1 150 ? -6.987 -15.216 -15.756 1.00 95.88 150 THR A C 1
ATOM 1108 O O . THR A 1 150 ? -7.620 -16.201 -15.381 1.00 95.88 150 THR A O 1
ATOM 1111 N N . LEU A 1 151 ? -6.513 -14.318 -14.883 1.00 96.38 151 LEU A N 1
ATOM 1112 C CA . LEU A 1 151 ? -6.651 -14.464 -13.427 1.00 96.38 151 LEU A CA 1
ATOM 1113 C C . LEU A 1 151 ? -8.123 -14.318 -12.949 1.00 96.38 151 LEU A C 1
ATOM 1115 O O . LEU A 1 151 ? -8.876 -13.514 -13.514 1.00 96.38 151 LEU A O 1
ATOM 1119 N N . PRO A 1 152 ? -8.563 -15.004 -11.873 1.00 96.50 152 PRO A N 1
ATOM 1120 C CA . PRO A 1 152 ? -9.916 -14.833 -11.321 1.00 96.50 152 PRO A CA 1
ATOM 1121 C C . PRO A 1 152 ? -10.198 -13.415 -10.784 1.00 96.50 152 PRO A C 1
ATOM 1123 O O . PRO A 1 152 ? -9.282 -12.691 -10.395 1.00 96.50 152 PRO A O 1
ATOM 1126 N N . GLU A 1 153 ? -11.472 -12.999 -10.709 1.00 96.31 153 GLU A N 1
ATOM 1127 C CA . GLU A 1 153 ? -11.819 -11.729 -10.043 1.00 96.31 153 GLU A CA 1
ATOM 1128 C C . GLU A 1 153 ? -11.550 -11.814 -8.529 1.00 96.31 153 GLU A C 1
ATOM 1130 O O . GLU A 1 153 ? -11.868 -12.809 -7.875 1.00 96.31 153 GLU A O 1
ATOM 1135 N N . GLY A 1 154 ? -11.005 -10.744 -7.947 1.00 96.12 154 GLY A N 1
ATOM 1136 C CA . GLY A 1 154 ? -10.889 -10.597 -6.498 1.00 96.12 154 GLY A CA 1
ATOM 1137 C C . GLY A 1 154 ? -9.902 -11.548 -5.811 1.00 96.12 154 GLY A C 1
ATOM 1138 O O . GLY A 1 154 ? -9.996 -11.732 -4.593 1.00 96.12 154 GLY A O 1
ATOM 1139 N N . CYS A 1 155 ? -8.989 -12.161 -6.568 1.00 96.62 155 CYS A N 1
ATOM 1140 C CA . CYS A 1 155 ? -8.035 -13.156 -6.088 1.00 96.62 155 CYS A CA 1
ATOM 1141 C C . CYS A 1 155 ? -6.863 -12.570 -5.275 1.00 96.62 155 CYS A C 1
ATOM 1143 O O . CYS A 1 155 ? -6.340 -13.270 -4.404 1.00 96.62 155 CYS A O 1
ATOM 1145 N N . VAL A 1 156 ? -6.479 -11.303 -5.503 1.00 97.62 156 VAL A N 1
ATOM 1146 C CA . VAL A 1 156 ? -5.296 -10.674 -4.874 1.00 97.62 156 VAL A CA 1
ATOM 1147 C C . VAL A 1 156 ? -5.656 -9.630 -3.814 1.00 97.62 156 VAL A C 1
ATOM 1149 O O . VAL A 1 156 ? -6.704 -8.985 -3.866 1.00 97.62 156 VAL A O 1
ATOM 1152 N N . ASP A 1 157 ? -4.779 -9.441 -2.829 1.00 98.00 157 ASP A N 1
ATOM 1153 C CA . ASP A 1 157 ? -4.981 -8.513 -1.707 1.00 98.00 157 ASP A CA 1
ATOM 1154 C C . ASP A 1 157 ? -4.193 -7.207 -1.869 1.00 98.00 157 ASP A C 1
ATOM 1156 O O . ASP A 1 157 ? -4.641 -6.153 -1.411 1.00 98.00 157 ASP A O 1
ATOM 1160 N N . LEU A 1 158 ? -3.057 -7.258 -2.565 1.00 98.69 158 LEU A N 1
ATOM 1161 C CA . LEU A 1 158 ? -2.293 -6.085 -2.971 1.00 98.69 158 LEU A CA 1
ATOM 1162 C C . LEU A 1 158 ? -1.901 -6.180 -4.446 1.00 98.69 158 LEU A C 1
ATOM 1164 O O . LEU A 1 158 ? -1.550 -7.259 -4.917 1.00 98.69 158 LEU A O 1
ATOM 1168 N N . VAL A 1 159 ? -1.876 -5.037 -5.128 1.00 98.81 159 VAL A N 1
ATOM 1169 C CA . VAL A 1 159 ? -1.072 -4.840 -6.341 1.00 98.81 159 VAL A CA 1
ATOM 1170 C C . VAL A 1 159 ? 0.067 -3.876 -6.020 1.00 98.81 159 VAL A C 1
ATOM 1172 O O . VAL A 1 159 ? -0.174 -2.827 -5.422 1.00 98.81 159 VAL A O 1
ATOM 1175 N N . PHE A 1 160 ? 1.287 -4.201 -6.435 1.00 98.81 160 PHE A N 1
ATOM 1176 C CA . PHE A 1 160 ? 2.373 -3.234 -6.596 1.00 98.81 160 PHE A CA 1
ATOM 1177 C C . PHE A 1 160 ? 2.759 -3.205 -8.074 1.00 98.81 160 PHE A C 1
ATOM 1179 O O . PHE A 1 160 ? 3.006 -4.260 -8.638 1.00 98.81 160 PHE A O 1
ATOM 1186 N N . ALA A 1 161 ? 2.788 -2.032 -8.700 1.00 98.50 161 ALA A N 1
ATOM 1187 C CA . ALA A 1 161 ? 3.113 -1.879 -10.113 1.00 98.50 161 ALA A CA 1
ATOM 1188 C C . ALA A 1 161 ? 4.267 -0.888 -10.310 1.00 98.50 161 ALA A C 1
ATOM 1190 O O . ALA A 1 161 ? 4.199 0.264 -9.870 1.00 98.50 161 ALA A O 1
ATOM 1191 N N . ASP A 1 162 ? 5.295 -1.339 -11.025 1.00 97.69 162 ASP A N 1
ATOM 1192 C CA . ASP A 1 162 ? 6.434 -0.545 -11.492 1.00 97.69 162 ASP A CA 1
ATOM 1193 C C . ASP A 1 162 ? 6.419 -0.471 -13.033 1.00 97.69 162 ASP A C 1
ATOM 1195 O O . ASP A 1 162 ? 7.231 -1.119 -13.691 1.00 97.69 162 ASP A O 1
ATOM 1199 N N . PRO A 1 163 ? 5.427 0.222 -13.633 1.00 96.12 163 PRO A N 1
ATOM 1200 C CA . PRO A 1 163 ? 5.254 0.257 -15.083 1.00 96.12 163 PRO A CA 1
ATOM 1201 C C . PRO A 1 163 ? 6.441 0.944 -15.773 1.00 96.12 163 PRO A C 1
ATOM 1203 O O . PRO A 1 163 ? 7.127 1.749 -15.144 1.00 96.12 163 PRO A O 1
ATOM 1206 N N . PRO A 1 164 ? 6.618 0.748 -17.093 1.00 92.62 164 PRO A N 1
ATOM 1207 C CA . PRO A 1 164 ? 7.471 1.605 -17.911 1.00 92.62 164 PRO A CA 1
ATOM 1208 C C . PRO A 1 164 ? 7.228 3.103 -17.648 1.00 92.62 164 PRO A C 1
ATOM 1210 O O . PRO A 1 164 ? 6.086 3.555 -17.480 1.00 92.62 164 PRO A O 1
ATOM 1213 N N . TYR A 1 165 ? 8.312 3.876 -17.591 1.00 91.12 165 TYR A N 1
ATOM 1214 C CA . TYR A 1 165 ? 8.315 5.301 -17.249 1.00 91.12 165 TYR A CA 1
ATOM 1215 C C . TYR A 1 165 ? 8.230 6.214 -18.479 1.00 91.12 165 TYR A C 1
ATOM 1217 O O . TYR A 1 165 ? 7.917 7.392 -18.305 1.00 91.12 165 TYR A O 1
ATOM 1225 N N . ASN A 1 166 ? 8.466 5.693 -19.691 1.00 89.69 166 ASN A N 1
ATOM 1226 C CA . ASN A 1 166 ? 8.470 6.450 -20.947 1.00 89.69 166 ASN A CA 1
ATOM 1227 C C . ASN A 1 166 ? 9.394 7.677 -20.851 1.00 89.69 166 ASN A C 1
ATOM 1229 O O . ASN A 1 166 ? 8.970 8.829 -20.953 1.00 89.69 166 ASN A O 1
ATOM 1233 N N . LEU A 1 167 ? 10.677 7.423 -20.580 1.00 78.81 167 LEU A N 1
ATOM 1234 C CA . LEU A 1 167 ? 11.670 8.443 -20.233 1.00 78.81 167 LEU A CA 1
ATOM 1235 C C . LEU A 1 167 ? 12.090 9.337 -21.414 1.00 78.81 167 LEU A C 1
ATOM 1237 O O . LEU A 1 167 ? 12.779 10.335 -21.197 1.00 78.81 167 LEU A O 1
ATOM 1241 N N . GLN A 1 168 ? 11.680 9.004 -22.646 1.00 74.44 168 GLN A N 1
ATOM 1242 C CA . GLN A 1 168 ? 11.877 9.804 -23.870 1.00 74.44 168 GLN A CA 1
ATOM 1243 C C . GLN A 1 168 ? 13.324 10.303 -24.063 1.00 74.44 168 GLN A C 1
ATOM 1245 O O . GLN A 1 168 ? 13.566 11.438 -24.493 1.00 74.44 168 GLN A O 1
ATOM 1250 N N . LEU A 1 169 ? 14.305 9.459 -23.721 1.00 73.25 169 LEU A N 1
ATOM 1251 C CA . LEU A 1 169 ? 15.719 9.826 -23.722 1.00 73.25 169 LEU A CA 1
ATOM 1252 C C . LEU A 1 169 ? 16.215 10.146 -25.141 1.00 73.25 169 LEU A C 1
ATOM 1254 O O . LEU A 1 169 ? 15.993 9.398 -26.089 1.00 73.25 169 LEU A O 1
ATOM 1258 N N . ARG A 1 170 ? 16.931 11.268 -25.286 1.00 65.44 170 ARG A N 1
ATOM 1259 C CA . ARG A 1 170 ? 17.503 11.718 -26.564 1.00 65.44 170 ARG A CA 1
ATOM 1260 C C . ARG A 1 170 ? 19.028 11.646 -26.531 1.00 65.44 170 ARG A C 1
ATOM 1262 O O . ARG A 1 170 ? 19.691 12.596 -26.117 1.00 65.44 170 ARG A O 1
ATOM 1269 N N . GLY A 1 171 ? 19.563 10.525 -27.012 1.00 64.50 171 GLY A N 1
ATOM 1270 C CA . GLY A 1 171 ? 21.001 10.290 -27.159 1.00 64.50 171 GLY A CA 1
ATOM 1271 C C . GLY A 1 171 ? 21.742 9.992 -25.849 1.00 64.50 171 GLY A C 1
ATOM 1272 O O . GLY A 1 171 ? 21.165 9.958 -24.764 1.00 64.50 171 GLY A O 1
ATOM 1273 N N . GLY A 1 172 ? 23.051 9.755 -25.964 1.00 65.94 172 GLY A N 1
ATOM 1274 C CA . GLY A 1 172 ? 23.902 9.363 -24.840 1.00 65.94 172 GLY A CA 1
ATOM 1275 C C . GLY A 1 172 ? 24.204 10.503 -23.861 1.00 65.94 172 GLY A C 1
ATOM 1276 O O . GLY A 1 172 ? 24.597 11.606 -24.254 1.00 65.94 172 GLY A O 1
ATOM 1277 N N . LEU A 1 173 ? 24.092 10.211 -22.564 1.00 73.38 173 LEU A N 1
ATOM 1278 C CA . LEU A 1 173 ? 24.572 11.077 -21.488 1.00 73.38 173 LEU A CA 1
ATOM 1279 C C . LEU A 1 173 ? 25.995 10.665 -21.082 1.00 73.38 173 LEU A C 1
ATOM 1281 O O . LEU A 1 173 ? 26.290 9.480 -20.955 1.00 73.38 173 LEU A O 1
ATOM 1285 N N . HIS A 1 174 ? 26.858 11.650 -20.840 1.00 76.12 174 HIS A N 1
ATOM 1286 C CA . HIS A 1 174 ? 28.214 11.466 -20.320 1.00 76.12 174 HIS A CA 1
ATOM 1287 C C . HIS A 1 174 ? 28.376 12.256 -19.018 1.00 76.12 174 HIS A C 1
ATOM 1289 O O . HIS A 1 174 ? 27.699 13.269 -18.806 1.00 76.12 174 HIS A O 1
ATOM 1295 N N . ARG A 1 175 ? 29.256 11.769 -18.146 1.00 76.12 175 ARG A N 1
ATOM 1296 C CA . ARG A 1 175 ? 29.671 12.427 -16.902 1.00 76.12 175 ARG A CA 1
ATOM 1297 C C . ARG A 1 175 ? 30.814 13.433 -17.151 1.00 76.12 175 ARG A C 1
ATOM 1299 O O . ARG A 1 175 ? 31.399 13.420 -18.233 1.00 76.12 175 ARG A O 1
ATOM 1306 N N . PRO A 1 176 ? 31.195 14.260 -16.154 1.00 69.25 176 PRO A N 1
ATOM 1307 C CA . PRO A 1 176 ? 32.366 15.140 -16.244 1.00 69.25 176 PRO A CA 1
ATOM 1308 C C . PRO A 1 176 ? 33.701 14.393 -16.410 1.00 69.25 176 PRO A C 1
ATOM 1310 O O . PRO A 1 176 ? 34.626 14.937 -16.996 1.00 69.25 176 PRO A O 1
ATOM 1313 N N . ASP A 1 177 ? 33.783 13.138 -15.951 1.00 68.12 177 ASP A N 1
ATOM 1314 C CA . ASP A 1 177 ? 34.920 12.222 -16.164 1.00 68.12 177 ASP A CA 1
ATOM 1315 C C . ASP A 1 177 ? 34.943 11.582 -17.577 1.00 68.12 177 ASP A C 1
ATOM 1317 O O . ASP A 1 177 ? 35.683 10.634 -17.826 1.00 68.12 177 ASP A O 1
ATOM 1321 N N . LEU A 1 178 ? 34.103 12.083 -18.494 1.00 66.44 178 LEU A N 1
ATOM 1322 C CA . LEU A 1 178 ? 33.838 11.584 -19.850 1.00 66.44 178 LEU A CA 1
ATOM 1323 C C . LEU A 1 178 ? 33.250 10.161 -19.943 1.00 66.44 178 LEU A C 1
ATOM 1325 O O . LEU A 1 178 ? 32.924 9.719 -21.046 1.00 66.44 178 LEU A O 1
ATOM 1329 N N . SER A 1 179 ? 33.015 9.450 -18.833 1.00 73.25 179 SER A N 1
ATOM 1330 C CA . SER A 1 179 ? 32.372 8.130 -18.880 1.00 73.25 179 SER A CA 1
ATOM 1331 C C . SER A 1 179 ? 30.903 8.225 -19.317 1.00 73.25 179 SER A C 1
ATOM 1333 O O . SER A 1 179 ? 30.149 9.112 -18.893 1.00 73.25 179 SER A O 1
ATOM 1335 N N . ARG A 1 180 ? 30.471 7.297 -20.184 1.00 76.75 180 ARG A N 1
ATOM 1336 C CA . ARG A 1 180 ? 29.068 7.181 -20.607 1.00 76.75 180 ARG A CA 1
ATOM 1337 C C . ARG A 1 180 ? 28.207 6.726 -19.429 1.00 76.75 180 ARG A C 1
ATOM 1339 O O . ARG A 1 180 ? 28.545 5.789 -18.708 1.00 76.75 180 ARG A O 1
ATOM 1346 N N . VAL A 1 181 ? 27.059 7.373 -19.259 1.00 74.69 181 VAL A N 1
ATOM 1347 C CA . VAL A 1 181 ? 26.023 6.928 -18.331 1.00 74.69 181 VAL A CA 1
ATOM 1348 C C . VAL A 1 181 ? 25.255 5.778 -18.975 1.00 74.69 181 VAL A C 1
ATOM 1350 O O . VAL A 1 181 ? 24.618 5.937 -20.014 1.00 74.69 181 VAL A O 1
ATOM 1353 N N . ASP A 1 182 ? 25.326 4.628 -18.318 1.00 74.88 182 ASP A N 1
ATOM 1354 C CA . ASP A 1 182 ? 24.483 3.457 -18.541 1.00 74.88 182 ASP A CA 1
ATOM 1355 C C . ASP A 1 182 ? 23.037 3.784 -18.116 1.00 74.88 182 ASP A C 1
ATOM 1357 O O . ASP A 1 182 ? 22.742 3.882 -16.914 1.00 74.88 182 ASP A O 1
ATOM 1361 N N . ALA A 1 183 ? 22.198 4.081 -19.114 1.00 71.81 183 ALA A N 1
ATOM 1362 C CA . ALA A 1 183 ? 20.864 4.666 -18.980 1.00 71.81 183 ALA A CA 1
ATOM 1363 C C . ALA A 1 183 ? 19.759 3.590 -19.060 1.00 71.81 183 ALA A C 1
ATOM 1365 O O . ALA A 1 183 ? 20.030 2.410 -18.878 1.00 71.81 183 ALA A O 1
ATOM 1366 N N . VAL A 1 184 ? 18.508 4.004 -19.279 1.00 75.62 184 VAL A N 1
ATOM 1367 C CA . VAL A 1 184 ? 17.397 3.094 -19.600 1.00 75.62 184 VAL A CA 1
ATOM 1368 C C . VAL A 1 184 ? 17.026 3.345 -21.061 1.00 75.62 184 VAL A C 1
ATOM 1370 O O . VAL A 1 184 ? 16.241 4.243 -21.348 1.00 75.62 184 VAL A O 1
ATOM 1373 N N . ASP A 1 185 ? 17.672 2.626 -21.976 1.00 72.88 185 ASP A N 1
ATOM 1374 C CA . ASP A 1 185 ? 17.382 2.613 -23.419 1.00 72.88 185 ASP A CA 1
ATOM 1375 C C . ASP A 1 185 ? 16.779 1.264 -23.884 1.00 72.88 185 ASP A C 1
ATOM 1377 O O . ASP A 1 185 ? 16.701 0.976 -25.081 1.00 72.88 185 ASP A O 1
ATOM 1381 N N . ASP A 1 186 ? 16.297 0.457 -22.927 1.00 74.56 186 ASP A N 1
ATOM 1382 C CA . ASP A 1 186 ? 15.552 -0.783 -23.152 1.00 74.56 186 ASP A CA 1
ATOM 1383 C C . ASP A 1 186 ? 14.255 -0.549 -23.958 1.00 74.56 186 ASP A C 1
ATOM 1385 O O . ASP A 1 186 ? 13.442 0.324 -23.646 1.00 74.56 186 ASP A O 1
ATOM 1389 N N . ALA A 1 187 ? 13.986 -1.409 -24.946 1.00 75.12 187 ALA A N 1
ATOM 1390 C CA . ALA A 1 187 ? 12.841 -1.269 -25.854 1.00 75.12 187 ALA A CA 1
ATOM 1391 C C . ALA A 1 187 ? 11.449 -1.382 -25.188 1.00 75.12 187 ALA A C 1
ATOM 1393 O O . ALA A 1 187 ? 10.448 -1.082 -25.835 1.00 75.12 187 ALA A O 1
ATOM 1394 N N . TRP A 1 188 ? 11.354 -1.802 -23.920 1.00 78.69 188 TRP A N 1
ATOM 1395 C CA . TRP A 1 188 ? 10.097 -1.790 -23.158 1.00 78.69 188 TRP A CA 1
ATOM 1396 C C . TRP A 1 188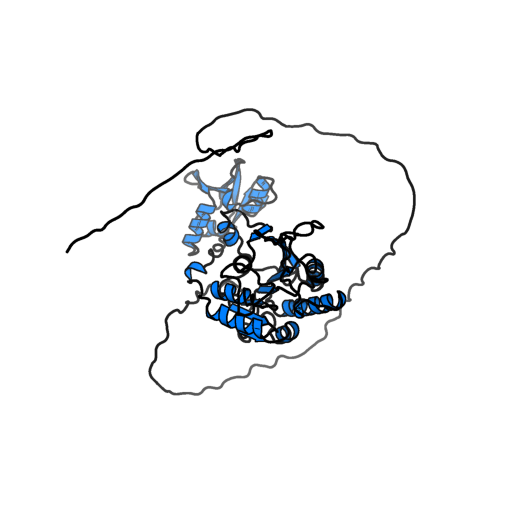 ? 9.701 -0.398 -22.637 1.00 78.69 188 TRP A C 1
ATOM 1398 O O . TRP A 1 188 ? 8.543 -0.214 -22.269 1.00 78.69 188 TRP A O 1
ATOM 1408 N N . ASP A 1 189 ? 10.613 0.585 -22.623 1.00 80.38 189 ASP A N 1
ATOM 1409 C CA . ASP A 1 189 ? 10.318 1.961 -22.185 1.00 80.38 189 ASP A CA 1
ATOM 1410 C C . ASP A 1 189 ? 9.925 2.902 -23.342 1.00 80.38 189 ASP A C 1
ATOM 1412 O O . ASP A 1 189 ? 9.653 4.083 -23.133 1.00 80.38 189 ASP A O 1
ATOM 1416 N N . HIS A 1 190 ? 9.883 2.400 -24.580 1.00 81.56 190 HIS A N 1
ATOM 1417 C CA . HIS A 1 190 ? 9.638 3.202 -25.779 1.00 81.56 190 HIS A CA 1
ATOM 1418 C C . HIS A 1 190 ? 8.176 3.121 -26.247 1.00 81.56 190 HIS A C 1
ATOM 1420 O O . HIS A 1 190 ? 7.695 2.064 -26.642 1.00 81.56 190 HIS A O 1
ATOM 1426 N N . PHE A 1 191 ? 7.494 4.271 -26.266 1.00 86.69 191 PHE A N 1
ATOM 1427 C CA . PHE A 1 191 ? 6.124 4.436 -26.768 1.00 86.69 191 PHE A CA 1
ATOM 1428 C C . PHE A 1 191 ? 6.109 5.497 -27.874 1.00 86.69 191 PHE A C 1
ATOM 1430 O O . PHE A 1 191 ? 6.747 6.543 -27.736 1.00 86.69 191 PHE A O 1
ATOM 1437 N N . GLY A 1 192 ? 5.355 5.272 -28.950 1.00 86.00 192 GLY A N 1
ATOM 1438 C CA . GLY A 1 192 ? 5.239 6.204 -30.074 1.00 86.00 192 GLY A CA 1
ATOM 1439 C C . GLY A 1 192 ? 4.443 7.472 -29.751 1.00 86.00 192 GLY A C 1
ATOM 1440 O O . GLY A 1 192 ? 4.618 8.495 -30.411 1.00 86.00 192 GLY A O 1
ATOM 1441 N N . SER A 1 193 ? 3.581 7.447 -28.727 1.00 91.31 193 SER A N 1
ATOM 1442 C CA . SER A 1 193 ? 2.859 8.639 -28.255 1.00 91.31 193 SER A CA 1
ATOM 1443 C C . SER A 1 193 ? 2.405 8.552 -26.793 1.00 91.31 193 SER A C 1
ATOM 1445 O O . SER A 1 193 ? 2.295 7.471 -26.214 1.00 91.31 193 SER A O 1
ATOM 1447 N N . PHE A 1 194 ? 2.044 9.697 -26.198 1.00 93.25 194 PHE A N 1
ATOM 1448 C CA . PHE A 1 194 ? 1.341 9.708 -24.909 1.00 93.25 194 PHE A CA 1
ATOM 1449 C C . PHE A 1 194 ? -0.041 9.038 -24.986 1.00 93.25 194 PHE A C 1
ATOM 1451 O O . PHE A 1 194 ? -0.436 8.378 -24.036 1.00 93.25 194 PHE A O 1
ATOM 1458 N N . THR A 1 195 ? -0.756 9.140 -26.111 1.00 95.12 195 THR A N 1
ATOM 1459 C CA . THR A 1 195 ? -2.067 8.489 -26.313 1.00 95.12 195 THR A CA 1
ATOM 1460 C C . THR A 1 195 ? -1.968 6.960 -26.281 1.00 95.12 195 THR A C 1
ATOM 1462 O O . THR A 1 195 ? -2.870 6.272 -25.806 1.00 95.12 195 THR A O 1
ATOM 1465 N N . GLU A 1 196 ? -0.858 6.415 -26.775 1.00 92.81 196 GLU A N 1
ATOM 1466 C CA . GLU A 1 196 ? -0.536 4.990 -26.714 1.00 92.81 196 GLU A CA 1
ATOM 1467 C C . GLU A 1 196 ? -0.177 4.557 -25.286 1.00 92.81 196 GLU A C 1
ATOM 1469 O O . GLU A 1 196 ? -0.761 3.598 -24.778 1.00 92.81 196 GLU A O 1
ATOM 1474 N N . TYR A 1 197 ? 0.691 5.320 -24.608 1.00 95.56 197 TYR A N 1
ATOM 1475 C CA . TYR A 1 197 ? 1.011 5.113 -23.191 1.00 95.56 197 TYR A CA 1
ATOM 1476 C C . TYR A 1 197 ? -0.242 5.154 -22.301 1.00 95.56 197 TYR A C 1
ATOM 1478 O O . TYR A 1 197 ? -0.378 4.347 -21.383 1.00 95.56 197 TYR A O 1
ATOM 1486 N N . ASP A 1 198 ? -1.186 6.051 -22.590 1.00 97.25 198 ASP A N 1
ATOM 1487 C CA . ASP A 1 198 ? -2.448 6.183 -21.860 1.00 97.25 198 ASP A CA 1
ATOM 1488 C C . ASP A 1 198 ? -3.381 4.992 -22.092 1.00 97.25 198 ASP A C 1
ATOM 1490 O O . ASP A 1 198 ? -3.993 4.502 -21.143 1.00 97.25 198 ASP A O 1
ATOM 1494 N N . ARG A 1 199 ? -3.472 4.488 -23.332 1.00 96.94 199 ARG A N 1
ATOM 1495 C CA . ARG A 1 199 ? -4.260 3.288 -23.657 1.00 96.94 199 ARG A CA 1
ATOM 1496 C C . ARG A 1 199 ? -3.721 2.063 -22.918 1.00 96.94 199 ARG A C 1
ATOM 1498 O O . ARG A 1 199 ? -4.496 1.337 -22.301 1.00 96.94 199 ARG A O 1
ATOM 1505 N N . PHE A 1 200 ? -2.402 1.875 -22.944 1.00 96.31 200 PHE A N 1
ATOM 1506 C CA . PHE A 1 200 ? -1.703 0.841 -22.179 1.00 96.31 200 PHE A CA 1
ATOM 1507 C C . PHE A 1 200 ? -1.950 0.994 -20.670 1.00 96.31 200 PHE A C 1
ATOM 1509 O O . PHE A 1 200 ? -2.369 0.045 -20.009 1.00 96.31 200 PHE A O 1
ATOM 1516 N N . THR A 1 201 ? -1.773 2.209 -20.142 1.00 98.19 201 THR A N 1
ATOM 1517 C CA . THR A 1 201 ? -1.952 2.527 -18.717 1.00 98.19 201 THR A CA 1
ATOM 1518 C C . THR A 1 201 ? -3.372 2.247 -18.239 1.00 98.19 201 THR A C 1
ATOM 1520 O O . THR A 1 201 ? -3.561 1.637 -17.188 1.00 98.19 201 THR A O 1
ATOM 1523 N N . ARG A 1 202 ? -4.378 2.626 -19.033 1.00 98.62 202 ARG A N 1
ATOM 1524 C CA . ARG A 1 202 ? -5.784 2.323 -18.761 1.00 98.62 202 ARG A CA 1
ATOM 1525 C C . ARG A 1 202 ? -6.042 0.817 -18.719 1.00 98.62 202 ARG A C 1
ATOM 1527 O O . ARG A 1 202 ? -6.631 0.343 -17.751 1.00 98.62 202 ARG A O 1
ATOM 1534 N N . ALA A 1 203 ? -5.568 0.075 -19.720 1.00 98.19 203 ALA A N 1
ATOM 1535 C CA . ALA A 1 203 ? -5.828 -1.357 -19.845 1.00 98.19 203 ALA A CA 1
ATOM 1536 C C . ALA A 1 203 ? -5.301 -2.164 -18.644 1.00 98.19 203 ALA A C 1
ATOM 1538 O O . ALA A 1 203 ? -6.054 -2.944 -18.052 1.00 98.19 203 ALA A O 1
ATOM 1539 N N . TRP A 1 204 ? -4.047 -1.947 -18.221 1.00 98.50 204 TRP A N 1
ATOM 1540 C CA . TRP A 1 204 ? -3.510 -2.676 -17.066 1.00 98.50 204 TRP A CA 1
ATOM 1541 C C . TRP A 1 204 ? -4.116 -2.200 -15.736 1.00 98.50 204 TRP A C 1
ATOM 1543 O O . TRP A 1 204 ? -4.332 -3.024 -14.848 1.00 98.50 204 TRP A O 1
ATOM 1553 N N . LEU A 1 205 ? -4.477 -0.915 -15.587 1.00 98.69 205 LEU A N 1
ATOM 1554 C CA . LEU A 1 205 ? -5.182 -0.420 -14.394 1.00 98.69 205 LEU A CA 1
ATOM 1555 C C . LEU A 1 205 ? -6.588 -1.023 -14.258 1.00 98.69 205 LEU A C 1
ATOM 1557 O O . LEU A 1 205 ? -6.970 -1.432 -13.159 1.00 98.69 205 LEU A O 1
ATOM 1561 N N . GLU A 1 206 ? -7.350 -1.111 -15.350 1.00 98.44 206 GLU A N 1
ATOM 1562 C CA . GLU A 1 206 ? -8.688 -1.718 -15.374 1.00 98.44 206 GLU A CA 1
ATOM 1563 C C . GLU A 1 206 ? -8.615 -3.224 -15.065 1.00 98.44 206 GLU A C 1
ATOM 1565 O O . GLU A 1 206 ? -9.375 -3.722 -14.227 1.00 98.44 206 GLU A O 1
ATOM 1570 N N . ALA A 1 207 ? -7.631 -3.933 -15.627 1.00 98.19 207 ALA A N 1
ATOM 1571 C CA . ALA A 1 207 ? -7.385 -5.343 -15.328 1.00 98.19 207 ALA A CA 1
ATOM 1572 C C . ALA A 1 207 ? -6.945 -5.571 -13.862 1.00 98.19 207 ALA A C 1
ATOM 1574 O O . ALA A 1 207 ? -7.512 -6.423 -13.171 1.00 98.19 207 ALA A O 1
ATOM 1575 N N . CYS A 1 208 ? -6.033 -4.749 -13.327 1.00 98.44 208 CYS A N 1
ATOM 1576 C CA . CYS A 1 208 ? -5.659 -4.746 -11.906 1.00 98.44 208 CYS A CA 1
ATOM 1577 C C . CYS A 1 208 ? -6.863 -4.475 -10.985 1.00 98.44 208 CYS A C 1
ATOM 1579 O O . CYS A 1 208 ? -7.023 -5.125 -9.948 1.00 98.44 208 CYS A O 1
ATOM 1581 N N . ARG A 1 209 ? -7.758 -3.553 -11.369 1.00 97.88 209 ARG A N 1
ATOM 1582 C CA . ARG A 1 209 ? -8.983 -3.235 -10.615 1.00 97.88 209 ARG A CA 1
ATOM 1583 C C . ARG A 1 209 ? -9.990 -4.386 -10.588 1.00 97.88 209 ARG A C 1
ATOM 1585 O O . ARG A 1 209 ? -10.807 -4.433 -9.668 1.00 97.88 209 ARG A O 1
ATOM 1592 N N . ARG A 1 210 ? -9.940 -5.306 -11.555 1.00 97.69 210 ARG A N 1
ATOM 1593 C CA . ARG A 1 210 ? -10.739 -6.542 -11.577 1.00 97.69 210 ARG A CA 1
ATOM 1594 C C . ARG A 1 210 ? -10.177 -7.584 -10.605 1.00 97.69 210 ARG A C 1
ATOM 1596 O O . ARG A 1 210 ? -10.902 -8.075 -9.747 1.00 97.69 210 ARG A O 1
ATOM 1603 N N . VAL A 1 211 ? -8.887 -7.902 -10.686 1.00 97.62 211 VAL A N 1
ATOM 1604 C CA . VAL A 1 211 ? -8.275 -8.973 -9.868 1.00 97.62 211 VAL A CA 1
ATOM 1605 C C . VAL A 1 211 ? -8.149 -8.619 -8.376 1.00 97.62 211 VAL A C 1
ATOM 1607 O O . VAL A 1 211 ? -8.104 -9.514 -7.534 1.00 97.62 211 VAL A O 1
ATOM 1610 N N . LEU A 1 212 ? -8.158 -7.331 -8.012 1.00 97.69 212 LEU A N 1
ATOM 1611 C CA . LEU A 1 212 ? -8.144 -6.879 -6.614 1.00 97.69 212 LEU A CA 1
ATOM 1612 C C . LEU A 1 212 ? -9.389 -7.300 -5.823 1.00 97.69 212 LEU A C 1
ATOM 1614 O O . LEU A 1 212 ? -10.529 -7.039 -6.212 1.00 97.69 212 LEU A O 1
ATOM 1618 N N . SER A 1 213 ? -9.180 -7.893 -4.648 1.00 95.81 213 SER A N 1
ATOM 1619 C CA . SER A 1 213 ? -10.256 -8.251 -3.720 1.00 95.81 213 SER A CA 1
ATOM 1620 C C . SER A 1 213 ? -11.040 -7.013 -3.241 1.00 95.81 213 SER A C 1
ATOM 1622 O O . SER A 1 213 ? -10.514 -5.896 -3.265 1.00 95.81 213 SER A O 1
ATOM 1624 N N . PRO A 1 214 ? -12.283 -7.163 -2.736 1.00 95.12 214 PRO A N 1
ATOM 1625 C CA . PRO A 1 214 ? -13.085 -6.038 -2.227 1.00 95.12 214 PRO A CA 1
ATOM 1626 C C . PRO A 1 214 ? -12.464 -5.260 -1.050 1.00 95.12 214 PRO A C 1
ATOM 1628 O O . PRO A 1 214 ? -12.995 -4.226 -0.650 1.00 95.12 214 PRO A O 1
ATOM 1631 N N . THR A 1 215 ? -11.369 -5.764 -0.471 1.00 95.25 215 THR A N 1
ATOM 1632 C CA . THR A 1 215 ? -10.579 -5.115 0.589 1.00 95.25 215 THR A CA 1
ATOM 1633 C C . THR A 1 215 ? -9.166 -4.726 0.148 1.00 95.25 215 THR A C 1
ATOM 1635 O O . THR A 1 215 ? -8.404 -4.211 0.965 1.00 95.25 215 THR A O 1
ATOM 1638 N N . GLY A 1 216 ? -8.790 -5.000 -1.103 1.00 97.12 216 GLY A N 1
ATOM 1639 C CA . GLY A 1 216 ? -7.426 -4.819 -1.588 1.00 97.12 216 GLY A CA 1
ATOM 1640 C C . GLY A 1 216 ? -7.042 -3.359 -1.829 1.00 97.12 216 GLY A C 1
ATOM 1641 O O . GLY A 1 216 ? -7.896 -2.468 -1.875 1.00 97.12 216 GLY A O 1
ATOM 1642 N N . THR A 1 217 ? -5.741 -3.115 -1.989 1.00 98.56 217 THR A N 1
ATOM 1643 C CA . THR A 1 217 ? -5.206 -1.807 -2.408 1.00 98.56 217 THR A CA 1
ATOM 1644 C C . THR A 1 217 ? -4.109 -1.962 -3.455 1.00 98.56 217 THR A C 1
ATOM 1646 O O . THR A 1 217 ? -3.522 -3.031 -3.610 1.00 98.56 217 THR A O 1
ATOM 1649 N N . LEU A 1 218 ? -3.861 -0.887 -4.191 1.00 98.62 218 LEU A N 1
ATOM 1650 C CA . LEU A 1 218 ? -2.915 -0.804 -5.292 1.00 98.62 218 LEU A CA 1
ATOM 1651 C C . LEU A 1 218 ? -1.883 0.283 -4.985 1.00 98.62 218 LEU A C 1
ATOM 1653 O O . LEU A 1 218 ? -2.238 1.376 -4.546 1.00 98.62 218 LEU A O 1
ATOM 1657 N N . TRP A 1 219 ? -0.617 -0.045 -5.211 1.00 98.88 219 TRP A N 1
ATOM 1658 C CA . TRP A 1 219 ? 0.514 0.873 -5.221 1.00 98.88 219 TRP A CA 1
ATOM 1659 C C . TRP A 1 219 ? 1.061 0.958 -6.644 1.00 98.88 219 TRP A C 1
ATOM 1661 O O . TRP A 1 219 ? 1.300 -0.077 -7.263 1.00 98.88 219 TRP A O 1
ATOM 1671 N N . VAL A 1 220 ? 1.300 2.168 -7.144 1.00 98.69 220 VAL A N 1
ATOM 1672 C CA . VAL A 1 220 ? 2.031 2.394 -8.404 1.00 98.69 220 VAL A CA 1
ATOM 1673 C C . VAL A 1 220 ? 3.172 3.358 -8.144 1.00 98.69 220 VAL A C 1
ATOM 1675 O O . VAL A 1 220 ? 2.981 4.311 -7.390 1.00 98.69 220 VAL A O 1
ATOM 1678 N N . ILE A 1 221 ? 4.332 3.139 -8.759 1.00 98.56 221 ILE A N 1
ATOM 1679 C CA . ILE A 1 221 ? 5.472 4.062 -8.705 1.00 98.56 221 ILE A CA 1
ATOM 1680 C C . ILE A 1 221 ? 5.751 4.701 -10.072 1.00 98.56 221 ILE A C 1
ATOM 1682 O O . ILE A 1 221 ? 5.461 4.124 -11.118 1.00 98.56 221 ILE A O 1
ATOM 1686 N N . GLY A 1 222 ? 6.288 5.921 -10.063 1.00 97.69 222 GLY A N 1
ATOM 1687 C CA . GLY A 1 222 ? 6.685 6.629 -11.273 1.00 97.69 222 GLY A CA 1
ATOM 1688 C C . GLY A 1 222 ? 7.563 7.851 -11.017 1.00 97.69 222 GLY A C 1
ATOM 1689 O O . GLY A 1 222 ? 7.843 8.246 -9.881 1.00 97.69 222 GLY A O 1
ATOM 1690 N N . THR A 1 223 ? 7.976 8.485 -12.111 1.00 96.31 223 THR A N 1
ATOM 1691 C CA . THR A 1 223 ? 8.642 9.800 -12.116 1.00 96.31 223 THR A CA 1
ATOM 1692 C C . THR A 1 223 ? 7.731 10.843 -12.761 1.00 96.31 223 THR A C 1
ATOM 1694 O O . THR A 1 223 ? 6.681 10.507 -13.302 1.00 96.31 223 THR A O 1
ATOM 1697 N N . TYR A 1 224 ? 8.142 12.113 -12.770 1.00 95.38 224 TYR A N 1
ATOM 1698 C CA . TYR A 1 224 ? 7.401 13.197 -13.428 1.00 95.38 224 TYR A CA 1
ATOM 1699 C C . TYR A 1 224 ? 7.073 12.945 -14.918 1.00 95.38 224 TYR A C 1
ATOM 1701 O O . TYR A 1 224 ? 6.155 13.570 -15.439 1.00 95.38 224 TYR A O 1
ATOM 1709 N N . HIS A 1 225 ? 7.776 12.027 -15.597 1.00 94.62 225 HIS A N 1
ATOM 1710 C CA . HIS A 1 225 ? 7.485 11.628 -16.981 1.00 94.62 225 HIS A CA 1
ATOM 1711 C C . HIS A 1 225 ? 6.123 10.922 -17.123 1.00 94.62 225 HIS A C 1
ATOM 1713 O O . HIS A 1 225 ? 5.414 11.158 -18.101 1.00 94.62 225 HIS A O 1
ATOM 1719 N N . ASN A 1 226 ? 5.732 10.093 -16.143 1.00 97.06 226 ASN A N 1
ATOM 1720 C CA . ASN A 1 226 ? 4.532 9.255 -16.223 1.00 97.06 226 ASN A CA 1
ATOM 1721 C C . ASN A 1 226 ? 3.541 9.410 -15.060 1.00 97.06 226 ASN A C 1
ATOM 1723 O O . ASN A 1 226 ? 2.338 9.281 -15.284 1.00 97.06 226 ASN A O 1
ATOM 1727 N N . ILE A 1 227 ? 3.985 9.699 -13.831 1.00 98.12 227 ILE A N 1
ATOM 1728 C CA . ILE A 1 227 ? 3.145 9.520 -12.632 1.00 98.12 227 ILE A CA 1
ATOM 1729 C C . ILE A 1 227 ? 1.898 10.414 -12.608 1.00 98.12 227 ILE A C 1
ATOM 1731 O O . ILE A 1 227 ? 0.860 10.003 -12.098 1.00 98.12 227 ILE A O 1
ATOM 1735 N N . HIS A 1 228 ? 1.9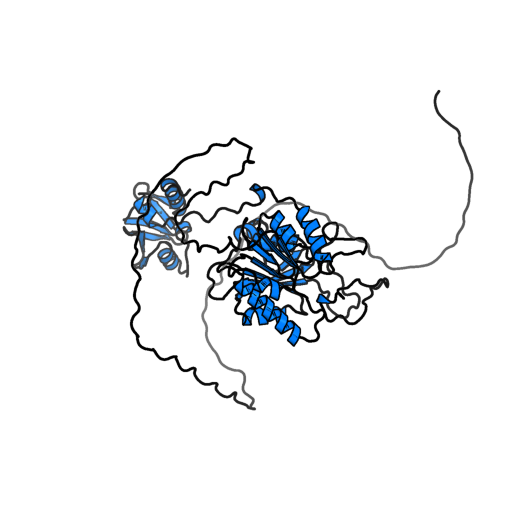52 11.597 -13.228 1.00 98.12 228 HIS A N 1
ATOM 1736 C CA . HIS A 1 228 ? 0.787 12.477 -13.379 1.00 98.12 228 HIS A CA 1
ATOM 1737 C C . HIS A 1 228 ? -0.271 11.884 -14.327 1.00 98.12 228 HIS A C 1
ATOM 1739 O O . HIS A 1 228 ? -1.466 11.984 -14.057 1.00 98.12 228 HIS A O 1
ATOM 1745 N N . ARG A 1 229 ? 0.164 11.213 -15.405 1.00 97.88 229 ARG A N 1
ATOM 1746 C CA . ARG A 1 229 ? -0.717 10.516 -16.359 1.00 97.88 229 ARG A CA 1
ATOM 1747 C C . ARG A 1 229 ? -1.349 9.287 -15.714 1.00 97.88 229 ARG A C 1
ATOM 1749 O O . ARG A 1 229 ? -2.562 9.117 -15.760 1.00 97.88 229 ARG A O 1
ATOM 1756 N N . VAL A 1 230 ? -0.515 8.480 -15.057 1.00 98.44 230 VAL A N 1
ATOM 1757 C CA . VAL A 1 230 ? -0.926 7.298 -14.289 1.00 98.44 230 VAL A CA 1
ATOM 1758 C C . VAL A 1 230 ? -1.930 7.677 -13.200 1.00 98.44 230 VAL A C 1
ATOM 1760 O O . VAL A 1 230 ? -2.964 7.029 -13.092 1.00 98.44 230 VAL A O 1
ATOM 1763 N N . GLY A 1 231 ? -1.671 8.741 -12.433 1.00 98.44 231 GLY A N 1
ATOM 1764 C CA . GLY A 1 231 ? -2.558 9.216 -11.368 1.00 98.44 231 GLY A CA 1
ATOM 1765 C C . GLY A 1 231 ? -3.939 9.644 -11.870 1.00 98.44 231 GLY A C 1
ATOM 1766 O O . GLY A 1 231 ? -4.942 9.213 -11.305 1.00 98.44 231 GLY A O 1
ATOM 1767 N N . ALA A 1 232 ? -4.001 10.416 -12.961 1.00 98.62 232 ALA A N 1
ATOM 1768 C CA . ALA A 1 232 ? -5.267 10.819 -13.573 1.00 98.62 232 ALA A CA 1
ATOM 1769 C C . ALA A 1 232 ? -6.076 9.602 -14.063 1.00 98.62 232 ALA A C 1
ATOM 1771 O O . ALA A 1 232 ? -7.219 9.411 -13.652 1.00 98.62 232 ALA A O 1
ATOM 1772 N N . ILE A 1 233 ? -5.454 8.718 -14.853 1.00 98.69 233 ILE A N 1
ATOM 1773 C CA . ILE A 1 233 ? -6.122 7.522 -15.393 1.00 98.69 233 ILE A CA 1
ATOM 1774 C C . ILE A 1 233 ? -6.564 6.579 -14.262 1.00 98.69 233 ILE A C 1
ATOM 1776 O O . ILE A 1 233 ? -7.647 6.007 -14.327 1.00 98.69 233 ILE A O 1
ATOM 1780 N N . LEU A 1 234 ? -5.782 6.450 -13.189 1.00 98.19 234 LEU A N 1
ATOM 1781 C CA . LEU A 1 234 ? -6.139 5.677 -11.995 1.00 98.19 234 LEU A CA 1
ATOM 1782 C C . LEU A 1 234 ? -7.426 6.203 -11.334 1.00 98.19 234 LEU A C 1
ATOM 1784 O O . LEU A 1 234 ? -8.263 5.400 -10.910 1.00 98.19 234 LEU A O 1
ATOM 1788 N N . GLN A 1 235 ? -7.619 7.524 -11.282 1.00 98.44 235 GLN A N 1
ATOM 1789 C CA . GLN A 1 235 ? -8.859 8.126 -10.784 1.00 98.44 235 GLN A CA 1
ATOM 1790 C C . GLN A 1 235 ? -10.028 7.927 -11.764 1.00 98.44 235 GLN A C 1
ATOM 1792 O O . GLN A 1 235 ? -11.099 7.513 -11.319 1.00 98.44 235 GLN A O 1
ATOM 1797 N N . ASP A 1 236 ? -9.823 8.106 -13.075 1.00 98.50 236 ASP A N 1
ATOM 1798 C CA . ASP A 1 236 ? -10.842 7.848 -14.113 1.00 98.50 236 ASP A CA 1
ATOM 1799 C C . ASP A 1 236 ? -11.343 6.394 -14.100 1.00 98.50 236 ASP A C 1
ATOM 1801 O O . ASP A 1 236 ? -12.530 6.120 -14.268 1.00 98.50 236 ASP A O 1
ATOM 1805 N N . VAL A 1 237 ? -10.427 5.442 -13.894 1.00 97.81 237 VAL A N 1
ATOM 1806 C CA . VAL A 1 237 ? -10.707 4.001 -13.765 1.00 97.81 237 VAL A CA 1
ATOM 1807 C C . VAL A 1 237 ? -11.485 3.689 -12.474 1.00 97.81 237 VAL A C 1
ATOM 1809 O O . VAL A 1 237 ? -12.007 2.586 -12.301 1.00 97.81 237 VAL A O 1
ATOM 1812 N N . GLY A 1 238 ? -11.636 4.663 -11.573 1.00 97.44 238 GLY A N 1
ATOM 1813 C CA . GLY A 1 238 ? -12.494 4.587 -10.395 1.00 97.44 238 GLY A CA 1
ATOM 1814 C C . GLY A 1 238 ? -11.824 3.976 -9.167 1.00 97.44 238 GLY A C 1
ATOM 1815 O O . GLY A 1 238 ? -12.533 3.437 -8.307 1.00 97.44 238 GLY A O 1
ATOM 1816 N N . PHE A 1 239 ? -10.490 4.034 -9.078 1.00 98.56 239 PHE A N 1
ATOM 1817 C CA . PHE A 1 239 ? -9.777 3.900 -7.805 1.00 98.56 239 PHE A CA 1
ATOM 1818 C C . PHE A 1 239 ? -9.938 5.175 -6.964 1.00 98.56 239 PHE A C 1
ATOM 1820 O O . PHE A 1 239 ? -10.230 6.253 -7.474 1.00 98.56 239 PHE A O 1
ATOM 1827 N N . TRP A 1 240 ? -9.707 5.066 -5.655 1.00 98.50 240 TRP A N 1
ATOM 1828 C CA . TRP A 1 240 ? -9.646 6.220 -4.757 1.00 98.50 240 TRP A CA 1
ATOM 1829 C C . TRP A 1 240 ? -8.266 6.309 -4.107 1.00 98.50 240 TRP A C 1
ATOM 1831 O O . TRP A 1 240 ? -7.884 5.409 -3.355 1.00 98.50 240 TRP A O 1
ATOM 1841 N N . ILE A 1 241 ? -7.533 7.389 -4.384 1.00 98.62 241 ILE A N 1
ATOM 1842 C CA . ILE A 1 241 ? -6.208 7.650 -3.807 1.00 98.62 241 ILE A CA 1
ATOM 1843 C C . ILE A 1 241 ? -6.341 7.886 -2.295 1.00 98.62 241 ILE A C 1
ATOM 1845 O O . ILE A 1 241 ? -7.217 8.613 -1.832 1.00 98.62 241 ILE A O 1
ATOM 1849 N N . LEU A 1 242 ? -5.475 7.233 -1.525 1.00 98.38 242 LEU A N 1
ATOM 1850 C CA . LEU A 1 242 ? -5.366 7.366 -0.073 1.00 98.38 242 LEU A CA 1
ATOM 1851 C C . LEU A 1 242 ? -4.219 8.309 0.299 1.00 98.38 242 LEU A C 1
ATOM 1853 O O . LEU A 1 242 ? -4.413 9.222 1.096 1.00 98.38 242 LEU A O 1
ATOM 1857 N N . ASN A 1 243 ? -3.052 8.108 -0.317 1.00 98.56 243 ASN A N 1
ATOM 1858 C CA . ASN A 1 243 ? -1.880 8.970 -0.203 1.00 98.56 243 ASN A CA 1
ATOM 1859 C C . ASN A 1 243 ? -1.043 8.885 -1.483 1.00 98.56 243 ASN A C 1
ATOM 1861 O O . ASN A 1 243 ? -0.883 7.801 -2.049 1.00 98.56 243 ASN A O 1
ATOM 1865 N N . ASP A 1 244 ? -0.435 9.996 -1.877 1.00 98.12 244 ASP A N 1
ATOM 1866 C CA . ASP A 1 244 ? 0.854 9.982 -2.555 1.00 98.12 244 ASP A CA 1
ATOM 1867 C C . ASP A 1 244 ? 1.997 9.876 -1.524 1.00 98.12 244 ASP A C 1
ATOM 1869 O O . ASP A 1 244 ? 1.859 10.250 -0.354 1.00 98.12 244 ASP A O 1
ATOM 1873 N N . VAL A 1 245 ? 3.122 9.298 -1.940 1.00 98.62 245 VAL A N 1
ATOM 1874 C CA . VAL A 1 245 ? 4.304 9.063 -1.101 1.00 98.62 245 VAL A CA 1
ATOM 1875 C C . VAL A 1 245 ? 5.560 9.332 -1.923 1.00 98.62 245 VAL A C 1
ATOM 1877 O O . VAL A 1 245 ? 5.791 8.695 -2.950 1.00 98.62 245 VAL A O 1
ATOM 1880 N N . ALA A 1 246 ? 6.409 10.244 -1.460 1.00 98.50 246 ALA A N 1
ATOM 1881 C CA . ALA A 1 246 ? 7.691 10.539 -2.082 1.00 98.50 246 ALA A CA 1
ATOM 1882 C C . ALA A 1 246 ? 8.769 9.578 -1.559 1.00 98.50 246 ALA A C 1
ATOM 1884 O O . ALA A 1 246 ? 9.201 9.676 -0.408 1.00 98.50 246 ALA A O 1
ATOM 1885 N N . TRP A 1 247 ? 9.270 8.680 -2.410 1.00 98.44 247 TRP A N 1
ATOM 1886 C CA . TRP A 1 247 ? 10.536 7.996 -2.149 1.00 98.44 247 TRP A CA 1
ATOM 1887 C C . TRP A 1 247 ? 11.679 8.988 -2.370 1.00 98.44 247 TRP A C 1
ATOM 1889 O O . TRP A 1 247 ? 12.098 9.238 -3.498 1.00 98.44 247 TRP A O 1
ATOM 1899 N N . VAL A 1 248 ? 12.201 9.546 -1.278 1.00 97.56 248 VAL A N 1
ATOM 1900 C CA . VAL A 1 248 ? 13.389 10.403 -1.291 1.00 97.56 248 VAL A CA 1
ATOM 1901 C C . VAL A 1 248 ? 14.625 9.511 -1.375 1.00 97.56 248 VAL A C 1
ATOM 1903 O O . VAL A 1 248 ? 14.939 8.751 -0.455 1.00 97.56 248 VAL A O 1
ATOM 1906 N N . LYS A 1 249 ? 15.349 9.600 -2.487 1.00 96.06 249 LYS A N 1
ATOM 1907 C CA . LYS A 1 249 ? 16.555 8.809 -2.738 1.00 96.06 249 LYS A CA 1
ATOM 1908 C C . LYS A 1 249 ? 17.670 9.337 -1.843 1.00 96.06 249 LYS A C 1
ATOM 1910 O O . LYS A 1 249 ? 18.025 10.509 -1.920 1.00 96.06 249 LYS A O 1
ATOM 1915 N N . ALA A 1 250 ? 18.237 8.486 -0.989 1.00 91.62 250 ALA A N 1
ATOM 1916 C CA . ALA A 1 250 ? 19.298 8.912 -0.069 1.00 91.62 250 ALA A CA 1
ATOM 1917 C C . ALA A 1 250 ? 20.634 9.224 -0.779 1.00 91.62 250 ALA A C 1
ATOM 1919 O O . ALA A 1 250 ? 21.430 10.004 -0.262 1.00 91.62 250 ALA A O 1
ATOM 1920 N N . ASN A 1 251 ? 20.857 8.616 -1.948 1.00 91.62 251 ASN A N 1
ATOM 1921 C CA . ASN A 1 251 ? 22.072 8.657 -2.766 1.00 91.62 251 ASN A CA 1
ATOM 1922 C C . ASN A 1 251 ? 21.731 8.725 -4.281 1.00 91.62 251 ASN A C 1
ATOM 1924 O O . ASN A 1 251 ? 22.034 7.788 -5.023 1.00 91.62 251 ASN A O 1
ATOM 1928 N N . PRO A 1 252 ? 21.046 9.784 -4.759 1.00 92.00 252 PRO A N 1
ATOM 1929 C CA . PRO A 1 252 ? 20.634 9.904 -6.158 1.00 92.00 252 PRO A CA 1
ATOM 1930 C C . PRO A 1 252 ? 21.829 10.153 -7.089 1.00 92.00 252 PRO A C 1
ATOM 1932 O O . PRO A 1 252 ? 22.853 10.695 -6.675 1.00 92.00 252 PRO A O 1
ATOM 1935 N N . MET A 1 253 ? 21.676 9.827 -8.376 1.00 87.31 253 MET A N 1
ATOM 1936 C CA . MET A 1 253 ? 22.633 10.261 -9.397 1.00 87.31 253 MET A CA 1
ATOM 1937 C C . MET A 1 253 ? 22.533 11.791 -9.572 1.00 87.31 253 MET A C 1
ATOM 1939 O O . MET A 1 253 ? 21.426 12.286 -9.802 1.00 87.31 253 MET A O 1
ATOM 1943 N N . PRO A 1 254 ? 23.640 12.550 -9.466 1.00 87.69 254 PRO A N 1
ATOM 1944 C CA . PRO A 1 254 ? 23.613 14.006 -9.579 1.00 87.69 254 PRO A CA 1
ATOM 1945 C C . PRO A 1 254 ? 23.328 14.473 -11.015 1.00 87.69 254 PRO A C 1
ATOM 1947 O O . PRO A 1 254 ? 23.600 13.771 -11.988 1.00 87.69 254 PRO A O 1
ATOM 1950 N N . GLN A 1 255 ? 22.809 15.695 -11.157 1.00 87.56 255 GLN A N 1
ATOM 1951 C CA . GLN A 1 255 ? 22.601 16.327 -12.462 1.00 87.56 255 GLN A CA 1
ATOM 1952 C C . GLN A 1 255 ? 23.922 16.902 -12.998 1.00 87.56 255 GLN A C 1
ATOM 1954 O O . GLN A 1 255 ? 24.301 18.023 -12.668 1.00 87.56 255 GLN A O 1
ATOM 1959 N N . PHE A 1 256 ? 24.606 16.143 -13.856 1.00 81.94 256 PHE A N 1
ATOM 1960 C CA . PHE A 1 256 ? 25.925 16.500 -14.395 1.00 81.94 256 PHE A CA 1
ATOM 1961 C C . PHE A 1 256 ? 25.958 17.769 -15.263 1.00 81.94 256 PHE A C 1
ATOM 1963 O O . PHE A 1 256 ? 27.017 18.374 -15.390 1.00 81.94 256 PHE A O 1
ATOM 1970 N N . ARG A 1 257 ? 24.835 18.176 -15.877 1.00 82.44 257 ARG A N 1
ATOM 1971 C CA . ARG A 1 257 ? 24.795 19.323 -16.810 1.00 82.44 257 ARG A CA 1
ATOM 1972 C C . ARG A 1 257 ? 24.356 20.653 -16.182 1.00 82.44 257 ARG A C 1
ATOM 1974 O O . ARG A 1 257 ? 24.261 21.636 -16.903 1.00 82.44 257 ARG A O 1
ATOM 1981 N N . GLY A 1 258 ? 23.996 20.698 -14.897 1.00 85.19 258 GLY A N 1
ATOM 1982 C CA . GLY A 1 258 ? 23.518 21.919 -14.215 1.00 85.19 258 GLY A CA 1
ATOM 1983 C C . GLY A 1 258 ? 22.163 22.497 -14.681 1.00 85.19 258 GLY A C 1
ATOM 1984 O O . GLY A 1 258 ? 21.598 23.343 -14.001 1.00 85.19 258 GLY A O 1
ATOM 1985 N N . VAL A 1 259 ? 21.594 22.020 -15.795 1.00 88.31 259 VAL A N 1
ATOM 1986 C CA . VAL A 1 259 ? 20.390 22.583 -16.451 1.00 88.31 259 VAL A CA 1
ATOM 1987 C C . VAL A 1 259 ? 19.045 22.347 -15.741 1.00 88.31 259 VAL A C 1
ATOM 1989 O O . VAL A 1 259 ? 18.018 22.835 -16.206 1.00 88.31 259 VAL A O 1
ATOM 1992 N N . ARG A 1 260 ? 19.003 21.547 -14.668 1.00 91.00 260 ARG A N 1
ATOM 1993 C CA . ARG A 1 260 ? 17.792 21.214 -13.888 1.00 91.00 260 ARG A CA 1
ATOM 1994 C C . ARG A 1 260 ? 18.181 20.881 -12.444 1.00 91.00 260 ARG A C 1
ATOM 1996 O O . ARG A 1 260 ? 19.338 20.568 -12.172 1.00 91.00 260 ARG A O 1
ATOM 2003 N N . PHE A 1 261 ? 17.203 20.837 -11.541 1.00 94.50 261 PHE A N 1
ATOM 2004 C CA . PHE A 1 261 ? 17.383 20.208 -10.229 1.00 94.50 261 PHE A CA 1
ATOM 2005 C C . PHE A 1 261 ? 17.764 18.718 -10.353 1.00 94.50 261 PHE A C 1
ATOM 2007 O O . PHE A 1 261 ? 17.462 18.052 -11.348 1.00 94.50 261 PHE A O 1
ATOM 2014 N N . CYS A 1 262 ? 18.423 18.184 -9.322 1.00 93.62 262 CYS A N 1
ATOM 2015 C CA . CYS A 1 262 ? 18.732 16.757 -9.216 1.00 93.62 262 CYS A CA 1
ATOM 2016 C C . CYS A 1 262 ? 17.440 15.931 -9.066 1.00 93.62 262 CYS A C 1
ATOM 2018 O O . CYS A 1 262 ? 16.574 16.286 -8.266 1.00 93.62 262 CYS A O 1
ATOM 2020 N N . ASN A 1 263 ? 17.314 14.810 -9.790 1.00 93.75 263 ASN A N 1
ATOM 2021 C CA . ASN A 1 263 ? 16.137 13.933 -9.716 1.00 93.75 263 ASN A CA 1
ATOM 2022 C C . ASN A 1 263 ? 16.185 13.026 -8.466 1.00 93.75 263 ASN A C 1
ATOM 2024 O O . ASN A 1 263 ? 16.371 11.808 -8.541 1.00 93.75 263 ASN A O 1
ATOM 2028 N N . ALA A 1 264 ? 16.075 13.663 -7.300 1.00 96.00 264 ALA A N 1
ATOM 2029 C CA . ALA A 1 264 ? 16.323 13.075 -5.988 1.00 96.00 264 ALA A CA 1
ATOM 2030 C C . ALA A 1 264 ? 15.130 12.310 -5.381 1.00 96.00 264 ALA A C 1
ATOM 2032 O O . ALA A 1 264 ? 15.231 11.845 -4.247 1.00 96.00 264 ALA A O 1
ATOM 2033 N N . HIS A 1 265 ? 14.018 12.145 -6.102 1.00 97.62 265 HIS A N 1
ATOM 2034 C CA . HIS A 1 265 ? 12.886 11.345 -5.629 1.00 97.62 265 HIS A CA 1
ATOM 2035 C C . HIS A 1 265 ? 12.203 10.540 -6.744 1.00 97.62 265 HIS A C 1
ATOM 2037 O O . HIS A 1 265 ? 12.572 10.626 -7.915 1.00 97.62 265 HIS A O 1
ATOM 2043 N N . GLU A 1 266 ? 11.250 9.705 -6.349 1.00 98.06 266 GLU A N 1
ATOM 2044 C CA . GLU A 1 266 ? 10.218 9.073 -7.177 1.00 98.06 266 GLU A CA 1
ATOM 2045 C C . GLU A 1 266 ? 8.898 9.125 -6.397 1.00 98.06 266 GLU A C 1
ATOM 2047 O O . GLU A 1 266 ? 8.915 9.169 -5.165 1.00 98.06 266 GLU A O 1
ATOM 2052 N N . THR A 1 267 ? 7.767 9.144 -7.096 1.00 98.75 267 THR A N 1
ATOM 2053 C CA . THR A 1 267 ? 6.444 9.294 -6.476 1.00 98.75 267 THR A CA 1
ATOM 2054 C C . THR A 1 267 ? 5.690 7.980 -6.563 1.00 98.75 267 THR A C 1
ATOM 2056 O O . THR A 1 267 ? 5.571 7.390 -7.637 1.00 98.75 267 THR A O 1
ATOM 2059 N N . LEU A 1 268 ? 5.171 7.533 -5.425 1.00 98.75 268 LEU A N 1
ATOM 2060 C CA . LEU A 1 268 ? 4.263 6.406 -5.314 1.00 98.75 268 LEU A CA 1
ATOM 2061 C C . LEU A 1 268 ? 2.840 6.917 -5.082 1.00 98.75 268 LEU A C 1
ATOM 2063 O O . LEU A 1 268 ? 2.644 7.873 -4.338 1.00 98.75 268 LEU A O 1
ATOM 2067 N N . ILE A 1 269 ? 1.849 6.251 -5.667 1.00 98.81 269 ILE A N 1
ATOM 2068 C CA . ILE A 1 269 ? 0.422 6.481 -5.413 1.00 98.81 269 ILE A CA 1
ATOM 2069 C C . ILE A 1 269 ? -0.149 5.222 -4.762 1.00 98.81 269 ILE A C 1
ATOM 2071 O O . ILE A 1 269 ? -0.077 4.143 -5.348 1.00 98.81 269 ILE A O 1
ATOM 2075 N N . TRP A 1 270 ? -0.738 5.365 -3.574 1.00 98.81 270 TRP A N 1
ATOM 2076 C CA . TRP A 1 270 ? -1.496 4.315 -2.892 1.00 98.81 270 TRP A CA 1
ATOM 2077 C C . TRP A 1 270 ? -2.995 4.569 -3.035 1.00 98.81 270 TRP A C 1
ATOM 2079 O O . TRP A 1 270 ? -3.482 5.644 -2.683 1.00 98.81 270 TRP A O 1
ATOM 2089 N N . ALA A 1 271 ? -3.743 3.578 -3.519 1.00 98.75 271 ALA A N 1
ATOM 2090 C CA . ALA A 1 271 ? -5.175 3.698 -3.766 1.00 98.75 271 ALA A CA 1
ATOM 2091 C C . ALA A 1 271 ? -5.973 2.442 -3.376 1.00 98.75 271 ALA A C 1
ATOM 2093 O O . ALA A 1 271 ? -5.492 1.312 -3.456 1.00 98.75 271 ALA A O 1
ATOM 2094 N N . LYS A 1 272 ? -7.239 2.637 -2.994 1.00 97.94 272 LYS A N 1
ATOM 2095 C CA . LYS A 1 272 ? -8.229 1.569 -2.766 1.00 97.94 272 LYS A CA 1
ATOM 2096 C C . LYS A 1 272 ? -9.098 1.348 -4.018 1.00 97.94 272 LYS A C 1
ATOM 2098 O O . LYS A 1 272 ? -9.308 2.286 -4.787 1.00 97.94 272 LYS A O 1
ATOM 2103 N N . ARG A 1 273 ? -9.614 0.125 -4.222 1.00 95.50 273 ARG A N 1
ATOM 2104 C CA . ARG A 1 273 ? -10.335 -0.350 -5.433 1.00 95.50 273 ARG A CA 1
ATOM 2105 C C . ARG A 1 273 ? -11.518 0.544 -5.842 1.00 95.50 273 ARG A C 1
ATOM 2107 O O . ARG A 1 273 ? -11.839 0.620 -7.028 1.00 95.50 273 ARG A O 1
ATOM 2114 N N . SER A 1 274 ? -12.165 1.222 -4.889 1.00 96.62 274 SER A N 1
ATOM 2115 C CA . SER A 1 274 ? -13.173 2.259 -5.164 1.00 96.62 274 SER A CA 1
ATOM 2116 C C . SER A 1 274 ? -13.381 3.229 -3.997 1.00 96.62 274 SER A C 1
ATOM 2118 O O . SER A 1 274 ? -13.056 2.923 -2.849 1.00 96.62 274 SER A O 1
ATOM 2120 N N . ALA A 1 275 ? -14.003 4.384 -4.261 1.00 94.75 275 ALA A N 1
ATOM 2121 C CA . ALA A 1 275 ? -14.426 5.330 -3.222 1.00 94.75 275 ALA A CA 1
ATOM 2122 C C . ALA A 1 275 ? -15.317 4.671 -2.147 1.00 94.75 275 ALA A C 1
ATOM 2124 O O . ALA A 1 275 ? -15.121 4.904 -0.952 1.00 94.75 275 ALA A O 1
ATOM 2125 N N . ALA A 1 276 ? -16.227 3.782 -2.566 1.00 94.88 276 ALA A N 1
ATOM 2126 C CA . ALA A 1 276 ? -17.168 3.063 -1.705 1.00 94.88 276 ALA A CA 1
ATOM 2127 C C . ALA A 1 276 ? -16.529 1.955 -0.839 1.00 94.88 276 ALA A C 1
ATOM 2129 O O . ALA A 1 276 ? -17.156 1.477 0.107 1.00 94.88 276 ALA A O 1
ATOM 2130 N N . GLN A 1 277 ? -15.286 1.541 -1.117 1.00 94.12 277 GLN A N 1
ATOM 2131 C CA . GLN A 1 277 ? -14.581 0.557 -0.294 1.00 94.12 277 GLN A CA 1
ATOM 2132 C C . GLN A 1 277 ? -14.331 1.118 1.115 1.00 94.12 277 GLN A C 1
ATOM 2134 O O . GLN A 1 277 ? -13.543 2.047 1.307 1.00 94.12 277 GLN A O 1
ATOM 2139 N N . SER A 1 278 ? -14.993 0.531 2.112 1.00 86.75 278 SER A N 1
ATOM 2140 C CA . SER A 1 278 ? -14.970 0.976 3.513 1.00 86.75 278 SER A CA 1
ATOM 2141 C C . SER A 1 278 ? -13.868 0.339 4.367 1.00 86.75 278 SER A C 1
ATOM 2143 O O . SER A 1 278 ? -13.677 0.741 5.514 1.00 86.75 278 SER A O 1
ATOM 2145 N N . ARG A 1 279 ? -13.149 -0.663 3.841 1.00 93.69 279 ARG A N 1
ATOM 2146 C CA . ARG A 1 279 ? -12.073 -1.380 4.545 1.00 93.69 279 ARG A CA 1
ATOM 2147 C C . ARG A 1 279 ? -10.904 -1.694 3.616 1.00 93.69 279 ARG A C 1
ATOM 2149 O O . ARG A 1 279 ? -11.103 -2.145 2.490 1.00 93.69 279 ARG A O 1
ATOM 2156 N N . TYR A 1 280 ? -9.699 -1.504 4.128 1.00 96.62 280 TYR A N 1
ATOM 2157 C CA . TYR A 1 280 ? -8.427 -1.890 3.523 1.00 96.62 280 TYR A CA 1
ATOM 2158 C C . TYR A 1 280 ? -7.420 -2.189 4.639 1.00 96.62 280 TYR A C 1
ATOM 2160 O O . TYR A 1 280 ? -7.600 -1.739 5.773 1.00 96.62 280 TYR A O 1
ATOM 2168 N N . THR A 1 281 ? -6.373 -2.957 4.339 1.00 95.44 281 THR A N 1
ATOM 2169 C CA . THR A 1 281 ? -5.298 -3.226 5.303 1.00 95.44 281 THR A CA 1
ATOM 2170 C C . THR A 1 281 ? -4.401 -1.995 5.430 1.00 95.44 281 THR A C 1
ATOM 2172 O O . THR A 1 281 ? -3.819 -1.541 4.446 1.00 95.44 281 THR A O 1
ATOM 2175 N N . PHE A 1 282 ? -4.265 -1.469 6.649 1.00 96.06 282 PHE A N 1
ATOM 2176 C CA . PHE A 1 282 ? -3.264 -0.458 6.985 1.00 96.06 282 PHE A CA 1
ATOM 2177 C C . PHE A 1 282 ? -2.767 -0.659 8.419 1.00 96.06 282 PHE A C 1
ATOM 2179 O O . PHE A 1 282 ? -3.464 -0.374 9.394 1.00 96.06 282 PHE A O 1
ATOM 2186 N N . ASN A 1 283 ? -1.540 -1.152 8.549 1.00 93.81 283 ASN A N 1
ATOM 2187 C CA . ASN A 1 283 ? -0.942 -1.583 9.808 1.00 93.81 283 ASN A CA 1
ATOM 2188 C C . ASN A 1 283 ? -0.355 -0.398 10.598 1.00 93.81 283 ASN A C 1
ATOM 2190 O O . ASN A 1 283 ? 0.812 -0.415 10.988 1.00 93.81 283 ASN A O 1
ATOM 2194 N N . TYR A 1 284 ? -1.168 0.637 10.845 1.00 92.38 284 TYR A N 1
ATOM 2195 C CA . TYR A 1 284 ? -0.757 1.905 11.465 1.00 92.38 284 TYR A CA 1
ATOM 2196 C C . TYR A 1 284 ? 0.101 1.722 12.727 1.00 92.38 284 TYR A C 1
ATOM 2198 O O . TYR A 1 284 ? 1.188 2.286 12.813 1.00 92.38 284 TYR A O 1
ATOM 2206 N N . LYS A 1 285 ? -0.335 0.873 13.674 1.00 87.81 285 LYS A N 1
ATOM 2207 C CA . LYS A 1 285 ? 0.426 0.580 14.905 1.00 87.81 285 LYS A CA 1
ATOM 2208 C C . LYS A 1 285 ? 1.827 0.024 14.613 1.00 87.81 285 LYS A C 1
ATOM 2210 O O . LYS A 1 285 ? 2.783 0.447 15.250 1.00 87.81 285 LYS A O 1
ATOM 2215 N N . ARG A 1 286 ? 1.953 -0.890 13.638 1.00 86.62 286 ARG A N 1
ATOM 2216 C CA . ARG A 1 286 ? 3.234 -1.498 13.228 1.00 86.62 286 ARG A CA 1
ATOM 2217 C C . ARG A 1 286 ? 4.165 -0.447 12.628 1.00 86.62 286 ARG A C 1
ATOM 2219 O O . ARG A 1 286 ? 5.339 -0.424 12.969 1.00 86.62 286 ARG A O 1
ATOM 2226 N N . LEU A 1 287 ? 3.642 0.424 11.762 1.00 91.00 287 LEU A N 1
ATOM 2227 C CA . LEU A 1 287 ? 4.419 1.503 11.141 1.00 91.00 287 LEU A CA 1
ATOM 2228 C C . LEU A 1 287 ? 4.844 2.579 12.141 1.00 91.00 287 LEU A C 1
ATOM 2230 O O . LEU A 1 287 ? 5.936 3.114 12.002 1.00 91.00 287 LEU A O 1
ATOM 2234 N N . LYS A 1 288 ? 3.993 2.880 13.129 1.00 90.81 288 LYS A N 1
ATOM 2235 C CA . LYS A 1 288 ? 4.289 3.813 14.217 1.00 90.81 288 LYS A CA 1
ATOM 2236 C C . LYS A 1 288 ? 5.398 3.262 15.127 1.00 90.81 288 LYS A C 1
ATOM 2238 O O . LYS A 1 288 ? 6.415 3.918 15.309 1.00 90.81 288 LYS A O 1
ATOM 2243 N N . ALA A 1 289 ? 5.252 2.032 15.625 1.00 87.00 289 ALA A N 1
ATOM 2244 C CA . ALA A 1 289 ? 6.265 1.390 16.470 1.00 87.00 289 ALA A CA 1
ATOM 2245 C C . ALA A 1 289 ? 7.610 1.198 15.737 1.00 87.00 289 ALA A C 1
ATOM 2247 O O . ALA A 1 289 ? 8.666 1.471 16.296 1.00 87.00 289 ALA A O 1
ATOM 2248 N N . ALA A 1 290 ? 7.584 0.820 14.452 1.00 86.69 290 ALA A N 1
ATOM 2249 C CA . ALA A 1 290 ? 8.779 0.705 13.603 1.00 86.69 290 ALA A CA 1
ATOM 2250 C C . ALA A 1 290 ? 9.398 2.059 13.179 1.00 86.69 290 ALA A C 1
ATOM 2252 O O . ALA A 1 290 ? 10.275 2.090 12.317 1.00 86.69 290 ALA A O 1
ATOM 2253 N N . ASN A 1 291 ? 8.917 3.167 13.746 1.00 91.38 291 ASN A N 1
ATOM 2254 C CA . ASN A 1 291 ? 9.348 4.538 13.492 1.00 91.38 291 ASN A CA 1
ATOM 2255 C C . ASN A 1 291 ? 9.394 5.314 14.828 1.00 91.38 291 ASN A C 1
ATOM 2257 O O . ASN A 1 291 ? 8.907 6.438 14.921 1.00 91.38 291 ASN A O 1
ATOM 2261 N N . GLU A 1 292 ? 9.932 4.669 15.873 1.00 88.56 292 GLU A N 1
ATOM 2262 C CA . GLU A 1 292 ? 10.188 5.245 17.210 1.00 88.56 292 GLU A CA 1
ATOM 2263 C C . GLU A 1 292 ? 8.938 5.853 17.872 1.00 88.56 292 GLU A C 1
ATOM 2265 O O . GLU A 1 292 ? 8.959 6.926 18.469 1.00 88.56 292 GLU A O 1
ATOM 2270 N N . ASP A 1 293 ? 7.807 5.163 17.715 1.00 86.75 293 ASP A N 1
ATOM 2271 C CA . ASP A 1 293 ? 6.474 5.605 18.135 1.00 86.75 293 ASP A CA 1
ATOM 2272 C C . ASP A 1 293 ? 6.017 6.966 17.560 1.00 86.75 293 ASP A C 1
ATOM 2274 O O . ASP A 1 293 ? 5.035 7.565 18.013 1.00 86.75 293 ASP A O 1
ATOM 2278 N N . LEU A 1 294 ? 6.646 7.425 16.477 1.00 86.69 294 LEU A N 1
ATOM 2279 C CA . LEU A 1 294 ? 6.190 8.548 15.664 1.00 86.69 294 LEU A CA 1
ATOM 2280 C C . LEU A 1 294 ? 5.419 8.041 14.441 1.00 86.69 294 LEU A C 1
ATOM 2282 O O . LEU A 1 294 ? 5.729 7.000 13.861 1.00 86.69 294 LEU A O 1
ATOM 2286 N N . GLN A 1 295 ? 4.398 8.784 14.016 1.00 93.25 295 GLN A N 1
ATOM 2287 C CA . GLN A 1 295 ? 3.619 8.427 12.830 1.00 93.25 295 GLN A CA 1
ATOM 2288 C C . GLN A 1 295 ? 4.495 8.459 11.566 1.00 93.25 295 GLN A C 1
ATOM 2290 O O . GLN A 1 295 ? 5.083 9.487 11.232 1.00 93.25 295 GLN A O 1
ATOM 2295 N N . MET A 1 296 ? 4.512 7.343 10.829 1.00 95.06 296 MET A N 1
ATOM 2296 C CA . MET A 1 296 ? 5.127 7.250 9.504 1.00 95.06 296 MET A CA 1
ATOM 2297 C C . MET A 1 296 ? 4.541 8.319 8.567 1.00 95.06 296 MET A C 1
ATOM 2299 O O . MET A 1 296 ? 3.324 8.393 8.382 1.00 95.06 296 MET A O 1
ATOM 2303 N N . ARG A 1 297 ? 5.417 9.142 7.985 1.00 97.38 297 ARG A N 1
ATOM 2304 C CA . ARG A 1 297 ? 5.074 10.229 7.053 1.00 97.38 297 ARG A CA 1
ATOM 2305 C C . ARG A 1 297 ? 5.008 9.732 5.600 1.00 97.38 297 ARG A C 1
ATOM 2307 O O . ARG A 1 297 ? 5.306 8.568 5.326 1.00 97.38 297 ARG A O 1
ATOM 2314 N N . SER A 1 298 ? 4.632 10.612 4.671 1.00 97.88 298 SER A N 1
ATOM 2315 C CA . SER A 1 298 ? 4.619 10.362 3.219 1.00 97.88 298 SER A CA 1
ATOM 2316 C C . SER A 1 298 ? 5.969 10.601 2.523 1.00 97.88 298 SER A C 1
ATOM 2318 O O . SER A 1 298 ? 6.093 10.315 1.338 1.00 97.88 298 SER A O 1
ATOM 2320 N N . ASP A 1 299 ? 7.002 11.077 3.222 1.00 97.31 299 ASP A N 1
ATOM 2321 C CA . ASP A 1 299 ? 8.363 11.250 2.703 1.00 97.31 299 ASP A CA 1
ATOM 2322 C C . ASP A 1 299 ? 9.307 10.147 3.215 1.00 97.31 299 ASP A C 1
ATOM 2324 O O . ASP A 1 299 ? 9.737 10.117 4.368 1.00 97.31 299 ASP A O 1
ATOM 2328 N N . TRP A 1 300 ? 9.626 9.187 2.346 1.00 97.44 300 TRP A N 1
ATOM 2329 C CA . TRP A 1 300 ? 10.400 7.993 2.688 1.00 97.44 300 TRP A CA 1
ATOM 2330 C C . TRP A 1 300 ? 11.837 8.094 2.183 1.00 97.44 300 TRP A C 1
ATOM 2332 O O . TRP A 1 300 ? 12.121 7.787 1.025 1.00 97.44 300 TRP A O 1
ATOM 2342 N N . ARG A 1 301 ? 12.768 8.472 3.066 1.00 96.88 301 ARG A N 1
ATOM 2343 C CA . ARG A 1 301 ? 14.205 8.457 2.758 1.00 96.88 301 ARG A CA 1
ATOM 2344 C C . ARG A 1 301 ? 14.742 7.021 2.719 1.00 96.88 301 ARG A C 1
ATOM 2346 O O . ARG A 1 301 ? 14.861 6.383 3.761 1.00 96.88 301 ARG A O 1
ATOM 2353 N N . ILE A 1 302 ? 15.059 6.516 1.525 1.00 95.94 302 ILE A N 1
ATOM 2354 C CA . ILE A 1 302 ? 15.556 5.145 1.281 1.00 95.94 302 ILE A CA 1
ATOM 2355 C C . ILE A 1 302 ? 16.660 5.200 0.197 1.00 95.94 302 ILE A C 1
ATOM 2357 O O . ILE A 1 302 ? 16.511 5.952 -0.771 1.00 95.94 302 ILE A O 1
ATOM 2361 N N . PRO A 1 303 ? 17.784 4.466 0.319 1.00 93.81 303 PRO A N 1
ATOM 2362 C CA . PRO A 1 303 ? 18.824 4.425 -0.715 1.00 93.81 303 PRO A CA 1
ATOM 2363 C C . PRO A 1 303 ? 18.379 3.707 -2.002 1.00 93.81 303 PRO A C 1
ATOM 2365 O O . PRO A 1 303 ? 17.415 2.945 -2.016 1.00 93.81 303 PRO A O 1
ATOM 2368 N N . LEU A 1 304 ? 19.104 3.946 -3.096 1.00 93.88 304 LEU A N 1
ATOM 2369 C CA . LEU A 1 304 ? 18.990 3.191 -4.346 1.00 93.88 304 LEU A CA 1
ATOM 2370 C C . LEU A 1 304 ? 19.458 1.736 -4.171 1.00 93.88 304 LEU A C 1
ATOM 2372 O O . LEU A 1 304 ? 20.380 1.469 -3.403 1.00 93.88 304 LEU A O 1
ATOM 2376 N N . CYS A 1 305 ? 18.898 0.822 -4.970 1.00 93.69 305 CYS A N 1
ATOM 2377 C CA . CYS A 1 305 ? 19.361 -0.565 -5.064 1.00 93.69 305 CYS A CA 1
ATOM 2378 C C . CYS A 1 305 ? 20.799 -0.626 -5.623 1.00 93.69 305 CYS A C 1
ATOM 2380 O O . CYS A 1 305 ? 21.035 -0.356 -6.811 1.00 93.69 305 CYS A O 1
ATOM 2382 N N . GLN A 1 306 ? 21.748 -0.946 -4.741 1.00 89.81 306 GLN A N 1
ATOM 2383 C CA . GLN A 1 306 ? 23.201 -0.957 -4.942 1.00 89.81 306 GLN A CA 1
ATOM 2384 C C . GLN A 1 306 ? 23.834 -2.111 -4.135 1.00 89.81 306 GLN A C 1
ATOM 2386 O O . GLN A 1 306 ? 23.135 -2.829 -3.4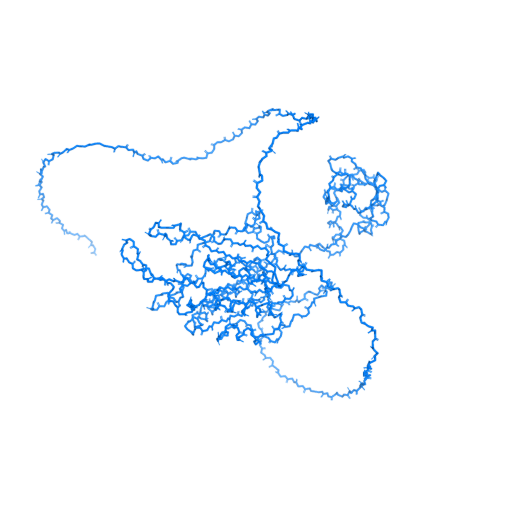23 1.00 89.81 306 GLN A O 1
ATOM 2391 N N . GLY A 1 307 ? 25.155 -2.293 -4.242 1.00 90.56 307 GLY A N 1
ATOM 2392 C CA . GLY A 1 307 ? 25.867 -3.377 -3.554 1.00 90.56 307 GLY A CA 1
ATOM 2393 C C . GLY A 1 307 ? 25.403 -4.764 -4.008 1.00 90.56 307 GLY A C 1
ATOM 2394 O O . GLY A 1 307 ? 25.082 -4.953 -5.181 1.00 90.56 307 GLY A O 1
ATOM 2395 N N . GLU A 1 308 ? 25.360 -5.707 -3.067 1.00 88.56 308 GLU A N 1
ATOM 2396 C CA . GLU A 1 308 ? 24.959 -7.107 -3.277 1.00 88.56 308 GLU A CA 1
ATOM 2397 C C . GLU A 1 308 ? 23.471 -7.274 -3.627 1.00 88.56 308 GLU A C 1
ATOM 2399 O O . GLU A 1 308 ? 23.101 -8.230 -4.303 1.00 88.56 308 GLU A O 1
ATOM 2404 N N . GLU A 1 309 ? 22.605 -6.333 -3.224 1.00 91.62 309 GLU A N 1
ATOM 2405 C CA . GLU A 1 309 ? 21.171 -6.382 -3.556 1.00 91.62 309 GLU A CA 1
ATOM 2406 C C . GLU A 1 309 ? 20.933 -6.220 -5.069 1.00 91.62 309 GLU A C 1
ATOM 2408 O O . GLU A 1 309 ? 19.930 -6.691 -5.613 1.00 91.62 309 GLU A O 1
ATOM 2413 N N . ARG A 1 310 ? 21.849 -5.533 -5.765 1.00 93.31 310 ARG A N 1
ATOM 2414 C CA . ARG A 1 310 ? 21.704 -5.189 -7.179 1.00 93.31 310 ARG A CA 1
ATOM 2415 C C . ARG A 1 310 ? 22.172 -6.343 -8.061 1.00 93.31 310 ARG A C 1
ATOM 2417 O O . ARG A 1 310 ? 23.374 -6.568 -8.181 1.00 93.31 310 ARG A O 1
ATOM 2424 N N . LEU A 1 311 ? 21.233 -7.020 -8.729 1.00 91.62 311 LEU A N 1
ATOM 2425 C CA . LEU A 1 311 ? 21.547 -8.194 -9.544 1.00 91.62 311 LEU A CA 1
ATOM 2426 C C . LEU A 1 311 ? 22.496 -7.855 -10.703 1.00 91.62 311 LEU A C 1
ATOM 2428 O O . LEU A 1 311 ? 22.298 -6.878 -11.440 1.00 91.62 311 LEU A O 1
ATOM 2432 N N . ARG A 1 312 ? 23.503 -8.713 -10.879 1.00 89.69 312 ARG A N 1
ATOM 2433 C CA . ARG A 1 312 ? 24.532 -8.619 -11.917 1.00 89.69 312 ARG A CA 1
ATOM 2434 C C . ARG A 1 312 ? 24.723 -9.957 -12.617 1.00 89.69 312 ARG A C 1
ATOM 2436 O O . ARG A 1 312 ? 24.605 -11.004 -11.988 1.00 89.69 312 ARG A O 1
ATOM 2443 N N . ASP A 1 313 ? 25.041 -9.892 -13.900 1.00 85.44 313 ASP A N 1
ATOM 2444 C CA . ASP A 1 313 ? 25.467 -11.024 -14.722 1.00 85.44 313 ASP A CA 1
ATOM 2445 C C . ASP A 1 313 ? 26.745 -10.645 -15.496 1.00 85.44 313 ASP A C 1
ATOM 2447 O O . ASP A 1 313 ? 27.323 -9.576 -15.276 1.00 85.44 313 ASP A O 1
ATOM 2451 N N . ALA A 1 314 ? 27.213 -11.516 -16.394 1.00 78.12 314 ALA A N 1
ATOM 2452 C CA . ALA A 1 314 ? 28.415 -11.265 -17.195 1.00 78.12 314 ALA A CA 1
ATOM 2453 C C . ALA A 1 314 ? 28.310 -10.020 -18.108 1.00 78.12 314 ALA A C 1
ATOM 2455 O O . ALA A 1 314 ? 29.337 -9.489 -18.523 1.00 78.12 314 ALA A O 1
ATOM 2456 N N . GLY A 1 315 ? 27.095 -9.535 -18.396 1.00 73.38 315 GLY A N 1
ATOM 2457 C CA . GLY A 1 315 ? 26.831 -8.304 -19.145 1.00 73.38 315 GLY A CA 1
ATOM 2458 C C . GLY A 1 315 ? 26.725 -7.044 -18.275 1.00 73.38 315 GLY A C 1
ATOM 2459 O O . GLY A 1 315 ? 26.420 -5.972 -18.794 1.00 73.38 315 GLY A O 1
ATOM 2460 N N . GLY A 1 316 ? 26.958 -7.134 -16.961 1.00 85.38 316 GLY A N 1
ATOM 2461 C CA . GLY A 1 316 ? 26.903 -5.996 -16.043 1.00 85.38 316 GLY A CA 1
ATOM 2462 C C . GLY A 1 316 ? 25.656 -6.017 -15.163 1.00 85.38 316 GLY A C 1
ATOM 2463 O O . GLY A 1 316 ? 25.557 -6.843 -14.260 1.00 85.38 316 GLY A O 1
ATOM 2464 N N . LYS A 1 317 ? 24.729 -5.066 -15.342 1.00 86.88 317 LYS A N 1
ATOM 2465 C CA . LYS A 1 317 ? 23.448 -5.051 -14.609 1.00 86.88 317 LYS A CA 1
ATOM 2466 C C . LYS A 1 317 ? 22.470 -6.029 -15.272 1.00 86.88 317 LYS A C 1
ATOM 2468 O O . LYS A 1 317 ? 22.323 -6.010 -16.491 1.00 86.88 317 LYS A O 1
ATOM 2473 N N . VAL A 1 318 ? 21.724 -6.797 -14.475 1.00 87.31 318 VAL A N 1
ATOM 2474 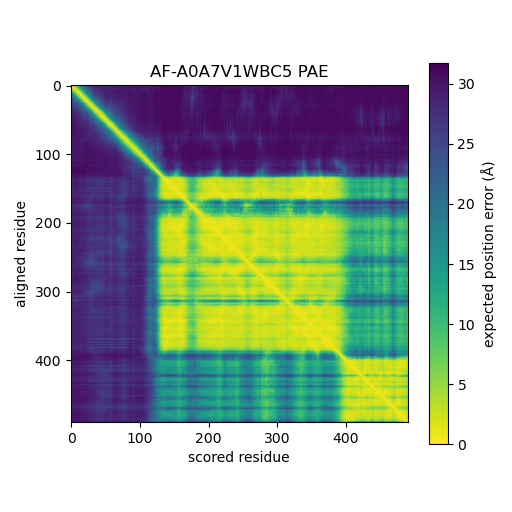C CA . VAL A 1 318 ? 20.626 -7.634 -15.005 1.00 87.31 318 VAL A CA 1
ATOM 2475 C C . VAL A 1 318 ? 19.420 -6.787 -15.422 1.00 87.31 318 VAL A C 1
ATOM 2477 O O . VAL A 1 318 ? 18.791 -7.073 -16.434 1.00 87.31 318 VAL A O 1
ATOM 2480 N N . HIS A 1 319 ? 19.092 -5.752 -14.639 1.00 85.94 319 HIS A N 1
ATOM 2481 C CA . HIS A 1 319 ? 17.898 -4.922 -14.827 1.00 85.94 319 HIS A CA 1
ATOM 2482 C C . HIS A 1 319 ? 18.215 -3.442 -14.590 1.00 85.94 319 HIS A C 1
ATOM 2484 O O . HIS A 1 319 ? 18.817 -3.075 -13.569 1.00 85.94 319 HIS A O 1
ATOM 2490 N N . SER A 1 320 ? 17.777 -2.580 -15.503 1.00 83.06 320 SER A N 1
ATOM 2491 C CA . SER A 1 320 ? 18.104 -1.148 -15.545 1.00 83.06 320 SER A CA 1
ATOM 2492 C C . SER A 1 320 ? 17.471 -0.372 -14.379 1.00 83.06 320 SER A C 1
ATOM 2494 O O . SER A 1 320 ? 18.139 0.420 -13.705 1.00 83.06 320 SER A O 1
ATOM 2496 N N . THR A 1 321 ? 16.221 -0.698 -14.038 1.00 87.62 321 THR A N 1
ATOM 2497 C CA . THR A 1 321 ? 15.368 0.034 -13.076 1.00 87.62 321 THR A CA 1
ATOM 2498 C C . THR A 1 321 ? 15.102 -0.680 -11.737 1.00 87.62 321 THR A C 1
ATOM 2500 O O . THR A 1 321 ? 14.224 -0.239 -10.999 1.00 87.62 321 THR A O 1
ATOM 2503 N N . GLN A 1 322 ? 15.853 -1.743 -11.382 1.00 92.81 322 GLN A N 1
ATOM 2504 C CA . GLN A 1 322 ? 15.610 -2.554 -10.164 1.00 92.81 322 GLN A CA 1
ATOM 2505 C C . GLN A 1 322 ? 15.376 -1.692 -8.905 1.00 92.81 322 GLN A C 1
ATOM 2507 O O . GLN A 1 322 ? 16.273 -0.969 -8.456 1.00 92.81 322 GLN A O 1
ATOM 2512 N N . LYS A 1 323 ? 14.181 -1.816 -8.314 1.00 95.62 323 LYS A N 1
ATOM 2513 C CA . LYS A 1 323 ? 13.781 -1.128 -7.076 1.00 95.62 323 LYS A CA 1
ATOM 2514 C C . LYS A 1 323 ? 14.361 -1.805 -5.823 1.00 95.62 323 LYS A C 1
ATOM 2516 O O . LYS A 1 323 ? 14.496 -3.033 -5.824 1.00 95.62 323 LYS A O 1
ATOM 2521 N N . PRO A 1 324 ? 14.679 -1.029 -4.764 1.00 97.00 324 PRO A N 1
ATOM 2522 C CA . PRO A 1 324 ? 15.287 -1.545 -3.539 1.00 97.00 324 PRO A CA 1
ATOM 2523 C C . PRO A 1 324 ? 14.300 -2.346 -2.680 1.00 97.00 324 PRO A C 1
ATOM 2525 O O . PRO A 1 324 ? 13.161 -1.923 -2.461 1.00 97.00 324 PRO A O 1
ATOM 2528 N N . GLU A 1 325 ? 14.753 -3.459 -2.101 1.00 97.19 325 GLU A N 1
ATOM 2529 C CA . GLU A 1 325 ? 13.926 -4.313 -1.232 1.00 97.19 325 GLU A CA 1
ATOM 2530 C C . GLU A 1 325 ? 13.362 -3.574 -0.010 1.00 97.19 325 GLU A C 1
ATOM 2532 O O . GLU A 1 325 ? 12.273 -3.897 0.466 1.00 97.19 325 GLU A O 1
ATOM 2537 N N . ALA A 1 326 ? 14.069 -2.558 0.494 1.00 96.19 326 ALA A N 1
ATOM 2538 C CA . ALA A 1 326 ? 13.628 -1.742 1.626 1.00 96.19 326 ALA A CA 1
ATOM 2539 C C . ALA A 1 326 ? 12.322 -0.966 1.352 1.00 96.19 326 ALA A C 1
ATOM 2541 O O . ALA A 1 326 ? 11.513 -0.790 2.268 1.00 96.19 326 ALA A O 1
ATOM 2542 N N . LEU A 1 327 ? 12.088 -0.544 0.103 1.00 97.62 327 LEU A N 1
ATOM 2543 C CA . LEU A 1 327 ? 10.867 0.156 -0.308 1.00 97.62 327 LEU A CA 1
ATOM 2544 C C . LEU A 1 327 ? 9.670 -0.803 -0.294 1.00 97.62 327 LEU A C 1
ATOM 2546 O O . LEU A 1 327 ? 8.687 -0.562 0.408 1.00 97.62 327 LEU A O 1
ATOM 2550 N N . LEU A 1 328 ? 9.798 -1.944 -0.979 1.00 97.94 328 LEU A N 1
ATOM 2551 C CA . LEU A 1 328 ? 8.776 -2.994 -0.995 1.00 97.94 328 LEU A CA 1
ATOM 2552 C C . LEU A 1 328 ? 8.505 -3.539 0.414 1.00 97.94 328 LEU A C 1
ATOM 2554 O O . LEU A 1 328 ? 7.353 -3.759 0.779 1.00 97.94 328 LEU A O 1
ATOM 2558 N N . ARG A 1 329 ? 9.537 -3.688 1.256 1.00 96.12 329 ARG A N 1
ATOM 2559 C CA . ARG A 1 329 ? 9.387 -4.144 2.648 1.00 96.12 329 ARG A CA 1
ATOM 2560 C C . ARG A 1 329 ? 8.494 -3.204 3.455 1.00 96.12 329 ARG A C 1
ATOM 2562 O O . ARG A 1 329 ? 7.661 -3.685 4.220 1.00 96.12 329 ARG A O 1
ATOM 2569 N N . ARG A 1 330 ? 8.633 -1.885 3.268 1.00 96.75 330 ARG A N 1
ATOM 2570 C CA . ARG A 1 330 ? 7.778 -0.881 3.919 1.00 96.75 330 ARG A CA 1
ATOM 2571 C C . ARG A 1 330 ? 6.334 -0.965 3.414 1.00 96.75 330 ARG A C 1
ATOM 2573 O O . ARG A 1 330 ? 5.423 -0.998 4.236 1.00 96.75 330 ARG A O 1
ATOM 2580 N N . ILE A 1 331 ? 6.134 -1.094 2.100 1.00 98.00 331 ILE A N 1
ATOM 2581 C CA . ILE A 1 331 ? 4.810 -1.230 1.464 1.00 98.00 331 ILE A CA 1
ATOM 2582 C C . ILE A 1 331 ? 4.082 -2.495 1.944 1.00 98.00 331 ILE A C 1
ATOM 2584 O O . ILE A 1 331 ? 2.942 -2.422 2.403 1.00 98.00 331 ILE A O 1
ATOM 2588 N N . LEU A 1 332 ? 4.737 -3.660 1.911 1.00 97.00 332 LEU A N 1
ATOM 2589 C CA . LEU A 1 332 ? 4.113 -4.915 2.337 1.00 97.00 332 LEU A CA 1
ATOM 2590 C C . LEU A 1 332 ? 3.862 -4.945 3.852 1.00 97.00 332 LEU A C 1
ATOM 2592 O O . LEU A 1 332 ? 2.806 -5.414 4.279 1.00 97.00 332 LEU A O 1
ATOM 2596 N N . ALA A 1 333 ? 4.765 -4.399 4.674 1.00 93.69 333 ALA A N 1
ATOM 2597 C CA . ALA A 1 333 ? 4.528 -4.262 6.113 1.00 93.69 333 ALA A CA 1
ATOM 2598 C C . ALA A 1 333 ? 3.374 -3.293 6.437 1.00 93.69 333 ALA A C 1
ATOM 2600 O O . ALA A 1 333 ? 2.654 -3.521 7.411 1.00 93.69 333 ALA A O 1
ATOM 2601 N N . ALA A 1 334 ? 3.176 -2.249 5.623 1.00 95.38 334 ALA A N 1
ATOM 2602 C CA . ALA A 1 334 ? 2.078 -1.293 5.745 1.00 95.38 334 ALA A CA 1
ATOM 2603 C C . ALA A 1 334 ? 0.717 -1.892 5.356 1.00 95.38 334 ALA A C 1
ATOM 2605 O O . ALA A 1 334 ? -0.244 -1.758 6.112 1.00 95.38 334 ALA A O 1
ATOM 2606 N N . CYS A 1 335 ? 0.632 -2.534 4.188 1.00 96.62 335 CYS A N 1
ATOM 2607 C CA . CYS A 1 335 ? -0.638 -2.774 3.492 1.00 96.62 335 CYS A CA 1
ATOM 2608 C C . CYS A 1 335 ? -1.016 -4.257 3.324 1.00 96.62 335 CYS A C 1
ATOM 2610 O O . CYS A 1 335 ? -2.001 -4.553 2.654 1.00 96.62 335 CYS A O 1
ATOM 2612 N N . THR A 1 336 ? -0.273 -5.199 3.919 1.00 96.00 336 THR A N 1
ATOM 2613 C CA . THR A 1 336 ? -0.577 -6.646 3.844 1.00 96.00 336 THR A CA 1
ATOM 2614 C C . THR A 1 336 ? -0.338 -7.363 5.169 1.00 96.00 336 THR A C 1
ATOM 2616 O O . THR A 1 336 ? 0.445 -6.901 6.003 1.00 96.00 336 THR A O 1
ATOM 2619 N N . ASN A 1 337 ? -0.945 -8.535 5.329 1.00 93.25 337 ASN A N 1
ATOM 2620 C CA . ASN A 1 337 ? -0.720 -9.467 6.435 1.00 93.25 337 ASN A CA 1
ATOM 2621 C C . ASN A 1 337 ? 0.034 -10.721 5.935 1.00 93.25 337 ASN A C 1
ATOM 2623 O O . ASN A 1 337 ? 0.069 -10.962 4.725 1.00 93.25 337 ASN A O 1
ATOM 2627 N N . PRO A 1 338 ? 0.640 -11.546 6.812 1.00 92.62 338 PRO A N 1
ATOM 2628 C CA . PRO A 1 338 ? 1.087 -12.886 6.427 1.00 92.62 338 PRO A CA 1
ATOM 2629 C C . PRO A 1 338 ? -0.060 -13.672 5.769 1.00 92.62 338 PRO A C 1
ATOM 2631 O O . PRO A 1 338 ? -1.204 -13.607 6.217 1.00 92.62 338 PRO A O 1
ATOM 2634 N N . GLY A 1 339 ? 0.225 -14.379 4.675 1.00 92.75 339 GLY A N 1
ATOM 2635 C CA . GLY A 1 339 ? -0.789 -15.111 3.906 1.00 92.75 339 GLY A CA 1
ATOM 2636 C C . GLY A 1 339 ? -1.783 -14.258 3.094 1.00 92.75 339 GLY A C 1
ATOM 2637 O O . GLY A 1 339 ? -2.745 -14.816 2.554 1.00 92.75 339 GLY A O 1
ATOM 2638 N N . ASP A 1 340 ? -1.588 -12.940 2.973 1.00 95.94 340 ASP A N 1
ATOM 2639 C CA . ASP A 1 340 ? -2.185 -12.140 1.890 1.00 95.94 340 ASP A CA 1
ATOM 2640 C C . ASP A 1 340 ? -1.413 -12.337 0.568 1.00 95.94 340 ASP A C 1
ATOM 2642 O O . ASP A 1 340 ? -0.237 -12.716 0.580 1.00 95.94 340 ASP A O 1
ATOM 2646 N N . VAL A 1 341 ? -2.094 -12.132 -0.567 1.00 98.19 341 VAL A N 1
ATOM 2647 C CA . VAL A 1 341 ? -1.543 -12.330 -1.921 1.00 98.19 341 VAL A CA 1
ATOM 2648 C C . VAL A 1 341 ? -1.131 -10.992 -2.542 1.00 98.19 341 VAL A C 1
ATOM 2650 O O . VAL A 1 341 ? -1.956 -10.082 -2.653 1.00 98.19 341 VAL A O 1
ATOM 2653 N N . VAL A 1 342 ? 0.124 -10.890 -2.981 1.00 98.62 342 VAL A N 1
ATOM 2654 C CA . VAL A 1 342 ? 0.702 -9.711 -3.646 1.00 98.62 342 VAL A CA 1
ATOM 2655 C C . VAL A 1 342 ? 0.911 -9.988 -5.132 1.00 98.62 342 VAL A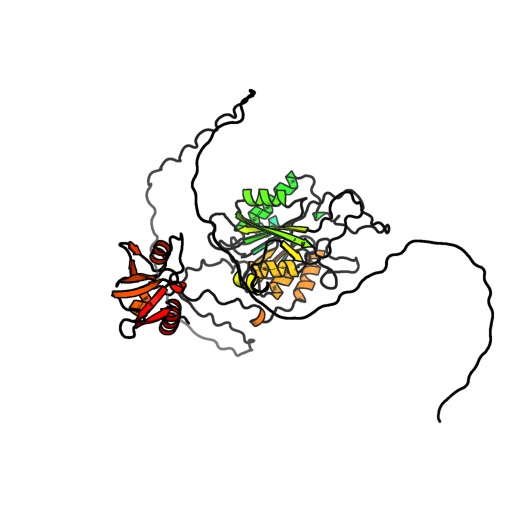 C 1
ATOM 2657 O O . VAL A 1 342 ? 1.727 -10.829 -5.498 1.00 98.62 342 VAL A O 1
ATOM 2660 N N . LEU A 1 343 ? 0.208 -9.257 -5.986 1.00 98.75 343 LEU A N 1
ATOM 2661 C CA . LEU A 1 343 ? 0.416 -9.266 -7.430 1.00 98.75 343 LEU A CA 1
ATOM 2662 C C . LEU A 1 343 ? 1.348 -8.127 -7.844 1.00 98.75 343 LEU A C 1
ATOM 2664 O O . LEU A 1 343 ? 1.233 -7.006 -7.346 1.00 98.75 343 LEU A O 1
ATOM 2668 N N . ASP A 1 344 ? 2.230 -8.419 -8.789 1.00 98.69 344 ASP A N 1
ATOM 2669 C CA . ASP A 1 344 ? 3.055 -7.433 -9.473 1.00 98.69 344 ASP A CA 1
ATOM 2670 C C . ASP A 1 344 ? 3.067 -7.720 -10.988 1.00 98.69 344 ASP A C 1
ATOM 2672 O O . ASP A 1 344 ? 3.586 -8.761 -11.409 1.00 98.69 344 ASP A O 1
ATOM 2676 N N . PRO A 1 345 ? 2.439 -6.846 -11.805 1.00 98.25 345 PRO A N 1
ATOM 2677 C CA . PRO A 1 345 ? 2.316 -7.025 -13.247 1.00 98.25 345 PRO A CA 1
ATOM 2678 C C . PRO A 1 345 ? 3.558 -6.576 -14.041 1.00 98.25 345 PRO A C 1
ATOM 2680 O O . PRO A 1 345 ? 3.546 -6.695 -15.263 1.00 98.25 345 PRO A O 1
ATOM 2683 N N . PHE A 1 346 ? 4.594 -6.047 -13.377 1.00 97.88 346 PHE A N 1
ATOM 2684 C CA . PHE A 1 346 ? 5.835 -5.546 -13.983 1.00 97.88 346 PHE A CA 1
ATOM 2685 C C . PHE A 1 346 ? 7.045 -6.074 -13.197 1.00 97.88 346 PHE A C 1
ATOM 2687 O O . PHE A 1 346 ? 7.864 -5.327 -12.661 1.00 97.88 346 PHE A O 1
ATOM 2694 N N . PHE A 1 347 ? 7.106 -7.399 -13.068 1.00 97.69 347 PHE A N 1
ATOM 2695 C CA . PHE A 1 347 ? 7.868 -8.075 -12.020 1.00 97.69 347 PHE A CA 1
ATOM 2696 C C . PHE A 1 347 ? 9.392 -7.924 -12.143 1.00 97.69 347 PHE A C 1
ATOM 2698 O O . PHE A 1 347 ? 10.102 -7.970 -11.129 1.00 97.69 347 PHE A O 1
ATOM 2705 N N . GLY A 1 348 ? 9.915 -7.762 -13.363 1.00 95.06 348 GLY A N 1
ATOM 2706 C CA . GLY A 1 348 ? 11.323 -7.520 -13.652 1.00 95.06 348 GLY A CA 1
ATOM 2707 C C . GLY A 1 348 ? 12.247 -8.538 -12.983 1.00 95.06 348 GLY A C 1
ATOM 2708 O O . GLY A 1 348 ? 12.078 -9.752 -13.075 1.00 95.06 348 GLY A O 1
ATOM 2709 N N . SER A 1 349 ? 13.222 -8.029 -12.230 1.00 94.75 349 SER A N 1
ATOM 2710 C CA . SER A 1 349 ? 14.159 -8.828 -11.415 1.00 94.75 349 SER A CA 1
ATOM 2711 C C . SER A 1 349 ? 13.568 -9.401 -10.106 1.00 94.75 349 SER A C 1
ATOM 2713 O O . SER A 1 349 ? 14.312 -9.787 -9.197 1.00 94.75 349 SER A O 1
ATOM 2715 N N . GLY A 1 350 ? 12.240 -9.449 -9.974 1.00 96.94 350 GLY A N 1
ATOM 2716 C CA . GLY A 1 350 ? 11.520 -10.165 -8.919 1.00 96.94 350 GLY A CA 1
ATOM 2717 C C . GLY A 1 350 ? 11.608 -9.563 -7.515 1.00 96.94 350 GLY A C 1
ATOM 2718 O O . GLY A 1 350 ? 11.444 -10.301 -6.541 1.00 96.94 350 GLY A O 1
ATOM 2719 N N . THR A 1 351 ? 11.868 -8.254 -7.367 1.00 98.06 351 THR A N 1
ATOM 2720 C CA . THR A 1 351 ? 11.968 -7.602 -6.040 1.00 98.06 351 THR A CA 1
ATOM 2721 C C . THR A 1 351 ? 10.706 -7.844 -5.204 1.00 98.06 351 THR A C 1
ATOM 2723 O O . THR A 1 351 ? 10.814 -8.201 -4.029 1.00 98.06 351 THR A O 1
ATOM 2726 N N . THR A 1 352 ? 9.513 -7.713 -5.791 1.00 98.44 352 THR A N 1
ATOM 2727 C CA . THR A 1 352 ? 8.250 -7.869 -5.056 1.00 98.44 352 THR A CA 1
ATOM 2728 C C . THR A 1 352 ? 8.053 -9.295 -4.546 1.00 98.44 352 THR A C 1
ATOM 2730 O O . THR A 1 352 ? 7.773 -9.472 -3.362 1.00 98.44 352 THR A O 1
ATOM 2733 N N . GLY A 1 353 ? 8.288 -10.318 -5.376 1.00 97.94 353 GLY A N 1
ATOM 2734 C CA . GLY A 1 353 ? 8.202 -11.723 -4.953 1.00 97.94 353 GLY A CA 1
ATOM 2735 C C . GLY A 1 353 ? 9.276 -12.114 -3.935 1.00 97.94 353 GLY A C 1
ATOM 2736 O O . GLY A 1 353 ? 8.985 -12.820 -2.970 1.00 97.94 353 GLY A O 1
ATOM 2737 N N . ALA A 1 354 ? 10.499 -11.592 -4.080 1.00 97.94 354 ALA A N 1
ATOM 2738 C CA . ALA A 1 354 ? 11.585 -11.818 -3.127 1.00 97.94 354 ALA A CA 1
ATOM 2739 C C . ALA A 1 354 ? 11.249 -11.265 -1.731 1.00 97.94 354 ALA A C 1
ATOM 2741 O O . ALA A 1 354 ? 11.472 -11.938 -0.721 1.00 97.94 354 ALA A O 1
ATOM 2742 N N . VAL A 1 355 ? 10.665 -10.065 -1.657 1.00 97.94 355 VAL A N 1
ATOM 2743 C CA . VAL A 1 355 ? 10.238 -9.461 -0.386 1.00 97.94 355 VAL A CA 1
ATOM 2744 C C . VAL A 1 355 ? 8.951 -10.105 0.141 1.00 97.94 355 VAL A C 1
ATOM 2746 O O . VAL A 1 355 ? 8.859 -10.347 1.343 1.00 97.94 355 VAL A O 1
ATOM 2749 N N . ALA A 1 356 ? 7.989 -10.446 -0.723 1.00 97.88 356 ALA A N 1
ATOM 2750 C CA . ALA A 1 356 ? 6.759 -11.138 -0.335 1.00 97.88 356 ALA A CA 1
ATOM 2751 C C . ALA A 1 356 ? 7.060 -12.501 0.305 1.00 97.88 356 ALA A C 1
ATOM 2753 O O . ALA A 1 356 ? 6.664 -12.725 1.450 1.00 97.88 356 ALA A O 1
ATOM 2754 N N . LYS A 1 357 ? 7.860 -13.350 -0.362 1.00 97.38 357 LYS A N 1
ATOM 2755 C CA . LYS A 1 357 ? 8.329 -14.638 0.177 1.00 97.38 357 LYS A CA 1
ATOM 2756 C C . LYS A 1 357 ? 9.068 -14.457 1.507 1.00 97.38 357 LYS A C 1
ATOM 2758 O O . LYS A 1 357 ? 8.784 -15.181 2.459 1.00 97.38 357 LYS A O 1
ATOM 2763 N N . ARG A 1 358 ? 9.968 -13.467 1.618 1.00 96.12 358 ARG A N 1
ATOM 2764 C CA . ARG A 1 358 ? 10.695 -13.205 2.877 1.00 96.12 358 ARG A CA 1
ATOM 2765 C C . ARG A 1 358 ? 9.766 -12.781 4.018 1.00 96.12 358 ARG A C 1
ATOM 2767 O O . ARG A 1 358 ? 10.039 -13.110 5.165 1.00 96.12 358 ARG A O 1
ATOM 2774 N N . LEU A 1 359 ? 8.673 -12.085 3.711 1.00 95.00 359 LEU A N 1
ATOM 2775 C CA . LEU A 1 359 ? 7.656 -11.649 4.671 1.00 95.00 359 LEU A CA 1
ATOM 2776 C C . LEU A 1 359 ? 6.464 -12.622 4.797 1.00 95.00 359 LEU A C 1
ATOM 2778 O O . LEU A 1 359 ? 5.432 -12.231 5.343 1.00 95.00 359 LEU A O 1
ATOM 2782 N N . GLY A 1 360 ? 6.546 -13.857 4.291 1.00 94.69 360 GLY A N 1
ATOM 2783 C CA . GLY A 1 360 ? 5.454 -14.837 4.399 1.00 94.69 360 GLY A CA 1
ATOM 2784 C C . GLY A 1 360 ? 4.137 -14.396 3.743 1.00 94.69 360 GLY A C 1
ATOM 2785 O O . GLY A 1 360 ? 3.054 -14.766 4.197 1.00 94.69 360 GLY A O 1
ATOM 2786 N N . ARG A 1 361 ? 4.208 -13.561 2.701 1.00 96.31 361 ARG A N 1
ATOM 2787 C CA . ARG A 1 361 ? 3.090 -13.254 1.795 1.00 96.31 361 ARG A CA 1
ATOM 2788 C C . ARG A 1 361 ? 3.171 -14.200 0.598 1.00 96.31 361 ARG A C 1
ATOM 2790 O O . ARG A 1 361 ? 4.270 -14.536 0.156 1.00 96.31 361 ARG A O 1
ATOM 2797 N N . ARG A 1 362 ? 2.016 -14.601 0.062 1.00 97.38 362 ARG A N 1
ATOM 2798 C CA . ARG A 1 362 ? 1.959 -15.284 -1.240 1.00 97.38 362 ARG A CA 1
ATOM 2799 C C . ARG A 1 362 ? 2.109 -14.237 -2.341 1.00 97.38 362 ARG A C 1
ATOM 2801 O O . ARG A 1 362 ? 1.763 -13.075 -2.113 1.00 97.38 362 ARG A O 1
ATOM 2808 N N . TRP A 1 363 ? 2.585 -14.611 -3.520 1.00 98.38 363 TRP A N 1
ATOM 2809 C CA . TRP A 1 363 ? 2.768 -13.641 -4.606 1.00 98.38 363 TRP A CA 1
ATOM 2810 C C . TRP A 1 363 ? 2.447 -14.196 -5.996 1.00 98.38 363 TRP A C 1
ATOM 2812 O O . TRP A 1 363 ? 2.417 -15.404 -6.202 1.00 98.38 363 TRP A O 1
ATOM 2822 N N . ILE A 1 364 ? 2.187 -13.295 -6.942 1.00 98.56 364 ILE A N 1
ATOM 2823 C CA . ILE A 1 364 ? 2.024 -13.582 -8.371 1.00 98.56 364 ILE A CA 1
ATOM 2824 C C . ILE A 1 364 ? 2.858 -12.543 -9.121 1.00 98.56 364 ILE A C 1
ATOM 2826 O O . ILE A 1 364 ? 2.646 -11.343 -8.942 1.00 98.56 364 ILE A O 1
ATOM 2830 N N . GLY A 1 365 ? 3.821 -12.993 -9.922 1.00 98.44 365 GLY A N 1
ATOM 2831 C CA . GLY A 1 365 ? 4.612 -12.129 -10.798 1.00 98.44 365 GLY A CA 1
ATOM 2832 C C . GLY A 1 365 ? 4.201 -12.294 -12.257 1.00 98.44 365 GLY A C 1
ATOM 2833 O O . GLY A 1 365 ? 3.952 -13.418 -12.699 1.00 98.44 365 GLY A O 1
ATOM 2834 N N . ILE A 1 366 ? 4.171 -11.197 -13.011 1.00 98.50 366 ILE A N 1
ATOM 2835 C CA . ILE A 1 366 ? 4.050 -11.220 -14.472 1.00 98.50 366 ILE A CA 1
ATOM 2836 C C . ILE A 1 366 ? 5.254 -10.489 -15.068 1.00 98.50 366 ILE A C 1
ATOM 2838 O O . ILE A 1 366 ? 5.572 -9.375 -14.654 1.00 98.50 366 ILE A O 1
ATOM 2842 N N . GLU A 1 367 ? 5.940 -11.131 -16.009 1.00 97.69 367 GLU A N 1
ATOM 2843 C CA . GLU A 1 367 ? 7.085 -10.559 -16.721 1.00 97.69 367 GLU A CA 1
ATOM 2844 C C . GLU A 1 367 ? 7.150 -11.113 -18.146 1.00 97.69 367 GLU A C 1
ATOM 2846 O O . GLU A 1 367 ? 6.994 -12.315 -18.356 1.00 97.69 367 GLU A O 1
ATOM 2851 N N . ARG A 1 368 ? 7.419 -10.253 -19.128 1.00 94.94 368 ARG A N 1
ATOM 2852 C CA . ARG A 1 368 ? 7.494 -10.632 -20.542 1.00 94.94 368 ARG A CA 1
ATOM 2853 C C . ARG A 1 368 ? 8.905 -11.063 -20.961 1.00 94.94 368 ARG A C 1
ATOM 2855 O O . ARG A 1 368 ? 9.041 -11.956 -21.790 1.00 94.94 368 ARG A O 1
ATOM 2862 N N . GLU A 1 369 ? 9.948 -10.458 -20.388 1.00 94.12 369 GLU A N 1
ATOM 2863 C CA . GLU A 1 369 ? 11.341 -10.620 -20.820 1.00 94.12 369 GLU A CA 1
ATOM 2864 C C . GLU A 1 369 ? 11.993 -11.876 -20.193 1.00 94.12 369 GLU A C 1
ATOM 2866 O O . GLU A 1 369 ? 12.236 -11.911 -18.978 1.00 94.12 369 GLU A O 1
ATOM 2871 N N . PRO A 1 370 ? 12.371 -12.914 -20.973 1.00 94.12 370 PRO A N 1
ATOM 2872 C CA . PRO A 1 370 ? 12.849 -14.184 -20.410 1.00 94.12 370 PRO A CA 1
ATOM 2873 C C . PRO A 1 370 ? 14.117 -14.072 -19.545 1.00 94.12 370 PRO A C 1
ATOM 2875 O O . PRO A 1 370 ? 14.264 -14.814 -18.571 1.00 94.12 370 PRO A O 1
ATOM 2878 N N . ARG A 1 371 ? 15.011 -13.114 -19.847 1.00 93.62 371 ARG A N 1
ATOM 2879 C CA . ARG A 1 371 ? 16.212 -12.814 -19.036 1.00 93.62 371 ARG A CA 1
ATOM 2880 C C . ARG A 1 371 ? 15.834 -12.364 -17.622 1.00 93.62 371 ARG A C 1
ATOM 2882 O O . ARG A 1 371 ? 16.449 -12.800 -16.649 1.00 93.62 371 ARG A O 1
ATOM 2889 N N . TYR A 1 372 ? 14.810 -11.520 -17.504 1.00 95.25 372 TYR A N 1
ATOM 2890 C CA . TYR A 1 372 ? 14.329 -11.018 -16.219 1.00 95.25 372 TYR A CA 1
ATOM 2891 C C . TYR A 1 372 ? 13.605 -12.131 -15.442 1.00 95.25 372 TYR A C 1
ATOM 2893 O O . TYR A 1 372 ? 13.922 -12.352 -14.272 1.00 95.25 372 TYR A O 1
ATOM 2901 N N . VAL A 1 373 ? 12.757 -12.929 -16.114 1.00 96.31 373 VAL A N 1
ATOM 2902 C CA . VAL A 1 373 ? 12.120 -14.134 -15.539 1.00 96.31 373 VAL A CA 1
ATOM 2903 C C . VAL A 1 373 ? 13.158 -15.091 -14.938 1.00 96.31 373 VAL A C 1
ATOM 2905 O O . VAL A 1 373 ? 12.987 -15.554 -13.808 1.00 96.31 373 VAL A O 1
ATOM 2908 N N . GLN A 1 374 ? 14.242 -15.396 -15.661 1.00 95.81 374 GLN A N 1
ATOM 2909 C CA . GLN A 1 374 ? 15.285 -16.311 -15.187 1.00 95.81 374 GLN A CA 1
ATOM 2910 C C . GLN A 1 374 ? 15.973 -15.788 -13.917 1.00 95.81 374 GLN A C 1
ATOM 2912 O O . GLN A 1 374 ? 16.089 -16.522 -12.932 1.00 95.81 374 GLN A O 1
ATOM 2917 N N . ALA A 1 375 ? 16.371 -14.514 -13.913 1.00 95.56 375 ALA A N 1
ATOM 2918 C CA . ALA A 1 375 ? 17.005 -13.883 -12.760 1.00 95.56 375 ALA A CA 1
ATOM 2919 C C . ALA A 1 375 ? 16.059 -13.786 -11.550 1.00 95.56 375 ALA A C 1
ATOM 2921 O O . ALA A 1 375 ? 16.471 -14.043 -10.417 1.00 95.56 375 ALA A O 1
ATOM 2922 N N . ALA A 1 376 ? 14.778 -13.484 -11.778 1.00 97.19 376 ALA A N 1
ATOM 2923 C CA . ALA A 1 376 ? 13.756 -13.472 -10.738 1.00 97.19 376 ALA A CA 1
ATOM 2924 C C . ALA A 1 376 ? 13.561 -14.865 -10.110 1.00 97.19 376 ALA A C 1
ATOM 2926 O O . ALA A 1 376 ? 13.539 -14.975 -8.883 1.00 97.19 376 ALA A O 1
ATOM 2927 N N . ARG A 1 377 ? 13.505 -15.940 -10.917 1.00 97.12 377 ARG A N 1
ATOM 2928 C CA . ARG A 1 377 ? 13.438 -17.330 -10.415 1.00 97.12 377 ARG A CA 1
ATOM 2929 C C . ARG A 1 377 ? 14.632 -17.658 -9.515 1.00 97.12 377 ARG A C 1
ATOM 2931 O O . ARG A 1 377 ? 14.424 -18.109 -8.391 1.00 97.12 377 ARG A O 1
ATOM 2938 N N . GLN A 1 378 ? 15.854 -17.370 -9.969 1.00 95.94 378 GLN A N 1
ATOM 2939 C CA . GLN A 1 378 ? 17.091 -17.617 -9.211 1.00 95.94 378 GLN A CA 1
ATOM 2940 C C . GLN A 1 378 ? 17.146 -16.818 -7.896 1.00 95.94 378 GLN A C 1
ATOM 2942 O O . GLN A 1 378 ? 17.421 -17.373 -6.829 1.00 95.94 378 GLN A O 1
ATOM 2947 N N . ARG A 1 379 ? 16.830 -15.518 -7.945 1.00 96.00 379 ARG A N 1
ATOM 2948 C CA . ARG A 1 379 ? 16.778 -14.653 -6.759 1.00 96.00 379 ARG A CA 1
ATOM 2949 C C . ARG A 1 379 ? 15.768 -15.170 -5.738 1.00 96.00 379 ARG A C 1
ATOM 2951 O O . ARG A 1 379 ? 16.085 -15.289 -4.558 1.00 96.00 379 ARG A O 1
ATOM 2958 N N . ILE A 1 380 ? 14.549 -15.481 -6.177 1.00 97.06 380 ILE A N 1
ATOM 2959 C CA . ILE A 1 380 ? 13.461 -15.881 -5.280 1.00 97.06 380 ILE A CA 1
ATOM 2960 C C . ILE A 1 380 ? 13.688 -17.292 -4.727 1.00 97.06 380 ILE A C 1
ATOM 2962 O O . ILE A 1 380 ? 13.353 -17.531 -3.563 1.00 97.06 380 ILE A O 1
ATOM 2966 N N . SER A 1 381 ? 14.312 -18.213 -5.475 1.00 96.50 381 SER A N 1
ATOM 2967 C CA . SER A 1 381 ? 14.692 -19.523 -4.929 1.00 96.50 381 SER A CA 1
ATOM 2968 C C . SER A 1 381 ? 15.657 -19.383 -3.748 1.00 96.50 381 SER A C 1
ATOM 2970 O O . SER A 1 381 ? 15.427 -20.015 -2.720 1.00 96.50 381 SER A O 1
ATOM 2972 N N . ALA A 1 382 ? 16.640 -18.480 -3.843 1.00 95.50 382 ALA A N 1
ATOM 2973 C CA . ALA A 1 382 ? 17.622 -18.211 -2.788 1.00 95.50 382 ALA A CA 1
ATOM 2974 C C . ALA A 1 382 ? 17.065 -17.464 -1.554 1.00 95.50 382 ALA A C 1
ATOM 2976 O O . ALA A 1 382 ? 17.721 -17.422 -0.514 1.00 95.50 382 ALA A O 1
ATOM 2977 N N . VAL A 1 383 ? 15.860 -16.881 -1.620 1.00 95.56 383 VAL A N 1
ATOM 2978 C CA . VAL A 1 383 ? 15.246 -16.229 -0.450 1.00 95.56 383 VAL A CA 1
ATOM 2979 C C . VAL A 1 383 ? 14.818 -17.264 0.592 1.00 95.56 383 VAL A C 1
ATOM 2981 O O . VAL A 1 383 ? 13.900 -18.051 0.361 1.00 95.56 383 VAL A O 1
ATOM 2984 N N . VAL A 1 384 ? 15.409 -17.177 1.782 1.00 93.56 384 VAL A N 1
ATOM 2985 C CA . VAL A 1 384 ? 14.906 -17.820 3.004 1.00 93.56 384 VAL A CA 1
ATOM 2986 C C . VAL A 1 384 ? 13.735 -16.985 3.564 1.00 93.56 384 VAL A C 1
ATOM 2988 O O . VAL A 1 384 ? 13.888 -15.766 3.698 1.00 93.56 384 VAL A O 1
ATOM 2991 N N . PRO A 1 385 ? 12.560 -17.575 3.864 1.00 91.75 385 PRO A N 1
ATOM 2992 C CA . PRO A 1 385 ? 11.483 -16.894 4.591 1.00 91.75 385 PRO A CA 1
ATOM 2993 C C . PRO A 1 385 ? 11.919 -16.462 5.999 1.00 91.75 385 PRO A C 1
ATOM 2995 O O . PRO A 1 385 ? 12.730 -17.137 6.627 1.00 91.75 385 PRO A O 1
ATOM 2998 N N . ALA A 1 386 ? 11.376 -15.361 6.521 1.00 87.88 386 ALA A N 1
ATOM 2999 C CA . ALA A 1 386 ? 11.576 -15.013 7.928 1.00 87.88 386 ALA A CA 1
ATOM 3000 C C . ALA A 1 386 ? 10.851 -16.017 8.857 1.00 87.88 386 ALA A C 1
ATOM 3002 O O . ALA A 1 386 ? 9.806 -16.548 8.466 1.00 87.88 386 ALA A O 1
ATOM 3003 N N . PRO A 1 387 ? 11.376 -16.273 10.073 1.00 84.50 387 PRO A N 1
ATOM 3004 C CA . PRO A 1 387 ? 10.730 -17.144 11.058 1.00 84.50 387 PRO A CA 1
ATOM 3005 C C . PRO A 1 387 ? 9.386 -16.555 11.519 1.00 84.50 387 PRO A C 1
ATOM 3007 O O . PRO A 1 387 ? 9.169 -15.345 11.412 1.00 84.50 387 PRO A O 1
ATOM 3010 N N . CYS A 1 388 ? 8.470 -17.398 12.003 1.00 72.69 388 CYS A N 1
ATOM 3011 C CA . CYS A 1 388 ? 7.070 -17.022 12.250 1.00 72.69 388 CYS A CA 1
ATOM 3012 C C . CYS A 1 388 ? 6.942 -15.856 13.244 1.00 72.69 388 CYS A C 1
ATOM 3014 O O . CYS A 1 388 ? 6.201 -14.906 12.999 1.00 72.69 388 CYS A O 1
ATOM 3016 N N . GLU A 1 389 ? 7.774 -15.873 14.277 1.00 73.25 389 GLU A N 1
ATOM 3017 C CA . GLU A 1 389 ? 7.909 -14.877 15.339 1.00 73.25 389 GLU A CA 1
ATOM 3018 C C . GLU A 1 389 ? 8.309 -13.485 14.799 1.00 73.25 389 GLU A C 1
ATOM 3020 O O . GLU A 1 389 ? 8.019 -12.456 15.406 1.00 73.25 389 GLU A O 1
ATOM 3025 N N . ALA A 1 390 ? 8.960 -13.426 13.629 1.00 73.75 390 ALA A N 1
ATOM 3026 C CA . ALA A 1 390 ? 9.303 -12.183 12.930 1.00 73.75 390 ALA A CA 1
ATOM 3027 C C . ALA A 1 390 ? 8.241 -11.749 11.894 1.00 73.75 390 ALA A C 1
ATOM 3029 O O . ALA A 1 390 ? 8.302 -10.637 11.350 1.00 73.75 390 ALA A O 1
ATOM 3030 N N . LEU A 1 391 ? 7.269 -12.617 11.596 1.00 72.56 391 LEU A N 1
ATOM 3031 C CA . LEU A 1 391 ? 6.143 -12.339 10.701 1.00 72.56 391 LEU A CA 1
ATOM 3032 C C . LEU A 1 391 ? 4.921 -11.788 11.434 1.00 72.56 391 LEU A C 1
ATOM 3034 O O . LEU A 1 391 ? 4.120 -11.091 10.795 1.00 72.56 391 LEU A O 1
ATOM 3038 N N . ASP A 1 392 ? 4.819 -12.065 12.736 1.00 66.75 392 ASP A N 1
ATOM 3039 C CA . ASP A 1 392 ? 3.697 -11.699 13.590 1.00 66.75 392 ASP A CA 1
ATOM 3040 C C . ASP A 1 392 ? 3.264 -10.231 13.463 1.00 66.75 392 ASP A C 1
ATOM 3042 O O . ASP A 1 392 ? 4.001 -9.308 13.073 1.00 66.75 392 ASP A O 1
ATOM 3046 N N . LEU A 1 393 ? 1.982 -10.032 13.747 1.00 63.53 393 LEU A N 1
ATOM 3047 C CA . LEU A 1 393 ? 1.321 -8.738 13.751 1.00 63.53 393 LEU A CA 1
ATOM 3048 C C . LEU A 1 393 ? 0.965 -8.371 15.192 1.00 63.53 393 LEU A C 1
ATOM 3050 O O . LEU A 1 393 ? 0.591 -9.257 15.958 1.00 63.53 393 LEU A O 1
ATOM 3054 N N . PRO A 1 394 ? 1.019 -7.077 15.564 1.00 59.03 394 PRO A N 1
ATOM 3055 C CA . PRO A 1 394 ? 0.472 -6.646 16.842 1.00 59.03 394 PRO A CA 1
ATOM 3056 C C . PRO A 1 394 ? -1.003 -7.051 16.913 1.00 59.03 394 PRO A C 1
ATOM 3058 O O . PRO A 1 394 ? -1.731 -6.896 15.928 1.00 59.03 394 PRO A O 1
ATOM 3061 N N . GLU A 1 395 ? -1.418 -7.561 18.071 1.00 57.06 395 GLU A N 1
ATOM 3062 C CA . GLU A 1 395 ? -2.722 -8.198 18.252 1.00 57.06 395 GLU A CA 1
ATOM 3063 C C . GLU A 1 395 ? -3.900 -7.344 17.742 1.00 57.06 395 GLU A C 1
ATOM 3065 O O . GLU A 1 395 ? -3.868 -6.101 17.819 1.00 57.06 395 GLU A O 1
ATOM 3070 N N . PRO A 1 396 ? -4.971 -7.991 17.233 1.00 58.22 396 PRO A N 1
ATOM 3071 C CA . PRO A 1 396 ? -6.195 -7.286 16.875 1.00 58.22 396 PRO A CA 1
ATOM 3072 C C . PRO A 1 396 ? -6.715 -6.480 18.078 1.00 58.22 396 PRO A C 1
ATOM 3074 O O . PRO A 1 396 ? -6.528 -6.885 19.224 1.00 58.22 396 PRO A O 1
ATOM 3077 N N . PRO A 1 397 ? -7.372 -5.326 17.853 1.00 62.72 397 PRO A N 1
ATOM 3078 C CA . PRO A 1 397 ? -7.887 -4.517 18.952 1.00 62.72 397 PRO A CA 1
ATOM 3079 C C . PRO A 1 397 ? -8.823 -5.362 19.837 1.00 62.72 397 PRO A C 1
ATOM 3081 O O . PRO A 1 397 ? -9.722 -6.011 19.294 1.00 62.72 397 PRO A O 1
ATOM 3084 N N . PRO A 1 398 ? -8.632 -5.361 21.172 1.00 70.00 398 PRO A N 1
ATOM 3085 C CA . PRO A 1 398 ? -9.316 -6.287 22.067 1.00 70.00 398 PRO A CA 1
ATOM 3086 C C . PRO A 1 398 ? -10.831 -6.103 22.002 1.00 70.00 398 PRO A C 1
ATOM 3088 O O . PRO A 1 398 ? -11.325 -4.976 21.875 1.00 70.00 398 PRO A O 1
ATOM 3091 N N . THR A 1 399 ? -11.556 -7.218 22.113 1.00 82.44 399 THR A N 1
ATOM 3092 C CA . THR A 1 399 ? -13.005 -7.308 21.901 1.00 82.44 399 THR A CA 1
ATOM 3093 C C . THR A 1 399 ? -13.770 -6.194 22.619 1.00 82.44 399 THR A C 1
ATOM 3095 O O . THR A 1 399 ? -13.493 -5.842 23.772 1.00 82.44 399 THR A O 1
ATOM 3098 N N . ARG A 1 400 ? -14.734 -5.597 21.907 1.00 88.50 400 ARG A N 1
ATOM 3099 C CA . ARG A 1 400 ? -15.495 -4.438 22.384 1.00 88.50 400 ARG A CA 1
ATOM 3100 C C . ARG A 1 400 ? -16.391 -4.828 23.560 1.00 88.50 400 ARG A C 1
ATOM 3102 O O . ARG A 1 400 ? -17.473 -5.364 23.354 1.00 88.50 400 ARG A O 1
ATOM 3109 N N . VAL A 1 401 ? -15.989 -4.432 24.763 1.00 91.75 401 VAL A N 1
ATOM 3110 C CA . VAL A 1 401 ? -16.869 -4.381 25.937 1.00 91.75 401 VAL A CA 1
ATOM 3111 C C . VAL A 1 401 ? -17.690 -3.077 25.885 1.00 91.75 401 VAL A C 1
ATOM 3113 O O . VAL A 1 401 ? -17.092 -1.996 25.819 1.00 91.75 401 VAL A O 1
ATOM 3116 N N . PRO A 1 402 ? -19.035 -3.127 25.853 1.00 94.19 402 PRO A N 1
ATOM 3117 C CA . PRO A 1 402 ? -19.885 -1.947 26.000 1.00 94.19 402 PRO A CA 1
ATOM 3118 C C . PRO A 1 402 ? -20.000 -1.539 27.480 1.00 94.19 402 PRO A C 1
ATOM 3120 O O . PRO A 1 402 ? -19.744 -2.338 28.374 1.00 94.19 402 PRO A O 1
ATOM 3123 N N . PHE A 1 403 ? -20.404 -0.295 27.759 1.00 96.06 403 PHE A N 1
ATOM 3124 C CA . PHE A 1 403 ? -20.526 0.187 29.144 1.00 96.06 403 PHE A CA 1
ATOM 3125 C C . PHE A 1 403 ? -21.609 -0.546 29.951 1.00 96.06 403 PHE A C 1
ATOM 3127 O O . PHE A 1 403 ? -21.400 -0.801 31.133 1.00 96.06 403 PHE A O 1
ATOM 3134 N N . VAL A 1 404 ? -22.710 -0.962 29.311 1.00 95.38 404 VAL A N 1
ATOM 3135 C CA . VAL A 1 404 ? -23.769 -1.750 29.967 1.00 95.38 404 VAL A CA 1
ATOM 3136 C C . VAL A 1 404 ? -23.229 -3.041 30.594 1.00 95.38 404 VAL A C 1
ATOM 3138 O O . VAL A 1 404 ? -23.645 -3.396 31.688 1.00 95.38 404 VAL A O 1
ATOM 3141 N N . SER A 1 405 ? -22.190 -3.659 30.022 1.00 95.19 405 SER A N 1
ATOM 3142 C CA . SER A 1 405 ? -21.590 -4.864 30.603 1.00 95.19 405 SER A CA 1
ATOM 3143 C C . SER A 1 405 ? -20.780 -4.631 31.877 1.00 95.19 405 SER A C 1
ATOM 3145 O O . SER A 1 405 ? -20.397 -5.594 32.529 1.00 95.19 405 SER A O 1
ATOM 3147 N N . LEU A 1 406 ? -20.547 -3.382 32.296 1.00 95.62 406 LEU A N 1
ATOM 3148 C CA . LEU A 1 406 ? -20.070 -3.103 33.654 1.00 95.62 406 LEU A CA 1
ATOM 3149 C C . LEU A 1 406 ? -21.231 -3.129 34.668 1.00 95.62 406 LEU A C 1
ATOM 3151 O O . LEU A 1 406 ? -20.992 -3.507 35.810 1.00 95.62 406 LEU A O 1
ATOM 3155 N N . LEU A 1 407 ? -22.465 -2.792 34.266 1.00 94.19 407 LEU A N 1
ATOM 3156 C CA . LEU A 1 407 ? -23.671 -2.990 35.088 1.00 94.19 407 LEU A CA 1
ATOM 3157 C C . LEU A 1 407 ? -24.035 -4.480 35.154 1.00 94.19 407 LEU A C 1
ATOM 3159 O O . LEU A 1 407 ? -24.175 -5.026 36.242 1.00 94.19 407 LEU A O 1
ATOM 3163 N N . GLU A 1 408 ? -24.094 -5.163 34.003 1.00 93.69 408 GLU A N 1
ATOM 3164 C CA . GLU A 1 408 ? -24.443 -6.596 33.903 1.00 93.69 408 GLU A CA 1
ATOM 3165 C C . GLU A 1 408 ? -23.500 -7.495 34.729 1.00 93.69 408 GLU A C 1
ATOM 3167 O O . GLU A 1 408 ? -23.910 -8.538 35.232 1.00 93.69 408 GLU A O 1
ATOM 3172 N N . LEU A 1 409 ? -22.235 -7.086 34.894 1.00 95.19 409 LEU A N 1
ATOM 3173 C CA . LEU A 1 409 ? -21.235 -7.782 35.710 1.00 95.19 409 LEU A CA 1
ATOM 3174 C C . LEU A 1 409 ? -21.152 -7.282 37.165 1.00 95.19 409 LEU A C 1
ATOM 3176 O O . LEU A 1 409 ? -20.285 -7.760 37.898 1.00 95.19 409 LEU A O 1
ATOM 3180 N N . GLY A 1 410 ? -21.966 -6.309 37.584 1.00 93.62 410 GLY A N 1
ATOM 3181 C CA . GLY A 1 410 ? -21.904 -5.707 38.924 1.00 93.62 410 GLY A CA 1
ATOM 3182 C C . GLY A 1 410 ? -20.574 -5.003 39.237 1.00 93.62 410 GLY A C 1
ATOM 3183 O O . GLY A 1 410 ? -20.116 -5.018 40.377 1.00 93.62 410 GLY A O 1
ATOM 3184 N N . LEU A 1 411 ? -19.905 -4.450 38.219 1.00 94.00 411 LEU A N 1
ATOM 3185 C CA . LEU A 1 411 ? -18.667 -3.662 38.342 1.00 94.00 411 LEU A CA 1
ATOM 3186 C C . LEU A 1 411 ? -18.943 -2.162 38.534 1.00 94.00 411 LEU A C 1
ATOM 3188 O O . LEU A 1 411 ? -18.092 -1.447 39.058 1.00 94.00 411 LEU A O 1
ATOM 3192 N N . VAL A 1 412 ? -20.120 -1.697 38.117 1.00 95.06 412 VAL A N 1
ATOM 3193 C CA . VAL A 1 412 ? -20.727 -0.416 38.505 1.00 95.06 412 VAL A CA 1
ATOM 3194 C C . VAL A 1 412 ? -22.195 -0.662 38.860 1.00 95.06 412 VAL A C 1
ATOM 3196 O O . VAL A 1 412 ? -22.746 -1.700 38.497 1.00 95.06 412 VAL A O 1
ATOM 3199 N N . ARG A 1 413 ? -22.827 0.287 39.553 1.00 94.44 413 ARG A N 1
ATOM 3200 C CA . ARG A 1 413 ? -24.242 0.236 39.951 1.00 94.44 413 ARG A CA 1
ATOM 3201 C C . ARG A 1 413 ? -25.044 1.355 39.288 1.00 94.44 413 ARG A C 1
ATOM 3203 O O . ARG A 1 413 ? -24.522 2.449 39.075 1.00 94.44 413 ARG A O 1
ATOM 3210 N N . GLU A 1 414 ? -26.310 1.104 38.987 1.00 94.44 414 GLU A N 1
ATOM 3211 C CA . GLU A 1 414 ? -27.280 2.138 38.639 1.00 94.44 414 GLU A CA 1
ATOM 3212 C C . GLU A 1 414 ? -27.496 3.107 39.817 1.00 94.44 414 GLU A C 1
ATOM 3214 O O . GLU A 1 414 ? -27.277 2.769 40.979 1.00 94.44 414 GLU A O 1
ATOM 3219 N N . GLY A 1 415 ? -27.846 4.361 39.524 1.00 93.31 415 GLY A N 1
ATOM 3220 C CA . GLY A 1 415 ? -27.952 5.431 40.524 1.00 93.31 415 GLY A CA 1
ATOM 3221 C C . GLY A 1 415 ? -26.609 5.970 41.047 1.00 93.31 415 GLY A C 1
ATOM 3222 O O . GLY A 1 415 ? -26.559 7.107 41.517 1.00 93.31 415 GLY A O 1
ATOM 3223 N N . ALA A 1 416 ? -25.510 5.219 40.922 1.00 94.38 416 ALA A N 1
ATOM 3224 C CA . ALA A 1 416 ? -24.175 5.681 41.299 1.00 94.38 416 ALA A CA 1
ATOM 3225 C C . ALA A 1 416 ? -23.666 6.807 40.378 1.00 94.38 416 ALA A C 1
ATOM 3227 O O . ALA A 1 416 ? -24.112 6.963 39.234 1.00 94.38 416 ALA A O 1
ATOM 3228 N N . GLN A 1 417 ? -22.708 7.595 40.878 1.00 95.19 417 GLN A N 1
ATOM 3229 C CA . GLN A 1 417 ? -22.151 8.733 40.146 1.00 95.19 417 GLN A CA 1
ATOM 3230 C C . GLN A 1 417 ? -20.851 8.392 39.412 1.00 95.19 417 GLN A C 1
ATOM 3232 O O . GLN A 1 417 ? -19.969 7.699 39.921 1.00 95.19 417 GLN A O 1
ATOM 3237 N N . LEU A 1 418 ? -20.705 8.978 38.227 1.00 96.44 418 LEU A N 1
ATOM 3238 C CA . LEU A 1 418 ? -19.429 9.174 37.558 1.00 96.44 418 LEU A CA 1
ATOM 3239 C C . LEU A 1 418 ? -18.985 10.632 37.720 1.00 96.44 418 LEU A C 1
ATOM 3241 O O . LEU A 1 418 ? -19.788 11.543 37.520 1.00 96.44 418 LEU A O 1
ATOM 3245 N N . ALA A 1 419 ? -17.706 10.861 38.010 1.00 95.56 419 ALA A N 1
ATOM 3246 C CA . ALA A 1 419 ? -17.076 12.180 38.042 1.00 95.56 419 ALA A CA 1
ATOM 3247 C C . ALA A 1 419 ? -16.188 12.395 36.805 1.00 95.56 419 ALA A C 1
ATOM 3249 O O . ALA A 1 419 ? -15.406 11.517 36.426 1.00 95.56 419 ALA A O 1
ATOM 3250 N N . LEU A 1 420 ? -16.308 13.558 36.161 1.00 94.50 420 LEU A N 1
ATOM 3251 C CA . LEU A 1 420 ? -15.612 13.886 34.918 1.00 94.50 420 LEU A CA 1
ATOM 3252 C C . LEU A 1 420 ? -14.287 14.603 35.206 1.00 94.50 420 LEU A C 1
ATOM 3254 O O . LEU A 1 420 ? -14.257 15.696 35.786 1.00 94.50 420 LEU A O 1
ATOM 3258 N N . LYS A 1 421 ? -13.173 13.994 34.783 1.00 92.31 421 LYS A N 1
ATOM 3259 C CA . LYS A 1 421 ? -11.823 14.539 34.994 1.00 92.31 421 LYS A CA 1
ATOM 3260 C C . LYS A 1 421 ? -11.706 15.968 34.444 1.00 92.31 421 LYS A C 1
ATOM 3262 O O . LYS A 1 421 ? -12.108 16.245 33.317 1.00 92.31 421 LYS A O 1
ATOM 3267 N N . GLY A 1 422 ? -11.115 16.861 35.238 1.00 83.69 422 GLY A N 1
ATOM 3268 C CA . GLY A 1 422 ? -10.724 18.215 34.821 1.00 83.69 422 GLY A CA 1
ATOM 3269 C C . GLY A 1 422 ? -11.821 19.288 34.810 1.00 83.69 422 GLY A C 1
ATOM 3270 O O . GLY A 1 422 ? -11.493 20.445 34.576 1.00 83.69 422 GLY A O 1
ATOM 3271 N N . CYS A 1 423 ? -13.090 18.955 35.078 1.00 83.56 423 CYS A N 1
ATOM 3272 C CA . CYS A 1 423 ? -14.182 19.948 35.088 1.00 83.56 423 CYS A CA 1
ATOM 3273 C C . CYS A 1 423 ? -15.154 19.853 36.278 1.00 83.56 423 CYS A C 1
ATOM 3275 O O . CYS A 1 423 ? -15.998 20.731 36.429 1.00 83.56 423 CYS A O 1
ATOM 3277 N N . GLY A 1 424 ? -15.061 18.816 37.118 1.00 84.81 424 GLY A N 1
ATOM 3278 C CA . GLY A 1 424 ? -15.900 18.663 38.318 1.00 84.81 424 GLY A CA 1
ATOM 3279 C C . GLY A 1 424 ? -17.367 18.300 38.050 1.00 84.81 424 GLY A C 1
ATOM 3280 O O . GLY A 1 424 ? -18.113 18.073 38.997 1.00 84.81 424 GLY A O 1
ATOM 3281 N N . ALA A 1 425 ? -17.785 18.207 36.785 1.00 92.75 425 ALA A N 1
ATOM 3282 C CA . ALA A 1 425 ? -19.120 17.750 36.420 1.00 92.75 425 ALA A CA 1
ATOM 3283 C C . ALA A 1 425 ? -19.313 16.264 36.766 1.00 92.75 425 ALA A C 1
ATOM 3285 O O . ALA A 1 425 ? -18.403 15.450 36.586 1.00 92.75 425 ALA A O 1
ATOM 3286 N N . THR A 1 426 ? -20.515 15.900 37.210 1.00 95.31 426 THR A N 1
ATOM 3287 C CA . THR A 1 426 ? -20.904 14.511 37.481 1.00 95.31 426 THR A CA 1
ATOM 3288 C C . THR A 1 426 ? -22.038 14.054 36.564 1.00 95.31 426 THR A C 1
ATOM 3290 O O . THR A 1 426 ? -22.724 14.860 35.931 1.00 95.31 426 THR A O 1
ATOM 3293 N N . ALA A 1 427 ? -22.217 12.738 36.469 1.00 96.62 427 ALA A N 1
ATOM 3294 C CA . ALA A 1 427 ? -23.342 12.105 35.794 1.00 96.62 427 ALA A CA 1
ATOM 3295 C C . ALA A 1 427 ? -23.817 10.880 36.582 1.00 96.62 427 ALA A C 1
ATOM 3297 O O . ALA A 1 427 ? -23.007 10.178 37.179 1.00 96.62 427 ALA A O 1
ATOM 3298 N N . VAL A 1 428 ? -25.118 10.605 36.560 1.00 96.94 428 VAL A N 1
ATOM 3299 C CA . VAL A 1 428 ? -25.728 9.430 37.199 1.00 96.94 428 VAL A CA 1
ATOM 3300 C C . VAL A 1 428 ? -25.811 8.286 36.191 1.00 96.94 428 VAL A C 1
ATOM 3302 O O . VAL A 1 428 ? -26.194 8.511 35.040 1.00 96.94 428 VAL A O 1
ATOM 3305 N N . ILE A 1 429 ? -25.471 7.066 36.607 1.00 97.06 429 ILE A N 1
ATOM 3306 C CA . ILE A 1 429 ? -25.618 5.863 35.779 1.00 97.06 429 ILE A CA 1
ATOM 3307 C C . ILE A 1 429 ? -27.083 5.412 35.774 1.00 97.06 429 ILE A C 1
ATOM 3309 O O . ILE A 1 429 ? -27.699 5.271 36.830 1.00 97.06 429 ILE A O 1
ATOM 3313 N N . LEU A 1 430 ? -27.637 5.150 34.591 1.00 95.88 430 LEU A N 1
ATOM 3314 C CA . LEU A 1 430 ? -28.985 4.612 34.412 1.00 95.88 430 LEU A CA 1
ATOM 3315 C C . LEU A 1 430 ? -28.952 3.100 34.140 1.00 95.88 430 LEU A C 1
ATOM 3317 O O . LEU A 1 430 ? -27.974 2.568 33.614 1.00 95.88 430 LEU A O 1
ATOM 3321 N N . CYS A 1 431 ? -30.052 2.419 34.464 1.00 93.19 431 CYS A N 1
ATOM 3322 C CA . CYS A 1 431 ? -30.205 0.961 34.373 1.00 93.19 431 CYS A CA 1
ATOM 3323 C C . CYS A 1 431 ? -30.069 0.365 32.955 1.00 93.19 431 CYS A C 1
ATOM 3325 O O . CYS A 1 431 ? -29.923 -0.843 32.818 1.00 93.19 431 CYS A O 1
ATOM 3327 N N . ASP A 1 432 ? -30.082 1.186 31.901 1.00 91.12 432 ASP A N 1
ATOM 3328 C CA . ASP A 1 432 ? -29.865 0.772 30.506 1.00 91.12 432 ASP A CA 1
ATOM 3329 C C . ASP A 1 432 ? -28.410 0.947 30.023 1.00 91.12 432 ASP A C 1
ATOM 3331 O O . ASP A 1 432 ? -28.116 0.765 28.841 1.00 91.12 432 ASP A O 1
ATOM 3335 N N . GLY A 1 433 ? -27.492 1.369 30.899 1.00 90.62 433 GLY A N 1
ATOM 3336 C CA . GLY A 1 433 ? -26.123 1.712 30.515 1.00 90.62 433 GLY A CA 1
ATOM 3337 C C . GLY A 1 433 ? -25.987 3.060 29.795 1.00 90.62 433 GLY A C 1
ATOM 3338 O O . GLY A 1 433 ? -24.962 3.308 29.150 1.00 90.62 433 GLY A O 1
ATOM 3339 N N . THR A 1 434 ? -26.977 3.952 29.897 1.00 96.25 434 THR A N 1
ATOM 3340 C CA . THR A 1 434 ? -26.795 5.382 29.600 1.00 96.25 434 THR A CA 1
ATOM 3341 C C . THR A 1 434 ? -26.457 6.177 30.864 1.00 96.25 434 THR A C 1
ATOM 3343 O O . THR A 1 434 ? -26.563 5.685 31.986 1.00 96.25 434 THR A O 1
ATOM 3346 N N . LEU A 1 435 ? -25.994 7.412 30.684 1.00 97.00 435 LEU A N 1
ATOM 3347 C CA . LEU A 1 435 ? -25.766 8.381 31.752 1.00 97.00 435 LEU A CA 1
ATOM 3348 C C . LEU A 1 435 ? -26.798 9.505 31.678 1.00 97.00 435 LEU A C 1
ATOM 3350 O O . LEU A 1 435 ? -27.217 9.871 30.576 1.00 97.00 435 LEU A O 1
ATOM 3354 N N . ALA A 1 436 ? -27.110 10.112 32.823 1.00 96.69 436 ALA A N 1
ATOM 3355 C CA . ALA A 1 436 ? -27.880 11.350 32.928 1.00 96.69 436 ALA A CA 1
ATOM 3356 C C . ALA A 1 436 ? -27.048 12.468 33.586 1.00 96.69 436 ALA A C 1
ATOM 3358 O O . ALA A 1 436 ? -26.473 12.263 34.654 1.00 96.69 436 ALA A O 1
ATOM 3359 N N . ALA A 1 437 ? -27.004 13.656 32.978 1.00 94.62 437 ALA A N 1
ATOM 3360 C CA . ALA A 1 437 ? -26.389 14.856 33.556 1.00 94.62 437 ALA A CA 1
ATOM 3361 C C . ALA A 1 437 ? -27.019 16.131 32.981 1.00 94.62 437 ALA A C 1
ATOM 3363 O O . ALA A 1 437 ? -27.211 16.231 31.770 1.00 94.62 437 ALA A O 1
ATOM 3364 N N . ASN A 1 438 ? -27.312 17.124 33.829 1.00 89.88 438 ASN A N 1
ATOM 3365 C CA . ASN A 1 438 ? -27.828 18.446 33.432 1.00 89.88 438 ASN A CA 1
ATOM 3366 C C . ASN A 1 438 ? -29.009 18.390 32.433 1.00 89.88 438 ASN A C 1
ATOM 3368 O O . ASN A 1 438 ? -29.031 19.113 31.439 1.00 89.88 438 ASN A O 1
ATOM 3372 N N . GLY A 1 439 ? -29.966 17.482 32.661 1.00 87.06 439 GLY A N 1
ATOM 3373 C CA . GLY A 1 439 ? -31.133 17.270 31.789 1.00 87.06 439 GLY A CA 1
ATOM 3374 C C . GLY A 1 439 ? -30.856 16.508 30.482 1.00 87.06 439 GLY A C 1
ATOM 3375 O O . GLY A 1 439 ? -31.788 16.216 29.738 1.00 87.06 439 GLY A O 1
ATOM 3376 N N . HIS A 1 440 ? -29.604 16.144 30.196 1.00 89.69 440 HIS A N 1
ATOM 3377 C CA . HIS A 1 440 ? -29.223 15.342 29.034 1.00 89.69 440 HIS A CA 1
ATOM 3378 C C . HIS A 1 440 ? -29.033 13.867 29.405 1.00 89.69 440 HIS A C 1
ATOM 3380 O O . HIS A 1 440 ? -28.465 13.551 30.451 1.00 89.69 440 HIS A O 1
ATOM 3386 N N . ARG A 1 441 ? -29.451 12.964 28.508 1.00 95.81 441 ARG A N 1
ATOM 3387 C CA . ARG A 1 441 ? -29.226 11.512 28.592 1.00 95.81 441 ARG A CA 1
ATOM 3388 C C . ARG A 1 441 ? -28.456 11.024 27.367 1.00 95.81 441 ARG A C 1
ATOM 3390 O O . ARG A 1 441 ? -28.701 11.501 26.261 1.00 95.81 441 ARG A O 1
ATOM 3397 N N . GLY A 1 442 ? -27.543 10.072 27.541 1.00 95.38 442 GLY A N 1
ATOM 3398 C CA . GLY A 1 442 ? -26.805 9.478 26.423 1.00 95.38 442 GLY A CA 1
ATOM 3399 C C . GLY A 1 442 ? -25.693 8.525 26.849 1.00 95.38 442 GLY A C 1
ATOM 3400 O O . GLY A 1 442 ? -25.566 8.176 28.017 1.00 95.38 442 GLY A O 1
ATOM 3401 N N . SER A 1 443 ? -24.860 8.095 25.902 1.00 96.81 443 SER A N 1
ATOM 3402 C CA . SER A 1 443 ? -23.705 7.239 26.208 1.00 96.81 443 SER A CA 1
ATOM 3403 C C . SER A 1 443 ? -22.620 7.985 26.997 1.00 96.81 443 SER A C 1
ATOM 3405 O O . SER A 1 443 ? -22.535 9.215 26.945 1.00 96.81 443 SER A O 1
ATOM 3407 N N . ILE A 1 444 ? -21.712 7.233 27.635 1.00 95.62 444 ILE A N 1
ATOM 3408 C CA . ILE A 1 444 ? -20.538 7.780 28.344 1.00 95.62 444 ILE A CA 1
ATOM 3409 C C . ILE A 1 444 ? -19.701 8.747 27.483 1.00 95.62 444 ILE A C 1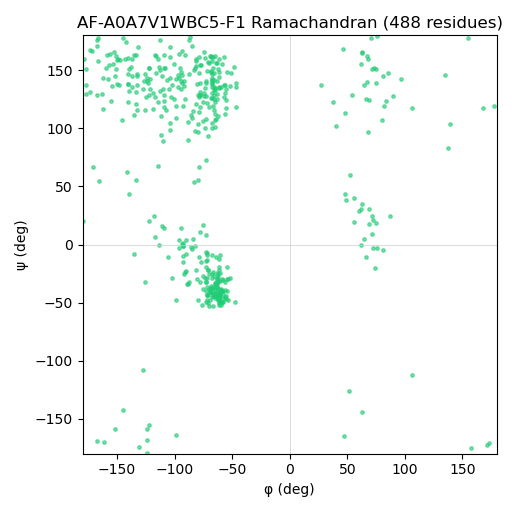
ATOM 3411 O O . ILE A 1 444 ? -19.081 9.672 28.004 1.00 95.62 444 ILE A O 1
ATOM 3415 N N . HIS A 1 445 ? -19.713 8.560 26.159 1.00 95.94 445 HIS A N 1
ATOM 3416 C CA . HIS A 1 445 ? -19.027 9.411 25.190 1.00 95.94 445 HIS A CA 1
ATOM 3417 C C . HIS A 1 445 ? -19.806 10.699 24.900 1.00 95.94 445 HIS A C 1
ATOM 3419 O O . HIS A 1 445 ? -19.232 11.784 24.944 1.00 95.94 445 HIS A O 1
ATOM 3425 N N . ALA A 1 446 ? -21.112 10.587 24.634 1.00 94.69 446 ALA A N 1
ATOM 3426 C CA . ALA A 1 446 ? -21.960 11.723 24.274 1.00 94.69 446 ALA A CA 1
ATOM 3427 C C . ALA A 1 446 ? -22.142 12.699 25.446 1.00 94.69 446 ALA A C 1
ATOM 3429 O O . ALA A 1 446 ? -21.985 13.906 25.271 1.00 94.69 446 ALA A O 1
ATOM 3430 N N . VAL A 1 447 ? -22.406 12.182 26.652 1.00 95.69 447 VAL A N 1
ATOM 3431 C CA . VAL A 1 447 ? -22.564 13.011 27.859 1.00 95.69 447 VAL A CA 1
ATOM 3432 C C . VAL A 1 447 ? -21.226 13.638 28.267 1.00 95.69 447 VAL A C 1
ATOM 3434 O O . VAL A 1 447 ? -21.184 14.827 28.567 1.00 95.69 447 VAL A O 1
ATOM 3437 N N . GLY A 1 448 ? -20.116 12.894 28.176 1.00 94.12 448 GLY A N 1
ATOM 3438 C CA . GLY A 1 448 ? -18.776 13.440 28.425 1.00 94.12 448 GLY A CA 1
ATOM 3439 C C . GLY A 1 448 ? -18.408 14.578 27.464 1.00 94.12 448 GLY A C 1
ATOM 3440 O O . GLY A 1 448 ? -17.972 15.636 27.906 1.00 94.12 448 GLY A O 1
ATOM 3441 N N . ALA A 1 449 ? -18.656 14.409 26.160 1.00 93.69 449 ALA A N 1
ATOM 3442 C CA . ALA A 1 449 ? -18.400 15.447 25.156 1.00 93.69 449 ALA A CA 1
ATOM 3443 C C . ALA A 1 449 ? -19.268 16.696 25.392 1.00 93.69 449 ALA A C 1
ATOM 3445 O O . ALA A 1 449 ? -18.770 17.822 25.395 1.00 93.69 449 ALA A O 1
ATOM 3446 N N . ARG A 1 450 ? -20.560 16.490 25.687 1.00 94.00 450 ARG A N 1
ATOM 3447 C CA . ARG A 1 450 ? -21.524 17.556 25.994 1.00 94.00 450 ARG A CA 1
ATOM 3448 C C . ARG A 1 450 ? -21.116 18.392 27.211 1.00 94.00 450 ARG A C 1
ATOM 3450 O O . ARG A 1 450 ? -21.290 19.606 27.167 1.00 94.00 450 ARG A O 1
ATOM 3457 N N . LEU A 1 451 ? -20.583 17.763 28.261 1.00 92.31 451 LEU A N 1
ATOM 3458 C CA . LEU A 1 451 ? -20.136 18.440 29.486 1.00 92.31 451 LEU A CA 1
ATOM 3459 C C . LEU A 1 451 ? -18.770 19.129 29.333 1.00 92.31 451 LEU A C 1
ATOM 3461 O O . LEU A 1 451 ? -18.564 20.185 29.922 1.00 92.31 451 LEU A O 1
ATOM 3465 N N . LEU A 1 452 ? -17.861 18.580 28.517 1.00 91.25 452 LEU A N 1
ATOM 3466 C CA . LEU A 1 452 ? -16.579 19.221 28.180 1.00 91.25 452 LEU A CA 1
ATOM 3467 C C . LEU A 1 452 ? -16.709 20.331 27.119 1.00 91.25 452 LEU A C 1
ATOM 3469 O O . LEU A 1 452 ? -15.750 21.062 26.881 1.00 91.25 452 LEU A O 1
ATOM 3473 N N . GLY A 1 453 ? -17.865 20.453 26.458 1.00 90.94 453 GLY A N 1
ATOM 3474 C CA . GLY A 1 453 ? -18.072 21.386 25.347 1.00 90.94 453 GLY A CA 1
ATOM 3475 C C . GLY A 1 453 ? -17.354 20.979 24.052 1.00 90.94 453 GLY A C 1
ATOM 3476 O O . GLY A 1 453 ? -17.101 21.830 23.203 1.00 90.94 453 GLY A O 1
ATOM 3477 N N . THR A 1 454 ? -17.009 19.698 23.893 1.00 91.00 454 THR A N 1
ATOM 3478 C CA . THR A 1 454 ? -16.251 19.168 22.750 1.00 91.00 454 THR A CA 1
ATOM 3479 C C . THR A 1 454 ? -17.144 18.408 21.765 1.00 91.00 454 THR A C 1
ATOM 3481 O O . THR A 1 454 ? -18.230 17.939 22.102 1.00 91.00 454 THR A O 1
ATOM 3484 N N . HIS A 1 455 ? -16.669 18.222 20.528 1.00 88.06 455 HIS A N 1
ATOM 3485 C CA . HIS A 1 455 ? -17.356 17.385 19.531 1.00 88.06 455 HIS A CA 1
ATOM 3486 C C . HIS A 1 455 ? -17.247 15.873 19.814 1.00 88.06 455 HIS A C 1
ATOM 3488 O O . HIS A 1 455 ? -18.039 15.094 19.289 1.00 88.06 455 HIS A O 1
ATOM 3494 N N . ALA A 1 456 ? -16.274 15.444 20.625 1.00 91.19 456 ALA A N 1
ATOM 3495 C CA . ALA A 1 456 ? -16.049 14.046 20.991 1.00 91.19 456 ALA A CA 1
ATOM 3496 C C . ALA A 1 456 ? -15.355 13.924 22.360 1.00 91.19 456 ALA A C 1
ATOM 3498 O O . ALA A 1 456 ? -14.645 14.832 22.791 1.00 91.19 456 ALA A O 1
ATOM 3499 N N . CYS A 1 457 ? -15.543 12.784 23.029 1.00 92.12 457 CYS A N 1
ATOM 3500 C CA . CYS A 1 457 ? -14.906 12.440 24.303 1.00 92.12 457 CYS A CA 1
ATOM 3501 C C . CYS A 1 457 ? -14.732 10.917 24.413 1.00 92.12 457 CYS A C 1
ATOM 3503 O O . CYS A 1 457 ? -15.651 10.155 24.085 1.00 92.12 457 CYS A O 1
ATOM 3505 N N . ASN A 1 458 ? -13.585 10.451 24.912 1.00 93.31 458 ASN A N 1
ATOM 3506 C CA . ASN A 1 458 ? -13.398 9.042 25.250 1.00 93.31 458 ASN A CA 1
ATOM 3507 C C . ASN A 1 458 ? -13.835 8.769 26.698 1.00 93.31 458 ASN A C 1
ATOM 3509 O O . ASN A 1 458 ? -13.042 8.864 27.632 1.00 93.31 458 ASN A O 1
ATOM 3513 N N . GLY A 1 459 ? -15.112 8.424 26.897 1.00 93.44 459 GLY A N 1
ATOM 3514 C CA . GLY A 1 459 ? -15.680 8.253 28.239 1.00 93.44 459 GLY A CA 1
ATOM 3515 C C . GLY A 1 459 ? -14.913 7.270 29.138 1.00 93.44 459 GLY A C 1
ATOM 3516 O O . GLY A 1 459 ? -14.866 7.475 30.345 1.00 93.44 459 GLY A O 1
ATOM 3517 N N . TRP A 1 460 ? -14.254 6.257 28.570 1.00 95.12 460 TRP A N 1
ATOM 3518 C CA . TRP A 1 460 ? -13.437 5.297 29.326 1.00 95.12 460 TRP A CA 1
ATOM 3519 C C . TRP A 1 460 ? -12.227 5.934 30.023 1.00 95.12 460 TRP A C 1
ATOM 3521 O O . TRP A 1 460 ? -11.887 5.552 31.140 1.00 95.12 460 TRP A O 1
ATOM 3531 N N . GLU A 1 461 ? -11.602 6.922 29.381 1.00 94.12 461 GLU A N 1
ATOM 3532 C CA . GLU A 1 461 ? -10.424 7.629 29.894 1.00 94.12 461 GLU A CA 1
ATOM 3533 C C . GLU A 1 461 ? -10.811 8.823 30.777 1.00 94.12 461 GLU A C 1
ATOM 3535 O O . GLU A 1 461 ? -10.093 9.142 31.728 1.00 94.12 461 GLU A O 1
ATOM 3540 N N . HIS A 1 462 ? -11.943 9.475 30.492 1.00 94.56 462 HIS A N 1
ATOM 3541 C CA . HIS A 1 462 ? -12.353 10.721 31.150 1.00 94.56 462 HIS A CA 1
ATOM 3542 C C . HIS A 1 462 ? -13.247 10.548 32.391 1.00 94.56 462 HIS A C 1
ATOM 3544 O O . HIS A 1 462 ? -13.222 11.427 33.254 1.00 94.56 462 HIS A O 1
ATOM 3550 N N . TRP A 1 463 ? -14.006 9.454 32.518 1.00 96.75 463 TRP A N 1
ATOM 3551 C CA . TRP A 1 463 ? -14.865 9.213 33.686 1.00 96.75 463 TRP A CA 1
ATOM 3552 C C . TRP A 1 463 ? -14.161 8.416 34.793 1.00 96.75 463 TRP A C 1
ATOM 3554 O O . TRP A 1 463 ? -13.445 7.442 34.543 1.00 96.75 463 TRP A O 1
ATOM 3564 N N . LEU A 1 464 ? -14.430 8.815 36.034 1.00 96.69 464 LEU A N 1
ATOM 3565 C CA . LEU A 1 464 ? -14.143 8.073 37.258 1.00 96.69 464 LEU A CA 1
ATOM 3566 C C . LEU A 1 464 ? -15.473 7.581 37.843 1.00 96.69 464 LEU A C 1
ATOM 3568 O O . LEU A 1 464 ? -16.344 8.403 38.106 1.00 96.69 464 LEU A O 1
ATOM 3572 N N . TYR A 1 465 ? -15.638 6.280 38.062 1.00 96.88 465 TYR A N 1
ATOM 3573 C CA . TYR A 1 465 ? -16.732 5.742 38.873 1.00 96.88 465 TYR A CA 1
ATOM 3574 C C . TYR A 1 465 ? -16.470 6.042 40.345 1.00 96.88 465 TYR A C 1
ATOM 3576 O O . TYR A 1 465 ? -15.380 5.751 40.834 1.00 96.88 465 TYR A O 1
ATOM 3584 N N . VAL A 1 466 ? -17.444 6.640 41.028 1.00 94.69 466 VAL A N 1
ATOM 3585 C CA . VAL A 1 466 ? -17.409 6.862 42.475 1.00 94.69 466 VAL A CA 1
ATOM 3586 C C . VAL A 1 466 ? -18.229 5.754 43.118 1.00 94.69 466 VAL A C 1
ATOM 3588 O O . VAL A 1 466 ? -19.451 5.719 42.973 1.00 94.69 466 VAL A O 1
ATOM 3591 N N . ASP A 1 467 ? -17.553 4.828 43.793 1.00 89.75 467 ASP A N 1
ATOM 3592 C CA . ASP A 1 467 ? -18.229 3.713 44.446 1.00 89.75 467 ASP A CA 1
ATOM 3593 C C . ASP A 1 467 ? -19.094 4.199 45.633 1.00 89.75 467 ASP A C 1
ATOM 3595 O O . ASP A 1 467 ? -18.558 4.884 46.509 1.00 89.75 467 ASP A O 1
ATOM 3599 N N . PRO A 1 468 ? -20.402 3.865 45.693 1.00 88.69 468 PRO A N 1
ATOM 3600 C CA . PRO A 1 468 ? -21.308 4.387 46.721 1.00 88.69 468 PRO A CA 1
ATOM 3601 C C . PRO A 1 468 ? -20.960 4.014 48.165 1.00 88.69 468 PRO A C 1
ATOM 3603 O O . PRO A 1 468 ? -21.233 4.807 49.063 1.00 88.69 468 PRO A O 1
ATOM 3606 N N . ASP A 1 469 ? -20.369 2.838 48.400 1.00 88.50 469 ASP A N 1
ATOM 3607 C CA . ASP A 1 469 ? -20.147 2.329 49.763 1.00 88.50 469 ASP A CA 1
ATOM 3608 C C . ASP A 1 469 ? -18.806 2.811 50.329 1.00 88.50 469 ASP A C 1
ATOM 3610 O O . ASP A 1 469 ? -18.665 3.041 51.529 1.00 88.50 469 ASP A O 1
ATOM 3614 N N . THR A 1 470 ? -17.802 2.945 49.458 1.00 88.62 470 THR A N 1
ATOM 3615 C CA . THR A 1 470 ? -16.421 3.278 49.842 1.00 88.62 470 THR A CA 1
ATOM 3616 C C . THR A 1 470 ? -16.018 4.716 49.510 1.00 88.62 470 THR A C 1
ATOM 3618 O O . THR A 1 470 ? -14.937 5.154 49.903 1.00 88.62 470 THR A O 1
ATOM 3621 N N . GLY A 1 471 ? -16.834 5.447 48.740 1.00 87.69 471 GLY A N 1
ATOM 3622 C CA . GLY A 1 471 ? -16.523 6.784 48.220 1.00 87.69 471 GLY A CA 1
ATOM 3623 C C . GLY A 1 471 ? -15.344 6.825 47.237 1.00 87.69 471 GLY A C 1
ATOM 3624 O O . GLY A 1 471 ? -14.912 7.904 46.825 1.00 87.69 471 GLY A O 1
ATOM 3625 N N . ARG A 1 472 ? -14.776 5.669 46.866 1.00 91.69 472 ARG A N 1
ATOM 3626 C CA . ARG A 1 472 ? -13.528 5.591 46.104 1.00 91.69 472 ARG A CA 1
ATOM 3627 C C . ARG A 1 472 ? -13.766 5.867 44.621 1.00 91.69 472 ARG A C 1
ATOM 3629 O O . ARG A 1 472 ? -14.549 5.183 43.969 1.00 91.69 472 ARG A O 1
ATOM 3636 N N . ALA A 1 473 ? -13.007 6.814 44.073 1.00 92.69 473 ALA A N 1
ATOM 3637 C CA . ALA A 1 473 ? -12.946 7.068 42.637 1.00 92.69 473 ALA A CA 1
ATOM 3638 C C . ALA A 1 473 ? -12.060 6.030 41.913 1.00 92.69 473 ALA A C 1
ATOM 3640 O O . ALA A 1 473 ? -10.906 5.821 42.297 1.00 92.69 473 ALA A O 1
ATOM 3641 N N . VAL A 1 474 ? -12.576 5.412 40.846 1.00 94.62 474 VAL A N 1
ATOM 3642 C CA . VAL A 1 474 ? -11.890 4.396 40.021 1.00 94.62 474 VAL A CA 1
ATOM 3643 C C . VAL A 1 474 ? -12.076 4.706 38.524 1.00 94.62 474 VAL A C 1
ATOM 3645 O O . VAL A 1 474 ? -13.206 4.942 38.100 1.00 94.62 474 VAL A O 1
ATOM 3648 N N . PRO A 1 475 ? -11.023 4.715 37.684 1.00 96.06 475 PRO A N 1
ATOM 3649 C CA . PRO A 1 475 ? -11.156 4.886 36.233 1.00 96.06 475 PRO A CA 1
ATOM 3650 C C . PRO A 1 475 ? -12.074 3.848 35.570 1.00 96.06 475 PRO A C 1
ATOM 3652 O O . PRO A 1 475 ? -11.961 2.649 35.829 1.00 96.06 475 PRO A O 1
ATOM 3655 N N . LEU A 1 476 ? -12.938 4.286 34.644 1.00 95.25 476 LEU A N 1
ATOM 3656 C CA . LEU A 1 476 ? -13.803 3.353 33.908 1.00 95.25 476 LEU A CA 1
ATOM 3657 C C . LEU A 1 476 ? -13.029 2.343 33.046 1.00 95.25 476 LEU A C 1
ATOM 3659 O O . LEU A 1 476 ? -13.539 1.249 32.814 1.00 95.25 476 LEU A O 1
ATOM 3663 N N . ASP A 1 477 ? -11.824 2.665 32.567 1.00 94.25 477 ASP A N 1
ATOM 3664 C CA . ASP A 1 477 ? -11.018 1.707 31.794 1.00 94.25 477 ASP A CA 1
ATOM 3665 C C . ASP A 1 477 ? -10.430 0.567 32.653 1.00 94.25 477 ASP A C 1
ATOM 3667 O O . ASP A 1 477 ? -10.296 -0.568 32.189 1.00 94.25 477 ASP A O 1
ATOM 3671 N N . ASP A 1 478 ? -10.176 0.816 33.940 1.00 94.75 478 ASP A N 1
ATOM 3672 C CA . ASP A 1 478 ? -9.745 -0.228 34.877 1.00 94.75 478 ASP A CA 1
ATOM 3673 C C . ASP A 1 478 ? -10.888 -1.233 35.084 1.00 94.75 478 ASP A C 1
ATOM 3675 O O . ASP A 1 478 ? -10.692 -2.449 35.015 1.00 94.75 478 ASP A O 1
ATOM 3679 N N . LEU A 1 479 ? -12.117 -0.725 35.237 1.00 95.00 479 LEU A N 1
ATOM 3680 C CA . LEU A 1 479 ? -13.335 -1.537 35.305 1.00 95.00 479 LEU A CA 1
ATOM 3681 C C . LEU A 1 479 ? -13.633 -2.239 33.969 1.00 95.00 479 LEU A C 1
ATOM 3683 O O . LEU A 1 479 ? -14.016 -3.407 33.969 1.00 95.00 479 LEU A O 1
ATOM 3687 N N . ARG A 1 480 ? -13.371 -1.602 32.817 1.00 94.56 480 ARG A N 1
ATOM 3688 C CA . ARG A 1 480 ? -13.432 -2.249 31.490 1.00 94.56 480 ARG A CA 1
ATOM 3689 C C . ARG A 1 480 ? -12.435 -3.400 31.369 1.00 94.56 480 ARG A C 1
ATOM 3691 O O . ARG A 1 480 ? -12.748 -4.429 30.774 1.00 94.56 480 ARG A O 1
ATOM 3698 N N . THR A 1 481 ? -11.247 -3.247 31.941 1.00 91.81 481 THR A N 1
ATOM 3699 C CA . THR A 1 481 ? -10.203 -4.277 31.942 1.00 91.81 481 THR A CA 1
ATOM 3700 C C . THR A 1 481 ? -10.565 -5.442 32.868 1.00 91.81 481 THR A C 1
ATOM 3702 O O . THR A 1 481 ? -10.373 -6.600 32.496 1.00 91.81 481 THR A O 1
ATOM 3705 N N . GLN A 1 482 ? -11.201 -5.175 34.014 1.00 93.00 482 GLN A N 1
ATOM 3706 C CA . GLN A 1 482 ? -11.812 -6.219 34.848 1.00 93.00 482 GLN A CA 1
ATOM 3707 C C . GLN A 1 482 ? -12.974 -6.930 34.136 1.00 93.00 482 GLN A C 1
ATOM 3709 O O . GLN A 1 482 ? -13.058 -8.157 34.186 1.00 93.00 482 GLN A O 1
ATOM 3714 N N . ALA A 1 483 ? -13.830 -6.191 33.422 1.00 93.00 483 ALA A N 1
ATOM 3715 C CA . ALA A 1 483 ? -14.928 -6.753 32.637 1.00 93.00 483 ALA A CA 1
ATOM 3716 C C . ALA A 1 483 ? -14.418 -7.700 31.540 1.00 93.00 483 ALA A C 1
ATOM 3718 O O . ALA A 1 483 ? -14.924 -8.812 31.417 1.00 93.00 483 ALA A O 1
ATOM 3719 N N . ARG A 1 484 ? -13.358 -7.319 30.807 1.00 91.25 484 ARG A N 1
ATOM 3720 C CA . ARG A 1 484 ? -12.698 -8.215 29.840 1.00 91.25 484 ARG A CA 1
ATOM 3721 C C . ARG A 1 484 ? -12.255 -9.529 30.490 1.00 91.25 484 ARG A C 1
ATOM 3723 O O . ARG A 1 484 ? -12.564 -10.585 29.951 1.00 91.25 484 ARG A O 1
ATOM 3730 N N . ARG A 1 485 ? -11.605 -9.480 31.661 1.00 90.81 485 ARG A N 1
ATOM 3731 C CA . ARG A 1 485 ? -11.170 -10.688 32.394 1.00 90.81 485 ARG A CA 1
ATOM 3732 C C . ARG A 1 485 ? -12.349 -11.578 32.799 1.00 90.81 485 ARG A C 1
ATOM 3734 O O . ARG A 1 485 ? -12.291 -12.779 32.571 1.00 90.81 485 ARG A O 1
ATOM 3741 N N . ARG A 1 486 ? -13.435 -11.001 33.332 1.00 92.19 486 ARG A N 1
ATOM 3742 C CA . ARG A 1 486 ? -14.659 -11.750 33.692 1.00 92.19 486 ARG A CA 1
ATOM 3743 C C . ARG A 1 486 ? -15.357 -12.391 32.484 1.00 92.19 486 ARG A C 1
ATOM 3745 O O . ARG A 1 486 ? -16.004 -13.417 32.647 1.00 92.19 486 ARG A O 1
ATOM 3752 N N . LEU A 1 487 ? -15.219 -11.804 31.294 1.00 89.62 487 LEU A N 1
ATOM 3753 C CA . LEU A 1 487 ? -15.830 -12.283 30.047 1.00 89.62 487 LEU A CA 1
ATOM 3754 C C . LEU A 1 487 ? -14.929 -13.221 29.217 1.00 89.62 487 LEU A C 1
ATOM 3756 O O . LEU A 1 487 ? -15.350 -13.655 28.148 1.00 89.62 487 LEU A O 1
ATOM 3760 N N . GLY A 1 488 ? -13.696 -13.513 29.653 1.00 86.56 488 GLY A N 1
ATOM 3761 C CA . GLY A 1 488 ? -12.733 -14.288 28.854 1.00 86.56 488 GLY A CA 1
ATOM 3762 C C . GLY A 1 488 ? -12.223 -13.548 27.606 1.00 86.56 488 GLY A C 1
ATOM 3763 O O . GLY A 1 488 ? -11.950 -14.168 26.582 1.00 86.56 488 GLY A O 1
ATOM 3764 N N . LEU A 1 489 ? -12.142 -12.214 27.674 1.00 79.62 489 LEU A N 1
ATOM 3765 C CA . LEU A 1 489 ? -11.766 -11.296 26.585 1.00 79.62 489 LEU A CA 1
ATOM 3766 C C . LEU A 1 489 ? -10.480 -10.496 26.898 1.00 79.62 489 LEU A C 1
ATOM 3768 O O . LEU A 1 489 ? -10.335 -9.365 26.419 1.00 79.62 489 LEU A O 1
ATOM 3772 N N . ALA A 1 490 ? -9.612 -11.027 27.765 1.00 64.81 490 ALA A N 1
ATOM 3773 C CA . ALA A 1 490 ? -8.395 -10.397 28.293 1.00 64.81 490 ALA A CA 1
ATOM 3774 C C . ALA A 1 490 ? -7.194 -11.344 28.227 1.00 64.81 490 ALA A C 1
ATOM 3776 O O . ALA A 1 490 ? -7.443 -12.568 28.259 1.00 64.81 490 ALA A O 1
#

Sequence (490 aa):
MDYPPPACGRDGLYSSAPAAESFPGWLPPLAAPGAREHAALSHTLSLARRTRGPLAAEALRSGTLLGDEPPALGAFPRPEERSAGEGRERPRCAGRGRRTGQQGCGILKPEPCCGLAAVRSEGGRRVRRNRQEVDLDVIHTGDCVEVLATLPEGCVDLVFADPPYNLQLRGGLHRPDLSRVDAVDDAWDHFGSFTEYDRFTRAWLEACRRVLSPTGTLWVIGTYHNIHRVGAILQDVGFWILNDVAWVKANPMPQFRGVRFCNAHETLIWAKRSAAQSRYTFNYKRLKAANEDLQMRSDWRIPLCQGEERLRDAGGKVHSTQKPEALLRRILAACTNPGDVVLDPFFGSGTTGAVAKRLGRRWIGIEREPRYVQAARQRISAVVPAPCEALDLPEPPPTRVPFVSLLELGLVREGAQLALKGCGATAVILCDGTLAANGHRGSIHAVGARLLGTHACNGWEHWLYVDPDTGRAVPLDDLRTQARRRLGLA

pLDDT: mean 75.5, std 28.13, range [24.7, 98.88]

Foldseek 3Di:
DDDDDDDDDDDYDDDDDDDDDDDDDDDDDDDDDDDDDDDDDDDDDDDDDDDDDDDDDDDDDDDDDDDDDDDDDDDDDDDDDDDDDDDDDDDDDDDDDDDDDDDDDDDDDDDDDDDPDDDDDDDDDDDPQPQPPDDWLDEDADALLVVLVPAAFQNAAEEEEEAQALPVDDDWDAAPVRHTDPAPPDPRNHDPDPVRVLVVLLSNLLSVLGNHHLQHKYKYKYAPSPVVSSVVSNVVSAWAWPDKAKAFAQDADQDRPPPDHGRRTIIMTMTHSHPPRPHFFFQQVQCCVVVVNHGDDRYHYDHAQDDPSQDADPVGGLDRRDGDLVVLLSVCSGGHAQAGEYEYSDQFLNSNSLSCQQLNYIYYHYHHDVSRVVNNVVSNVPRDHDDPVVNDGDDDDFDDDFQLLCCVVVVAHAQFWKAFPPQRFIWTQHNNQWTDGPNDIGHLWVVNCVSVVHPTDDSQAGIWTQHPPPRDTHGNVVSVVVSCVVVVRD

Nearest PDB structures (foldseek):
  6pbd-assembly1_B  TM=9.430E-01  e=5.591E-47  Caulobacter vibrioides
  6pbd-assembly1_A  TM=7.174E-01  e=4.953E-51  Caulobacter vibrioides
  5hfj-assembly2_C  TM=8.926E-01  e=1.610E-16  Helicobacter pylori 26695
  2zie-assembly1_B  TM=7.981E-01  e=3.865E-17  Thermus thermophilus
  5hfj-assembly2_E  TM=8.474E-01  e=2.166E-16  Helicobacter pylori 26695

Secondary structure (DSSP, 8-state):
--------------------------------------------------------------------PPP-PPPPPPPPPPPP----PPPPP----------------PPPP-----------------TTSS--SEEEES-HHHHHHHSPTT-EEEEEE---------S--B-TTSPBP-----GGG--S-HHHHHHHHHHHHHHHHHHEEEEEEEEEEE-TTTHHHHHHHHHHTT-EEEEEEEEEESSPPP-TTSSS----EEEEEEEES-TT-------HHHHHHTTTTSPP-SEEEE--S-GGGS-EETTEES-TTPPPHHHHHHHHHHH--TT-EEEESS-TTTHHHHHHHHTT-EEEEEE--HHHHHHHHHHHHHPPPPPHHHH--PPPPPP---THHHHHTTSS-TTPEEEETTT--EEEEPTTS-EEETTEEE-HHHHHHHHHTSS---HHHHEEEE-TTT--EEEHHHHHHHHHHHTT--

Solvent-accessible surface area (backbone atoms only — not comparable to full-atom values): 31151 Å² total; per-residue (Å²): 139,83,85,88,89,90,80,90,80,88,81,88,79,87,89,88,84,83,89,89,90,80,89,89,88,89,86,85,89,86,83,87,85,82,84,88,81,84,89,79,90,79,90,80,86,86,90,86,83,85,89,81,88,84,88,86,84,88,89,88,78,87,82,86,84,88,91,83,84,83,82,84,81,78,82,82,79,77,85,76,90,78,79,92,79,83,90,84,85,81,87,78,91,82,84,90,86,89,81,90,78,91,87,87,86,82,82,89,83,89,81,84,93,80,82,82,78,79,80,84,79,91,83,70,91,73,75,83,68,62,60,89,76,62,86,70,71,43,75,49,78,41,57,45,54,66,54,46,64,74,54,55,68,31,50,27,37,29,39,46,36,57,60,74,45,49,74,78,77,83,75,90,51,59,45,94,87,67,48,73,56,88,68,85,84,57,79,81,38,68,64,98,41,70,72,55,51,49,53,53,51,46,49,42,52,52,36,51,57,45,28,36,19,88,45,16,39,39,37,40,48,30,42,92,72,31,37,67,59,53,52,52,47,44,47,75,72,40,35,28,79,77,45,68,31,39,41,31,38,71,66,50,73,75,52,78,79,71,86,57,81,56,73,42,57,38,42,31,43,34,28,32,67,28,76,84,52,88,55,63,60,65,38,58,69,60,45,16,56,77,42,83,70,36,79,71,71,51,70,43,80,44,61,64,52,51,75,88,78,39,60,66,51,99,86,46,67,68,56,84,79,62,68,35,58,70,59,54,46,52,51,46,59,35,46,49,55,66,73,35,32,38,34,22,58,48,28,48,66,23,47,64,50,34,44,27,43,31,52,50,23,39,22,36,34,22,33,63,54,67,72,31,48,52,49,16,51,57,54,39,68,71,50,67,58,58,57,67,87,78,50,66,71,85,76,78,82,72,70,87,79,58,71,40,54,32,48,80,68,68,74,46,58,62,74,31,43,32,42,36,70,97,70,79,50,59,31,33,31,40,90,82,42,33,33,39,41,97,95,43,74,33,44,56,31,57,48,45,7,64,73,72,74,43,98,64,43,63,29,47,81,41,28,25,39,36,40,85,88,76,67,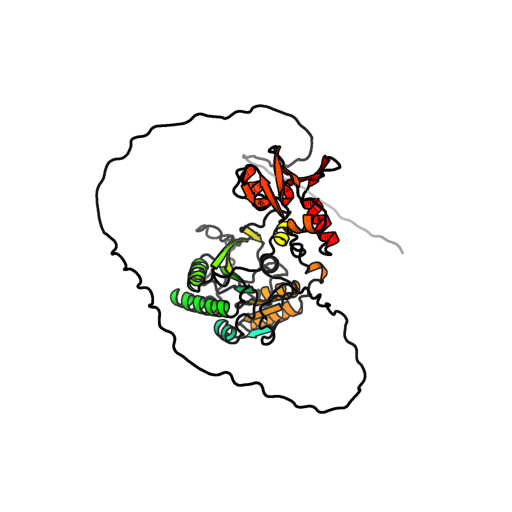48,74,41,52,40,46,60,53,50,52,51,42,23,52,79,69,74,52,106